Protein AF-A0A1Y1VQE7-F1 (afdb_monomer_lite)

Structure (mmCIF, N/CA/C/O backbone):
data_AF-A0A1Y1VQE7-F1
#
_entry.id   AF-A0A1Y1VQE7-F1
#
loop_
_atom_site.group_PDB
_atom_site.id
_atom_site.type_symbol
_atom_site.label_atom_id
_atom_site.label_alt_id
_atom_site.label_comp_id
_atom_site.label_asym_id
_atom_site.label_entity_id
_atom_site.label_seq_id
_atom_site.pdbx_PDB_ins_code
_atom_site.Cartn_x
_atom_site.Cartn_y
_atom_site.Cartn_z
_atom_site.occupancy
_atom_site.B_iso_or_equiv
_atom_site.auth_seq_id
_atom_site.auth_comp_id
_atom_site.auth_asym_id
_atom_site.auth_atom_id
_atom_site.pdbx_PDB_model_num
ATOM 1 N N . MET A 1 1 ? -15.790 21.340 -12.745 1.00 80.06 1 MET A N 1
ATOM 2 C CA . MET A 1 1 ? -16.231 20.170 -13.542 1.00 80.06 1 MET A CA 1
ATOM 3 C C . MET A 1 1 ? -16.447 18.934 -12.679 1.00 80.06 1 MET A C 1
ATOM 5 O O . MET A 1 1 ? -17.594 18.568 -12.519 1.00 80.06 1 MET A O 1
ATOM 9 N N . ALA A 1 2 ? -15.413 18.285 -12.120 1.00 86.50 2 ALA A N 1
ATOM 10 C CA . ALA A 1 2 ? -15.609 17.050 -11.338 1.00 86.50 2 ALA A CA 1
ATOM 11 C C . ALA A 1 2 ? -16.527 17.249 -10.117 1.00 86.50 2 ALA A C 1
ATOM 13 O O . ALA A 1 2 ? -17.432 16.452 -9.889 1.00 86.50 2 ALA A O 1
ATOM 14 N N . ILE A 1 3 ? -16.333 18.355 -9.392 1.00 86.12 3 ILE A N 1
ATOM 15 C CA . ILE A 1 3 ? -17.191 18.764 -8.275 1.00 86.12 3 ILE A CA 1
ATOM 16 C C . ILE A 1 3 ? -18.627 19.026 -8.759 1.00 86.12 3 ILE A C 1
ATOM 18 O O . ILE A 1 3 ? -19.562 18.460 -8.206 1.00 86.12 3 ILE A O 1
ATOM 22 N N . ASP A 1 4 ? -18.808 19.788 -9.844 1.00 85.06 4 ASP A N 1
ATOM 23 C CA . ASP A 1 4 ? -20.138 20.038 -10.422 1.00 85.06 4 ASP A CA 1
ATOM 24 C C . ASP A 1 4 ? -20.849 18.732 -10.800 1.00 85.06 4 ASP A C 1
ATOM 26 O O . ASP A 1 4 ? -22.022 18.553 -10.485 1.00 85.06 4 ASP A O 1
ATOM 30 N N . THR A 1 5 ? -20.132 17.793 -11.430 1.00 85.31 5 THR A N 1
ATOM 31 C CA . THR A 1 5 ? -20.650 16.461 -11.764 1.00 85.31 5 THR A CA 1
ATOM 32 C C . THR A 1 5 ? -21.036 15.694 -10.505 1.00 85.31 5 THR A C 1
ATOM 34 O O . THR A 1 5 ? -22.126 15.125 -10.469 1.00 85.31 5 THR A O 1
ATOM 37 N N . SER A 1 6 ? -20.201 15.709 -9.458 1.00 83.31 6 SER A N 1
ATOM 38 C CA . SER A 1 6 ? -20.550 15.110 -8.164 1.00 83.31 6 SER A CA 1
ATOM 39 C C . SER A 1 6 ? -21.868 15.679 -7.646 1.00 83.31 6 SER A C 1
ATOM 41 O O . SER A 1 6 ? -22.761 14.899 -7.321 1.00 83.31 6 SER A O 1
ATOM 43 N N . CYS A 1 7 ? -22.046 17.001 -7.660 1.00 80.88 7 CYS A N 1
ATOM 44 C CA . CYS A 1 7 ? -23.262 17.660 -7.179 1.00 80.88 7 CYS A CA 1
ATOM 45 C C . CYS A 1 7 ? -24.536 17.238 -7.933 1.00 80.88 7 CYS A C 1
ATOM 47 O O . CYS A 1 7 ? -25.634 17.366 -7.393 1.00 80.88 7 CYS A O 1
ATOM 49 N N . THR A 1 8 ? -24.422 16.722 -9.165 1.00 81.31 8 THR A N 1
ATOM 50 C CA . THR A 1 8 ? -25.580 16.205 -9.922 1.00 81.31 8 THR A CA 1
ATOM 51 C C . THR A 1 8 ? -26.051 14.814 -9.480 1.00 81.31 8 THR A C 1
ATOM 53 O O . THR A 1 8 ? -27.152 14.404 -9.846 1.00 81.31 8 THR A O 1
ATOM 56 N N . ILE A 1 9 ? -25.255 14.087 -8.691 1.00 77.81 9 ILE A N 1
ATOM 57 C CA . ILE A 1 9 ? -25.534 12.710 -8.260 1.00 77.81 9 ILE A CA 1
ATOM 58 C C . ILE A 1 9 ? -25.979 12.723 -6.791 1.00 77.81 9 ILE A C 1
ATOM 60 O O . ILE A 1 9 ? -25.250 13.204 -5.926 1.00 77.81 9 ILE A O 1
ATOM 64 N N . SER A 1 10 ? -27.159 12.176 -6.476 1.00 71.06 10 SER A N 1
ATOM 65 C CA . SER A 1 10 ? -27.659 12.125 -5.090 1.00 71.06 10 SER A CA 1
ATOM 66 C C . SER A 1 10 ? -26.832 11.185 -4.204 1.00 71.06 10 SER A C 1
ATOM 68 O O . SER A 1 10 ? -26.498 10.074 -4.613 1.00 71.06 10 SER A O 1
ATOM 70 N N . TYR A 1 11 ? -26.575 11.610 -2.964 1.00 65.00 11 TYR A N 1
ATOM 71 C CA . TYR A 1 11 ? -25.923 10.804 -1.925 1.00 65.00 11 TYR A CA 1
ATOM 72 C C . TYR A 1 11 ? -26.797 9.706 -1.326 1.00 65.00 11 TYR A C 1
ATOM 74 O O . TYR A 1 11 ? -26.261 8.801 -0.697 1.00 65.00 11 TYR A O 1
ATOM 82 N N . GLU A 1 12 ? -28.122 9.772 -1.492 1.00 64.56 12 GLU A N 1
ATOM 83 C CA . GLU A 1 12 ? -29.044 8.847 -0.811 1.00 64.56 12 GLU A CA 1
ATOM 84 C C . GLU A 1 12 ? -28.771 7.373 -1.145 1.00 64.56 12 GLU A C 1
ATOM 86 O O . GLU A 1 12 ? -29.104 6.509 -0.342 1.00 64.56 12 GLU A O 1
ATOM 91 N N . ASN A 1 13 ? -28.123 7.094 -2.284 1.00 65.50 13 ASN A N 1
ATOM 92 C CA . ASN A 1 13 ? -27.822 5.735 -2.742 1.00 65.50 13 ASN A CA 1
ATOM 93 C C . ASN A 1 13 ? -26.353 5.509 -3.146 1.00 65.50 13 ASN A C 1
ATOM 95 O O . ASN A 1 13 ? -26.027 4.417 -3.603 1.00 65.50 13 ASN A O 1
ATOM 99 N N . TYR A 1 14 ? -25.472 6.512 -3.034 1.00 76.56 14 TYR A N 1
ATOM 100 C CA . TYR A 1 14 ? -24.117 6.429 -3.593 1.00 76.56 14 TYR A CA 1
ATOM 101 C C . TYR A 1 14 ? -23.066 7.072 -2.692 1.00 76.56 14 TYR A C 1
ATOM 103 O O . TYR A 1 14 ? -23.197 8.223 -2.277 1.00 76.56 14 TYR A O 1
ATOM 111 N N . GLN A 1 15 ? -21.962 6.357 -2.485 1.00 78.38 15 GLN A N 1
ATOM 112 C CA . GLN A 1 15 ? -20.712 6.957 -2.037 1.00 78.38 15 GLN A CA 1
ATOM 113 C C . GLN A 1 15 ? -19.990 7.558 -3.246 1.00 78.38 15 GLN A C 1
ATOM 115 O O . GLN A 1 15 ? -19.832 6.893 -4.268 1.00 78.38 15 GLN A O 1
ATOM 120 N N . LYS A 1 16 ? -19.538 8.813 -3.139 1.00 85.19 16 LYS A N 1
ATOM 121 C CA . LYS A 1 16 ? -18.792 9.478 -4.218 1.00 85.19 16 LYS A CA 1
ATOM 122 C C . LYS A 1 16 ? -17.390 9.841 -3.758 1.00 85.19 16 LYS A C 1
ATOM 124 O O . LYS A 1 16 ? -17.207 10.429 -2.692 1.00 85.19 16 LYS A O 1
ATOM 129 N N . SER A 1 17 ? -16.427 9.508 -4.606 1.00 89.75 17 SER A N 1
ATOM 130 C CA . SER A 1 17 ? -15.024 9.868 -4.468 1.00 89.75 17 SER A CA 1
ATOM 131 C C . SER A 1 17 ? -14.530 10.433 -5.794 1.00 89.75 17 SER A C 1
ATOM 133 O O . SER A 1 17 ? -14.833 9.892 -6.857 1.00 89.75 17 SER A O 1
ATOM 135 N N . ILE A 1 18 ? -13.787 11.532 -5.732 1.00 93.56 18 ILE A N 1
ATOM 136 C CA . ILE A 1 18 ? -13.096 12.139 -6.864 1.00 93.56 18 ILE A CA 1
ATOM 137 C C . ILE A 1 18 ? -11.636 11.701 -6.787 1.00 93.56 18 ILE A C 1
ATOM 139 O O . ILE A 1 18 ? -10.985 11.871 -5.759 1.00 93.56 18 ILE A O 1
ATOM 143 N N . MET A 1 19 ? -11.112 11.164 -7.883 1.00 95.00 19 MET A N 1
ATOM 144 C CA . MET A 1 19 ? -9.707 10.779 -7.993 1.00 95.00 19 MET A CA 1
ATOM 145 C C . MET A 1 19 ? -8.982 11.777 -8.894 1.00 95.00 19 MET A C 1
ATOM 147 O O . MET A 1 19 ? -9.409 12.025 -10.022 1.00 95.00 19 MET A O 1
ATOM 151 N N . VAL A 1 20 ? -7.902 12.368 -8.387 1.00 95.06 20 VAL A N 1
ATOM 152 C CA . VAL A 1 20 ? -7.054 13.316 -9.117 1.00 95.06 20 VAL A CA 1
ATOM 153 C C . VAL A 1 20 ? -5.731 12.640 -9.440 1.00 95.06 20 VAL A C 1
ATOM 155 O O . VAL A 1 20 ? -5.055 12.154 -8.541 1.00 95.06 20 VAL A O 1
ATOM 158 N N . PHE A 1 21 ? -5.356 12.647 -10.714 1.00 93.50 21 PHE A N 1
ATOM 159 C CA . PHE A 1 21 ? -4.154 12.006 -11.243 1.00 93.50 21 PHE A CA 1
ATOM 160 C C . PHE A 1 21 ? -3.218 13.068 -11.811 1.00 93.50 21 PHE A C 1
ATOM 162 O O . PHE A 1 21 ? -3.672 13.911 -12.587 1.00 93.50 21 PHE A O 1
ATOM 169 N N . THR A 1 22 ? -1.933 13.037 -11.458 1.00 91.94 22 THR A N 1
ATOM 170 C CA . THR A 1 22 ? -0.935 13.933 -12.061 1.00 91.94 22 THR A CA 1
ATOM 171 C C . THR A 1 22 ? 0.476 13.349 -12.007 1.00 91.94 22 THR A C 1
ATOM 173 O O . THR A 1 22 ? 0.842 12.665 -11.057 1.00 91.94 22 THR A O 1
ATOM 176 N N . ASP A 1 23 ? 1.279 13.638 -13.022 1.00 88.31 23 ASP A N 1
ATOM 177 C CA . ASP A 1 23 ? 2.716 13.357 -13.110 1.00 88.31 23 ASP A CA 1
ATOM 178 C C . ASP A 1 23 ? 3.571 14.633 -12.959 1.00 88.31 23 ASP A C 1
ATOM 180 O O . ASP A 1 23 ? 4.791 14.606 -13.129 1.00 88.31 23 ASP A O 1
ATOM 184 N N . GLY A 1 24 ? 2.941 15.771 -12.640 1.00 83.06 24 GLY A N 1
ATOM 185 C CA . GLY A 1 24 ? 3.612 17.064 -12.553 1.00 83.06 24 GLY A CA 1
ATOM 186 C C . GLY A 1 24 ? 2.956 18.079 -11.616 1.00 83.06 24 GLY A C 1
ATOM 187 O O . GLY A 1 24 ? 1.938 17.823 -10.966 1.00 83.06 24 GLY A O 1
ATOM 188 N N . ASP A 1 25 ? 3.577 19.257 -11.559 1.00 82.31 25 ASP A N 1
ATOM 189 C CA . ASP A 1 25 ? 3.154 20.388 -10.732 1.00 82.31 25 ASP A CA 1
ATOM 190 C C . ASP A 1 25 ? 2.084 21.248 -11.431 1.00 82.31 25 ASP A C 1
ATOM 192 O O . ASP A 1 25 ? 2.051 21.377 -12.658 1.00 82.31 25 ASP A O 1
ATOM 196 N N . SER A 1 26 ? 1.240 21.914 -10.635 1.00 83.69 26 SER A N 1
ATOM 197 C CA . SER A 1 26 ? 0.255 22.871 -11.154 1.00 83.69 26 SER A CA 1
ATOM 198 C C . SER A 1 26 ? 0.934 24.051 -11.861 1.00 83.69 26 SER A C 1
ATOM 200 O O . SER A 1 26 ? 1.767 24.748 -11.276 1.00 83.69 26 SER A O 1
ATOM 202 N N . ASN A 1 27 ? 0.537 24.306 -13.107 1.00 83.19 27 ASN A N 1
ATOM 203 C CA . ASN A 1 27 ? 1.071 25.366 -13.964 1.00 83.19 27 ASN A CA 1
ATOM 204 C C . ASN A 1 27 ? 0.148 26.594 -14.075 1.00 83.19 27 ASN A C 1
ATOM 206 O O . ASN A 1 27 ? 0.629 27.700 -14.316 1.00 83.19 27 ASN A O 1
ATOM 210 N N . GLU A 1 28 ? -1.155 26.421 -13.860 1.00 86.75 28 GLU A N 1
ATOM 211 C CA . GLU A 1 28 ? -2.161 27.481 -13.868 1.00 86.75 28 GLU A CA 1
ATOM 212 C C . GLU A 1 28 ? -2.971 27.413 -12.574 1.00 86.75 28 GLU A C 1
ATOM 214 O O . GLU A 1 28 ? -3.682 26.447 -12.309 1.00 86.75 28 GLU A O 1
ATOM 219 N N . ASN A 1 29 ? -2.852 28.451 -11.745 1.00 89.81 29 ASN A N 1
ATOM 220 C CA . ASN A 1 29 ? -3.487 28.496 -10.433 1.00 89.81 29 ASN A CA 1
ATOM 221 C C . ASN A 1 29 ? -4.506 29.640 -10.358 1.00 89.81 29 ASN A C 1
ATOM 223 O O . ASN A 1 29 ? -4.257 30.720 -10.904 1.00 89.81 29 ASN A O 1
ATOM 227 N N . PRO A 1 30 ? -5.630 29.451 -9.644 1.00 91.75 30 PRO A N 1
ATOM 228 C CA . PRO A 1 30 ? -6.552 30.543 -9.363 1.00 91.75 30 PRO A CA 1
ATOM 229 C C . PRO A 1 30 ? -5.867 31.627 -8.505 1.00 91.75 30 PRO A C 1
ATOM 231 O O . PRO A 1 30 ? -4.885 31.333 -7.818 1.00 91.75 30 PRO A O 1
ATOM 234 N N . PRO A 1 31 ? -6.381 32.873 -8.477 1.00 91.56 31 PRO A N 1
ATOM 235 C CA . PRO A 1 31 ? -5.722 33.996 -7.799 1.00 91.56 31 PRO A CA 1
ATOM 236 C C . PRO A 1 31 ? -5.419 33.778 -6.309 1.00 91.56 31 PRO A C 1
ATOM 238 O O . PRO A 1 31 ? -4.444 34.325 -5.803 1.00 91.56 31 PRO A O 1
ATOM 241 N N . LYS A 1 32 ? -6.238 32.982 -5.606 1.00 90.44 32 LYS A N 1
ATOM 242 C CA . LYS A 1 32 ? -6.037 32.625 -4.190 1.00 90.44 32 LYS A CA 1
ATOM 243 C C . LYS A 1 32 ? -5.188 31.358 -3.985 1.00 90.44 32 LYS A C 1
ATOM 245 O O . LYS A 1 32 ? -4.951 30.958 -2.852 1.00 90.44 32 LYS A O 1
ATOM 250 N N . GLY A 1 33 ? -4.743 30.715 -5.062 1.00 92.56 33 GLY A N 1
ATOM 251 C CA . GLY A 1 33 ? -4.172 29.371 -5.028 1.00 92.56 33 GLY A CA 1
ATOM 252 C C . GLY A 1 33 ? -5.244 28.279 -4.973 1.00 92.56 33 GLY A C 1
ATOM 253 O O . GLY A 1 33 ? -6.396 28.520 -4.601 1.00 92.56 33 GLY A O 1
ATOM 254 N N . VAL A 1 34 ? -4.868 27.069 -5.397 1.00 92.25 34 VA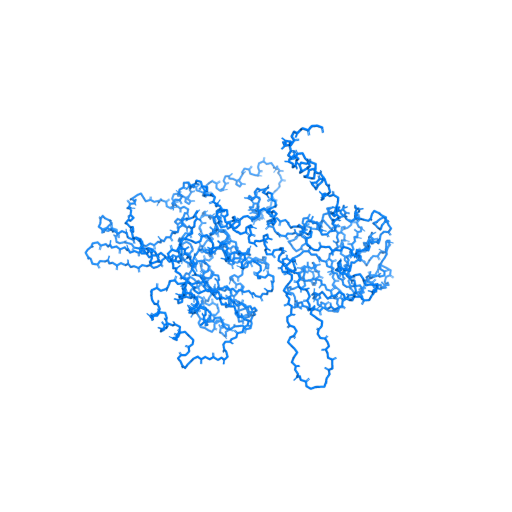L A N 1
ATOM 255 C CA . VAL A 1 34 ? -5.792 25.928 -5.540 1.00 92.25 34 VAL A CA 1
ATOM 256 C C . VAL A 1 34 ? -6.438 25.559 -4.206 1.00 92.25 34 VAL A C 1
ATOM 258 O O . VAL A 1 34 ? -7.652 25.400 -4.157 1.00 92.25 34 VAL A O 1
ATOM 261 N N . TYR A 1 35 ? -5.652 25.485 -3.130 1.00 93.12 35 TYR A N 1
ATOM 262 C CA . TYR A 1 35 ? -6.135 25.072 -1.812 1.00 93.12 35 TYR A CA 1
ATOM 263 C C . TYR A 1 35 ? -7.231 25.994 -1.255 1.00 93.12 35 TYR A C 1
ATOM 265 O O . TYR A 1 35 ? -8.325 25.527 -0.956 1.00 93.12 35 TYR A O 1
ATOM 273 N N . GLU A 1 36 ? -6.978 27.306 -1.173 1.00 94.44 36 GLU A N 1
ATOM 274 C CA . GLU A 1 36 ? -7.961 28.261 -0.634 1.00 94.44 36 GLU A CA 1
ATOM 275 C C . GLU A 1 36 ? -9.210 28.351 -1.515 1.00 94.44 36 GLU A C 1
ATOM 277 O O . GLU A 1 36 ? -10.322 28.444 -1.009 1.00 94.44 36 GLU A O 1
ATOM 282 N N . THR A 1 37 ? -9.047 28.258 -2.838 1.00 93.44 37 THR A N 1
ATOM 283 C CA . THR A 1 37 ? -10.192 28.251 -3.760 1.00 93.44 37 THR A CA 1
ATOM 284 C C . THR A 1 37 ? -11.052 27.000 -3.569 1.00 93.44 37 THR A C 1
ATOM 286 O O . THR A 1 37 ? -12.274 27.099 -3.534 1.00 93.44 37 THR A O 1
ATOM 289 N N . LEU A 1 38 ? -10.430 25.825 -3.414 1.00 92.31 38 LEU A N 1
ATOM 290 C CA . LEU A 1 38 ? -11.143 24.577 -3.139 1.00 92.31 38 LEU A CA 1
ATOM 291 C C . LEU A 1 38 ? -11.871 24.639 -1.794 1.00 92.31 38 LEU A C 1
ATOM 293 O O . LEU A 1 38 ? -13.013 24.205 -1.694 1.00 92.31 38 LEU A O 1
ATOM 297 N N . LYS A 1 39 ? -11.229 25.202 -0.771 1.00 92.38 39 LYS A N 1
ATOM 298 C CA . LYS A 1 39 ? -11.828 25.382 0.550 1.00 92.38 39 LYS A CA 1
ATOM 299 C C . LYS A 1 39 ? -13.072 26.275 0.502 1.00 92.38 39 LYS A C 1
ATOM 301 O O . LYS A 1 39 ? -14.106 25.864 1.020 1.00 92.38 39 LYS A O 1
ATOM 306 N N . ASP A 1 40 ? -12.989 27.433 -0.159 1.00 91.06 40 ASP A N 1
ATOM 307 C CA . ASP A 1 40 ? -14.134 28.335 -0.367 1.00 91.06 40 ASP A CA 1
ATOM 308 C C . ASP A 1 40 ? -15.294 27.600 -1.077 1.00 91.06 40 ASP A C 1
ATOM 310 O O . ASP A 1 40 ? -16.459 27.731 -0.700 1.00 91.06 40 ASP A O 1
ATOM 314 N N . GLU A 1 41 ? -14.980 26.782 -2.084 1.00 88.88 41 GLU A N 1
ATOM 315 C CA . GLU A 1 41 ? -15.976 26.036 -2.861 1.00 88.88 41 GLU A CA 1
ATOM 316 C C . GLU A 1 41 ? -16.662 24.932 -2.033 1.00 88.88 41 GLU A C 1
ATOM 318 O O . GLU A 1 41 ? -17.879 24.751 -2.109 1.00 88.88 41 GLU A O 1
ATOM 323 N N . LEU A 1 42 ? -15.914 24.229 -1.176 1.00 87.38 42 LEU A N 1
ATOM 324 C CA . LEU A 1 42 ? -16.467 23.221 -0.262 1.00 87.38 42 LEU A CA 1
ATOM 325 C C . LEU A 1 42 ? -17.444 23.831 0.758 1.00 87.38 42 LEU A C 1
ATOM 327 O O . LEU A 1 42 ? -18.435 23.189 1.113 1.00 87.38 42 LEU A O 1
ATOM 331 N N . GLU A 1 43 ? -17.215 25.070 1.206 1.00 86.19 43 GLU A N 1
ATOM 332 C CA . GLU A 1 43 ? -18.148 25.779 2.095 1.00 86.19 43 GLU A CA 1
ATOM 333 C 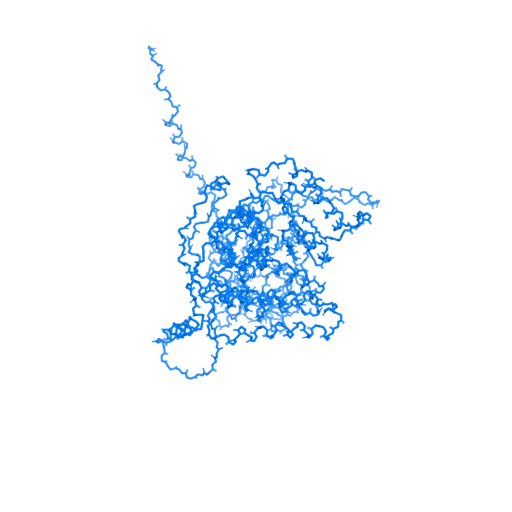C . GLU A 1 43 ? -19.484 26.080 1.394 1.00 86.19 43 GLU A C 1
ATOM 335 O O . GLU A 1 43 ? -20.557 25.907 1.984 1.00 86.19 43 GLU A O 1
ATOM 340 N N . ILE A 1 44 ? -19.433 26.461 0.114 1.00 84.06 44 ILE A N 1
ATOM 341 C CA . ILE A 1 44 ? -20.620 26.717 -0.715 1.00 84.06 44 ILE A CA 1
ATOM 342 C C . ILE A 1 44 ? -21.401 25.420 -0.954 1.00 84.06 44 ILE A C 1
ATOM 344 O O . ILE A 1 44 ? -22.630 25.393 -0.844 1.00 84.06 44 ILE A O 1
ATOM 348 N N . ILE A 1 45 ? -20.686 24.336 -1.253 1.00 77.69 45 ILE A N 1
ATOM 349 C CA . ILE A 1 45 ? -21.262 23.057 -1.675 1.00 77.69 45 ILE A CA 1
ATOM 350 C C . ILE A 1 45 ? -21.698 22.178 -0.499 1.00 77.69 45 ILE A C 1
ATOM 352 O O . ILE A 1 45 ? -22.403 21.210 -0.748 1.00 77.69 45 ILE A O 1
ATOM 356 N N . SER A 1 46 ? -21.375 22.549 0.750 1.00 64.75 46 SER A N 1
ATOM 357 C CA . SER A 1 46 ? -21.541 21.870 2.063 1.00 64.75 46 SER A CA 1
ATOM 358 C C . SER A 1 46 ? -22.641 20.807 2.288 1.00 64.75 46 SER A C 1
ATOM 360 O O . SER A 1 46 ? -22.560 20.038 3.247 1.00 64.75 46 SER A O 1
ATOM 362 N N . LYS A 1 47 ? -23.672 20.722 1.444 1.00 62.19 47 LYS A N 1
ATOM 363 C CA . LYS A 1 47 ? -24.626 19.606 1.373 1.00 62.19 47 LYS A CA 1
ATOM 364 C C . LYS A 1 47 ? -24.128 18.394 0.571 1.00 62.19 47 LYS A C 1
ATOM 366 O O . LYS A 1 47 ? -24.638 17.304 0.822 1.00 62.19 47 LYS A O 1
ATOM 371 N N . ASP A 1 48 ? -23.182 18.558 -0.357 1.00 64.56 48 ASP A N 1
ATOM 372 C CA . ASP A 1 48 ? -22.589 17.464 -1.132 1.00 64.56 48 ASP A CA 1
ATOM 373 C C . ASP A 1 48 ? -21.335 16.919 -0.437 1.00 64.56 48 ASP A C 1
ATOM 375 O O . ASP A 1 48 ? -20.443 17.666 -0.045 1.00 64.56 48 ASP A O 1
ATOM 379 N N . LYS A 1 49 ? -21.289 15.606 -0.233 1.00 75.69 49 LYS A N 1
ATOM 380 C CA . LYS A 1 49 ? -20.426 14.938 0.746 1.00 75.69 49 LYS A CA 1
ATOM 381 C C . LYS A 1 49 ? -19.378 13.988 0.148 1.00 75.69 49 LYS A C 1
ATOM 383 O O . LYS A 1 49 ? -19.388 12.797 0.452 1.00 75.69 49 LYS A O 1
ATOM 388 N N . PHE A 1 50 ? -18.506 14.468 -0.734 1.00 85.94 50 PHE A N 1
ATOM 389 C CA . PHE A 1 50 ? -17.524 13.622 -1.438 1.00 85.94 50 PHE A CA 1
ATOM 390 C C . PHE A 1 50 ? -16.149 13.614 -0.783 1.00 85.94 50 PHE A C 1
ATOM 392 O O . PHE A 1 50 ? -15.800 14.508 -0.015 1.00 85.94 50 PHE A O 1
ATOM 399 N N . THR A 1 51 ? -15.352 12.606 -1.135 1.00 90.50 51 THR A N 1
ATOM 400 C CA . THR A 1 51 ? -13.908 12.611 -0.889 1.00 90.50 51 THR A CA 1
ATOM 401 C C . THR A 1 51 ? -13.144 13.042 -2.131 1.00 90.50 51 THR A C 1
ATOM 403 O O . THR A 1 51 ? -13.602 12.805 -3.249 1.00 90.50 51 THR A O 1
ATOM 406 N N . ILE A 1 52 ? -11.963 13.639 -1.957 1.00 94.38 52 ILE A N 1
ATOM 407 C CA . ILE A 1 52 ? -10.989 13.789 -3.047 1.00 94.38 52 ILE A CA 1
ATOM 408 C C . ILE A 1 52 ? -9.719 13.044 -2.658 1.00 94.38 52 ILE A C 1
ATOM 410 O O . ILE A 1 52 ? -9.054 13.434 -1.703 1.00 94.38 52 ILE A O 1
ATOM 414 N N . SER A 1 53 ? -9.382 11.999 -3.407 1.00 96.19 53 SER A N 1
ATOM 415 C CA . SER A 1 53 ? -8.084 11.330 -3.328 1.00 96.19 53 SER A CA 1
ATOM 416 C C . SER A 1 53 ? -7.179 11.808 -4.455 1.00 96.19 53 SER A C 1
ATOM 418 O O . SER A 1 53 ? -7.627 12.016 -5.584 1.00 96.19 53 SER A O 1
ATOM 420 N N . THR A 1 54 ? -5.899 11.973 -4.161 1.00 97.25 54 THR A N 1
ATOM 421 C CA . THR A 1 54 ? -4.886 12.448 -5.100 1.00 97.25 54 THR A CA 1
ATOM 422 C C . THR A 1 54 ? -3.842 11.365 -5.329 1.00 97.25 54 THR A C 1
ATOM 424 O O . THR A 1 54 ? -3.484 10.634 -4.411 1.00 97.25 54 THR A O 1
ATOM 427 N N . PHE A 1 55 ? -3.364 11.243 -6.562 1.00 96.31 55 PHE A N 1
ATOM 428 C CA . PHE A 1 55 ? -2.389 10.242 -6.969 1.00 96.31 55 PHE A CA 1
ATOM 429 C C . PHE A 1 55 ? -1.310 10.897 -7.814 1.00 96.31 55 PHE A C 1
ATOM 431 O O . PHE A 1 55 ? -1.609 11.546 -8.823 1.00 96.31 55 PHE A O 1
ATOM 438 N N . SER A 1 56 ? -0.067 10.725 -7.387 1.00 94.75 56 SER A N 1
ATOM 439 C CA . SER A 1 56 ? 1.105 11.192 -8.114 1.00 94.75 56 SER A CA 1
ATOM 440 C C . SER A 1 56 ? 1.792 10.058 -8.864 1.00 94.75 56 SER A C 1
ATOM 442 O O . SER A 1 56 ? 1.834 8.925 -8.381 1.00 94.75 56 SER A O 1
ATOM 444 N N . PHE A 1 57 ? 2.354 10.381 -10.027 1.00 90.75 57 PHE A N 1
ATOM 445 C CA . PHE A 1 57 ? 3.179 9.474 -10.818 1.00 90.75 57 PHE A CA 1
ATOM 446 C C . PHE A 1 57 ? 4.596 10.025 -10.963 1.00 90.75 57 PHE A C 1
ATOM 448 O O . PHE A 1 57 ? 4.787 11.170 -11.372 1.00 90.75 57 PHE A O 1
ATOM 455 N N . GLY A 1 58 ? 5.585 9.185 -10.675 1.00 83.00 58 GLY A N 1
ATOM 456 C CA . GLY A 1 58 ? 6.995 9.526 -10.801 1.00 83.00 58 GLY A CA 1
ATOM 457 C C . GLY A 1 58 ? 7.540 10.403 -9.670 1.00 83.00 58 GLY A C 1
ATOM 458 O O . GLY A 1 58 ? 6.841 10.829 -8.752 1.00 83.00 58 GLY A O 1
ATOM 459 N N . ASN A 1 59 ? 8.839 10.675 -9.765 1.00 83.25 59 ASN A N 1
ATOM 460 C CA . ASN A 1 59 ? 9.655 11.226 -8.675 1.00 83.25 59 ASN A CA 1
ATOM 461 C C . ASN A 1 59 ? 9.863 12.746 -8.758 1.00 83.25 59 ASN A C 1
ATOM 463 O O . ASN A 1 59 ? 10.430 13.360 -7.863 1.00 83.25 59 ASN A O 1
ATOM 467 N N . ASN A 1 60 ? 9.401 13.379 -9.838 1.00 79.06 60 ASN A N 1
ATOM 468 C CA . ASN A 1 60 ? 9.659 14.796 -10.117 1.00 79.06 60 ASN A CA 1
ATOM 469 C C . ASN A 1 60 ? 8.540 15.733 -9.627 1.00 79.06 60 ASN A C 1
ATOM 471 O O . ASN A 1 60 ? 8.463 16.880 -10.069 1.00 79.06 60 ASN A O 1
ATOM 475 N N . ILE A 1 61 ? 7.665 15.255 -8.740 1.00 83.56 61 ILE A N 1
ATOM 476 C CA . ILE A 1 61 ? 6.484 15.986 -8.277 1.00 83.56 61 ILE A CA 1
ATOM 477 C C . ILE A 1 61 ? 6.702 16.639 -6.911 1.00 83.56 61 ILE A C 1
ATOM 479 O O . ILE A 1 61 ? 7.389 16.094 -6.049 1.00 83.56 61 ILE A O 1
ATOM 483 N N . LYS A 1 62 ? 6.064 17.790 -6.667 1.00 84.50 62 LYS A N 1
ATOM 484 C CA . LYS A 1 62 ? 5.981 18.380 -5.324 1.00 84.50 62 LYS A CA 1
ATOM 485 C C . LYS A 1 62 ? 4.670 17.962 -4.658 1.00 84.50 62 LYS A C 1
ATOM 487 O O . LYS A 1 62 ? 3.614 18.512 -4.982 1.00 84.50 62 LYS A O 1
ATOM 492 N N . PRO A 1 63 ? 4.698 17.041 -3.680 1.00 90.25 63 PRO A N 1
ATOM 493 C CA . PRO A 1 63 ? 3.484 16.372 -3.219 1.00 90.25 63 PRO A CA 1
ATOM 494 C C . PRO A 1 63 ? 2.588 17.256 -2.346 1.00 90.25 63 PRO A C 1
ATOM 496 O O . PRO A 1 63 ? 1.416 16.941 -2.160 1.00 90.25 63 PRO A O 1
ATOM 499 N N . LYS A 1 64 ? 3.103 18.384 -1.834 1.00 92.25 64 LYS A N 1
ATOM 500 C CA . LYS A 1 64 ? 2.413 19.240 -0.857 1.00 92.25 64 LYS A CA 1
ATOM 501 C C . LYS A 1 64 ? 0.986 19.607 -1.265 1.00 92.25 64 LYS A C 1
ATOM 503 O O . LYS A 1 64 ? 0.066 19.390 -0.489 1.00 92.25 64 LYS A O 1
ATOM 508 N N . LEU A 1 65 ? 0.787 20.105 -2.487 1.00 93.56 65 LEU A N 1
ATOM 509 C CA . LEU A 1 65 ? -0.550 20.503 -2.937 1.00 93.56 65 LEU A CA 1
ATOM 510 C C . LEU A 1 65 ? -1.516 19.307 -3.000 1.00 93.56 65 LEU A C 1
ATOM 512 O O . LEU A 1 65 ? -2.682 19.438 -2.638 1.00 93.56 65 LEU A O 1
ATOM 516 N N . LEU A 1 66 ? -1.037 18.140 -3.437 1.00 95.62 66 LEU A N 1
ATOM 517 C CA . LEU A 1 66 ? -1.842 16.920 -3.519 1.00 95.62 66 LEU A CA 1
ATOM 518 C C . LEU A 1 66 ? -2.222 16.396 -2.133 1.00 95.62 66 LEU A C 1
ATOM 520 O O . LEU A 1 66 ? -3.369 15.994 -1.928 1.00 95.62 66 LEU A O 1
ATOM 524 N N . ILE A 1 67 ? -1.281 16.441 -1.190 1.00 95.62 67 ILE A N 1
ATOM 525 C CA . ILE A 1 67 ? -1.499 16.087 0.214 1.00 95.62 67 ILE A CA 1
ATOM 526 C C . ILE A 1 67 ? -2.528 17.034 0.839 1.00 95.62 67 ILE A C 1
ATOM 528 O O . ILE A 1 67 ? -3.474 16.575 1.476 1.00 95.62 67 ILE A O 1
ATOM 532 N N . ASP A 1 68 ? -2.385 18.342 0.620 1.00 95.44 68 ASP A N 1
ATOM 533 C CA . ASP A 1 68 ? -3.290 19.356 1.164 1.00 95.44 68 ASP A CA 1
ATOM 534 C C . ASP A 1 68 ? -4.727 19.163 0.642 1.00 95.44 68 ASP A C 1
ATOM 536 O O . ASP A 1 68 ? -5.677 19.200 1.426 1.00 95.44 68 ASP A O 1
ATOM 540 N N . ILE A 1 69 ? -4.896 18.875 -0.656 1.00 95.56 69 ILE A N 1
ATOM 541 C CA . ILE A 1 69 ? -6.204 18.558 -1.258 1.00 95.56 69 ILE A CA 1
ATOM 542 C C . ILE A 1 69 ? -6.804 17.289 -0.636 1.00 95.56 69 ILE A C 1
ATOM 544 O O . ILE A 1 69 ? -7.970 17.301 -0.231 1.00 95.56 69 ILE A O 1
ATOM 548 N N . ALA A 1 70 ? -6.021 16.209 -0.538 1.00 95.50 70 ALA A N 1
ATOM 549 C CA . ALA A 1 70 ? -6.491 14.939 0.013 1.00 95.50 70 ALA A CA 1
ATOM 550 C C . ALA A 1 70 ? -6.892 15.063 1.488 1.00 95.50 70 ALA A C 1
ATOM 552 O O . ALA A 1 70 ? -7.933 14.550 1.902 1.00 95.50 70 ALA A O 1
ATOM 553 N N . ASN A 1 71 ? -6.105 15.793 2.279 1.00 93.56 71 ASN A N 1
ATOM 554 C CA . ASN A 1 71 ? -6.396 16.047 3.684 1.00 93.56 71 ASN A CA 1
ATOM 555 C C . ASN A 1 71 ? -7.658 16.895 3.858 1.00 93.56 71 ASN A C 1
ATOM 557 O O . ASN A 1 71 ? -8.521 16.525 4.655 1.00 93.56 71 ASN A O 1
ATOM 561 N N . LEU A 1 72 ? -7.795 17.983 3.089 1.00 93.12 72 LEU A N 1
ATOM 562 C CA . LEU A 1 72 ? -8.966 18.863 3.131 1.00 93.12 72 LEU A CA 1
ATOM 563 C C . LEU A 1 72 ? -10.262 18.109 2.802 1.00 93.12 72 LEU A C 1
ATOM 565 O O . LEU A 1 72 ? -11.301 18.372 3.401 1.00 93.12 72 LEU A O 1
ATOM 569 N N . CYS A 1 73 ? -10.187 17.149 1.879 1.00 91.62 73 CYS A N 1
ATOM 570 C CA . CYS A 1 73 ? -11.345 16.413 1.379 1.00 91.62 73 CYS A CA 1
ATOM 571 C C . CYS A 1 73 ? -11.444 14.980 1.918 1.00 91.62 73 CYS A C 1
ATOM 573 O O . CYS A 1 73 ? -12.129 14.159 1.316 1.00 91.62 73 CYS A O 1
ATOM 575 N N . ASN A 1 74 ? -10.764 14.649 3.020 1.00 90.50 74 ASN A N 1
ATOM 576 C CA . ASN A 1 74 ? -10.818 13.325 3.661 1.00 90.50 74 ASN A CA 1
ATOM 577 C C . ASN A 1 74 ? -10.513 12.132 2.726 1.00 90.50 74 ASN A C 1
ATOM 579 O O . ASN A 1 74 ? -10.989 11.026 2.963 1.00 90.50 74 ASN A O 1
ATOM 583 N N . GLY A 1 75 ? -9.726 12.342 1.669 1.00 93.31 75 GLY A N 1
ATOM 584 C CA . GLY A 1 75 ? -9.222 11.274 0.807 1.00 93.31 75 GLY A CA 1
ATOM 585 C C . GLY A 1 75 ? -7.800 10.860 1.173 1.00 93.31 75 GLY A C 1
ATOM 586 O O . GLY A 1 75 ? -7.266 11.247 2.219 1.00 93.31 75 GLY A O 1
ATOM 587 N N . ILE A 1 76 ? -7.180 10.076 0.292 1.00 95.25 76 ILE A N 1
ATOM 588 C CA . ILE A 1 76 ? -5.778 9.654 0.415 1.00 95.25 76 ILE A CA 1
ATOM 589 C C . ILE A 1 76 ? -4.886 10.360 -0.589 1.00 95.25 76 ILE A C 1
ATOM 591 O O . ILE A 1 76 ? -5.353 10.796 -1.639 1.00 95.25 76 ILE A O 1
ATOM 595 N N . TYR A 1 77 ? -3.604 10.439 -0.250 1.00 96.88 77 TYR A N 1
ATOM 596 C CA . TYR A 1 77 ? -2.539 10.721 -1.197 1.00 96.88 77 TYR A CA 1
ATOM 597 C C . TYR A 1 77 ? -1.847 9.395 -1.529 1.00 96.88 77 TYR A C 1
ATOM 599 O O . TYR A 1 77 ? -1.224 8.794 -0.656 1.00 96.88 77 TYR A O 1
ATOM 607 N N . GLY A 1 78 ? -2.004 8.914 -2.760 1.00 95.62 78 GLY A N 1
ATOM 608 C CA . GLY A 1 78 ? -1.337 7.723 -3.279 1.00 95.62 78 GLY A CA 1
ATOM 609 C C . GLY A 1 78 ? -0.10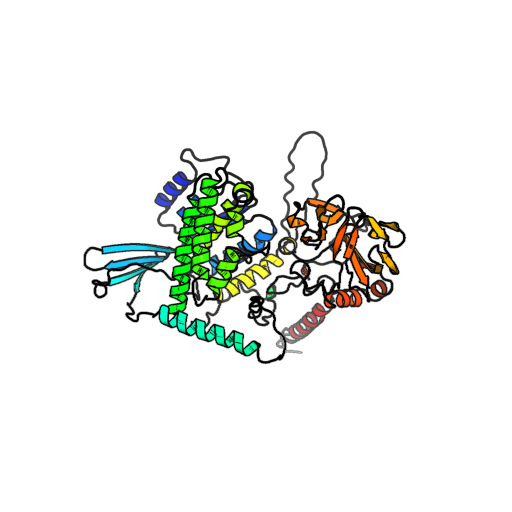8 8.108 -4.097 1.00 95.62 78 GLY A C 1
ATOM 610 O O . GLY A 1 78 ? -0.174 9.012 -4.928 1.00 95.62 78 GLY A O 1
ATOM 611 N N . TYR A 1 79 ? 1.007 7.421 -3.886 1.00 94.75 79 TYR A N 1
ATOM 612 C CA . TYR A 1 79 ? 2.254 7.702 -4.590 1.00 94.75 79 TYR A CA 1
ATOM 613 C C . TYR A 1 79 ? 2.681 6.522 -5.462 1.00 94.75 79 TYR A C 1
ATOM 615 O O . TYR A 1 79 ? 3.036 5.473 -4.938 1.00 94.75 79 TYR A O 1
ATOM 623 N N . CYS A 1 80 ? 2.669 6.704 -6.784 1.00 89.31 80 CYS A N 1
ATOM 624 C CA . CYS A 1 80 ? 3.137 5.717 -7.756 1.00 89.31 80 CYS A CA 1
ATOM 625 C C . CYS A 1 80 ? 4.552 6.101 -8.234 1.00 89.31 80 CYS A C 1
ATOM 627 O O . CYS A 1 80 ? 4.662 6.928 -9.145 1.00 89.31 80 CYS A O 1
ATOM 629 N N . PRO A 1 81 ? 5.638 5.542 -7.663 1.00 80.44 81 PRO A N 1
ATOM 630 C CA . PRO A 1 81 ? 7.005 5.876 -8.084 1.00 80.44 81 PRO A CA 1
ATOM 631 C C . PRO A 1 81 ? 7.275 5.507 -9.548 1.00 80.44 81 PRO A C 1
ATOM 633 O O . PRO A 1 81 ? 7.968 6.234 -10.256 1.00 80.44 81 PRO A O 1
ATOM 636 N N . ASP A 1 82 ? 6.686 4.408 -10.018 1.00 74.25 82 ASP A N 1
ATOM 637 C CA . ASP A 1 82 ? 6.852 3.895 -11.372 1.00 74.25 82 ASP A CA 1
ATOM 638 C C . ASP A 1 82 ? 5.610 3.106 -11.834 1.00 74.25 82 ASP A C 1
ATOM 640 O O . ASP A 1 82 ? 4.630 2.942 -11.100 1.00 74.25 82 ASP A O 1
ATOM 644 N N . GLY A 1 83 ? 5.642 2.635 -13.085 1.00 68.31 83 GLY A N 1
ATOM 645 C CA . GLY A 1 83 ? 4.530 1.919 -13.708 1.00 68.31 83 GLY A CA 1
ATOM 646 C C . GLY A 1 83 ? 4.128 0.628 -12.985 1.00 68.31 83 GLY A C 1
ATOM 647 O O . GLY A 1 83 ? 2.943 0.297 -12.962 1.00 68.31 83 GLY A O 1
ATOM 648 N N . THR A 1 84 ? 5.074 -0.084 -12.370 1.00 64.56 84 THR A N 1
ATOM 649 C CA . THR A 1 84 ? 4.796 -1.342 -11.655 1.00 64.56 84 THR A CA 1
ATOM 650 C C . THR A 1 84 ? 3.929 -1.104 -10.421 1.00 64.56 84 THR A C 1
ATOM 652 O O . THR A 1 84 ? 3.096 -1.934 -10.053 1.00 64.56 84 THR A O 1
ATOM 655 N N . MET A 1 85 ? 4.026 0.096 -9.842 1.00 74.06 85 MET A N 1
ATOM 656 C CA . MET A 1 85 ? 3.257 0.471 -8.663 1.00 74.06 85 MET A CA 1
ATOM 657 C C . MET A 1 85 ? 1.805 0.883 -8.969 1.00 74.06 85 MET A C 1
ATOM 659 O O . MET A 1 85 ? 0.972 0.977 -8.068 1.00 74.06 85 MET A O 1
ATOM 663 N N . VAL A 1 86 ? 1.452 1.078 -10.243 1.00 79.31 86 VAL A N 1
ATOM 664 C CA . VAL A 1 86 ? 0.103 1.510 -10.648 1.00 79.31 86 VAL A CA 1
ATOM 665 C C . VAL A 1 86 ? -0.940 0.449 -10.297 1.00 79.31 86 VAL A C 1
ATOM 667 O O . VAL A 1 86 ? -1.943 0.759 -9.655 1.00 79.31 86 VAL A O 1
ATOM 670 N N . GLY A 1 87 ? -0.699 -0.809 -10.678 1.00 75.94 87 GLY A N 1
ATOM 671 C CA . GLY A 1 87 ? -1.635 -1.902 -10.403 1.00 75.94 87 GLY A CA 1
ATOM 672 C C . GLY A 1 87 ? -1.849 -2.087 -8.904 1.00 75.94 87 GLY A C 1
ATOM 673 O O . GLY A 1 87 ? -2.979 -2.045 -8.424 1.00 75.94 87 GLY A O 1
ATOM 674 N N . THR A 1 88 ? -0.755 -2.195 -8.150 1.00 77.62 88 THR A N 1
ATOM 675 C CA . THR A 1 88 ? -0.788 -2.373 -6.691 1.00 77.62 88 THR A CA 1
ATOM 676 C C . THR A 1 88 ? -1.575 -1.274 -5.981 1.00 77.62 88 THR A C 1
ATOM 678 O O . THR A 1 88 ? -2.473 -1.585 -5.200 1.00 77.62 88 THR A O 1
ATOM 681 N N . ILE A 1 89 ? -1.336 -0.001 -6.296 1.00 85.56 89 ILE A N 1
ATOM 682 C CA . ILE A 1 89 ? -2.002 1.107 -5.602 1.00 85.56 89 ILE A CA 1
ATOM 683 C C . ILE A 1 89 ? -3.481 1.198 -5.980 1.00 85.56 89 ILE A C 1
ATOM 685 O O . ILE A 1 89 ? -4.332 1.354 -5.103 1.00 85.56 89 ILE A O 1
ATOM 689 N N . PHE A 1 90 ? -3.828 1.067 -7.265 1.00 91.19 90 PHE A N 1
ATOM 690 C CA . PHE A 1 90 ? -5.222 1.219 -7.691 1.00 91.19 90 PHE A CA 1
ATOM 691 C C . PHE A 1 90 ? -6.101 0.028 -7.340 1.00 91.19 90 PHE A C 1
ATOM 693 O O . PHE A 1 90 ? -7.249 0.238 -6.951 1.00 91.19 90 PHE A O 1
ATOM 700 N N . ILE A 1 91 ? -5.582 -1.200 -7.414 1.00 86.38 91 ILE A N 1
ATOM 701 C CA . ILE A 1 91 ? -6.314 -2.392 -6.972 1.00 86.38 91 ILE A CA 1
ATOM 702 C C . ILE A 1 91 ? -6.684 -2.243 -5.494 1.00 86.38 91 ILE A C 1
ATOM 704 O O . ILE A 1 91 ? -7.852 -2.392 -5.130 1.00 86.38 91 ILE A O 1
ATOM 708 N N . ASN A 1 92 ? -5.717 -1.879 -4.649 1.00 90.00 92 ASN A N 1
ATOM 709 C CA . ASN A 1 92 ? -5.956 -1.710 -3.221 1.00 90.00 92 ASN A CA 1
ATOM 710 C C . ASN A 1 92 ? -6.860 -0.503 -2.925 1.00 90.00 92 ASN A C 1
ATOM 712 O O . ASN A 1 92 ? -7.833 -0.633 -2.185 1.00 90.00 92 ASN A O 1
ATOM 716 N N . TYR A 1 93 ? -6.631 0.653 -3.556 1.00 94.62 93 TYR A N 1
ATOM 717 C CA . TYR A 1 93 ? -7.489 1.826 -3.364 1.00 94.62 93 TYR A CA 1
ATOM 718 C C . TYR A 1 93 ? -8.950 1.561 -3.749 1.00 94.62 93 TYR A C 1
ATOM 720 O O . TYR A 1 93 ? -9.852 1.895 -2.980 1.00 94.62 93 TYR A O 1
ATOM 728 N N . MET A 1 94 ? -9.197 0.939 -4.907 1.00 92.62 94 MET A N 1
ATOM 729 C CA . MET A 1 94 ? -10.557 0.595 -5.333 1.00 92.62 94 MET A CA 1
ATOM 730 C C . MET A 1 94 ? -11.217 -0.373 -4.353 1.00 92.62 94 MET A C 1
ATOM 732 O O . MET A 1 94 ? -12.391 -0.212 -4.032 1.00 92.62 94 MET A O 1
ATOM 736 N N . SER A 1 95 ? -10.451 -1.324 -3.824 1.00 92.94 95 SER A N 1
ATOM 737 C CA . SER A 1 95 ? -10.941 -2.288 -2.837 1.00 92.94 95 SER A CA 1
ATOM 738 C C . SER A 1 95 ? -11.313 -1.618 -1.513 1.00 92.94 95 SER A C 1
ATOM 740 O O . SER A 1 95 ? -12.377 -1.911 -0.972 1.00 92.94 95 SER A O 1
ATOM 742 N N . ASN A 1 96 ? -10.508 -0.661 -1.032 1.00 94.19 96 ASN A N 1
ATOM 743 C CA . ASN A 1 96 ? -10.847 0.160 0.138 1.00 94.19 96 ASN A CA 1
ATOM 744 C C . ASN A 1 96 ? -12.096 1.011 -0.114 1.00 94.19 96 ASN A C 1
ATOM 746 O O . ASN A 1 96 ? -12.974 1.116 0.739 1.00 94.19 96 ASN A O 1
ATOM 750 N N . LEU A 1 97 ? -12.189 1.642 -1.288 1.00 92.69 97 LEU A N 1
ATOM 751 C CA . LEU A 1 97 ? -13.316 2.505 -1.628 1.00 92.69 97 LEU A CA 1
ATOM 752 C C . LEU A 1 97 ? -14.629 1.713 -1.665 1.00 92.69 97 LEU A C 1
ATOM 754 O O . LEU A 1 97 ? -15.621 2.159 -1.097 1.00 92.69 97 LEU A O 1
ATOM 758 N N . LEU A 1 98 ? -14.622 0.532 -2.286 1.00 91.12 98 LEU A N 1
ATOM 759 C CA . LEU A 1 98 ? -15.795 -0.338 -2.403 1.00 91.12 98 LEU A CA 1
ATOM 760 C C . LEU A 1 98 ? -16.167 -1.034 -1.084 1.00 91.12 98 LEU A C 1
ATOM 762 O O . LEU A 1 98 ? -17.328 -1.400 -0.890 1.00 91.12 98 LEU A O 1
ATOM 766 N N . SER A 1 99 ? -15.213 -1.208 -0.165 1.00 91.94 99 SER A N 1
ATOM 767 C CA . SER A 1 99 ? -15.476 -1.728 1.180 1.00 91.94 99 SER A CA 1
ATOM 768 C C . SER A 1 99 ? -15.908 -0.645 2.176 1.00 91.94 99 SER A C 1
ATOM 770 O O . SER A 1 99 ? -16.303 -0.979 3.293 1.00 91.94 99 SER A O 1
ATOM 772 N N . THR A 1 100 ? -15.858 0.639 1.812 1.00 91.62 100 THR A N 1
ATOM 773 C CA . THR A 1 100 ? -16.186 1.745 2.722 1.00 91.62 100 THR A CA 1
ATOM 774 C C . THR A 1 100 ? -17.696 1.835 2.984 1.00 91.62 100 THR A C 1
ATOM 776 O O . THR A 1 100 ? -18.512 1.775 2.072 1.00 91.62 100 THR A O 1
ATOM 779 N N . ILE A 1 101 ? -18.072 2.021 4.251 1.00 89.38 101 ILE A N 1
ATOM 780 C CA . ILE A 1 101 ? -19.432 2.368 4.696 1.00 89.38 101 ILE A CA 1
ATOM 781 C C . ILE A 1 101 ? -19.591 3.890 4.737 1.00 89.38 101 ILE A C 1
ATOM 783 O O . ILE A 1 101 ? -20.573 4.453 4.260 1.00 89.38 101 ILE A O 1
ATOM 787 N N . THR A 1 102 ? -18.621 4.572 5.346 1.00 89.56 102 THR A N 1
ATOM 788 C CA . THR A 1 102 ? -18.547 6.035 5.366 1.00 89.56 102 THR A CA 1
ATOM 789 C C . THR A 1 102 ? -17.088 6.476 5.435 1.00 89.56 102 THR A C 1
ATOM 791 O O . THR A 1 102 ? -16.323 5.898 6.207 1.00 89.56 102 THR A O 1
ATOM 794 N N . PRO A 1 103 ? -16.680 7.510 4.680 1.00 88.25 103 PRO A N 1
ATOM 795 C CA . PRO A 1 103 ? -15.313 8.031 4.713 1.00 88.25 103 PRO A CA 1
ATOM 796 C C . PRO A 1 103 ? -14.942 8.704 6.041 1.00 88.25 103 PRO A C 1
ATOM 798 O O . PRO A 1 103 ? -13.766 8.913 6.327 1.00 88.25 103 PRO A O 1
ATOM 801 N N . ILE A 1 104 ? -15.942 9.093 6.839 1.00 89.25 104 ILE A N 1
ATOM 802 C CA . ILE A 1 104 ? -15.748 9.866 8.064 1.00 89.25 104 ILE A CA 1
ATOM 803 C C . ILE A 1 104 ? -16.654 9.319 9.161 1.00 89.25 104 ILE A C 1
ATOM 805 O O . ILE A 1 104 ? -17.874 9.220 8.988 1.00 89.25 104 ILE A O 1
ATOM 809 N N . VAL A 1 105 ? -16.044 9.057 10.310 1.00 93.19 105 VAL A N 1
ATOM 810 C CA . VAL A 1 105 ? -16.690 8.806 11.595 1.00 93.19 105 VAL A CA 1
ATOM 811 C C . VAL A 1 105 ? -16.246 9.889 12.574 1.00 93.19 105 VAL A C 1
ATOM 813 O O . VAL A 1 105 ? -15.052 10.166 12.719 1.00 93.19 105 VAL A O 1
ATOM 816 N N . GLN A 1 106 ? -17.207 10.515 13.245 1.00 94.44 106 GLN A N 1
ATOM 817 C CA . GLN A 1 106 ? -16.964 11.471 14.320 1.00 94.44 106 GLN A CA 1
ATOM 818 C C . GLN A 1 106 ? -17.309 10.837 15.660 1.00 94.44 106 GLN A C 1
ATOM 820 O O . GLN A 1 106 ? -18.399 10.305 15.841 1.00 94.44 106 GLN A O 1
ATOM 825 N N . VAL A 1 107 ? -16.387 10.926 16.612 1.00 95.88 107 VAL A N 1
ATOM 826 C CA . VAL A 1 107 ? -16.597 10.472 17.985 1.00 95.88 107 VAL A CA 1
ATOM 827 C C . VAL A 1 107 ? -16.610 11.685 18.894 1.00 95.88 107 VAL A C 1
ATOM 829 O O . VAL A 1 107 ? -15.650 12.452 18.943 1.00 95.88 107 VAL A O 1
ATOM 832 N N . THR A 1 108 ? -17.702 11.857 19.625 1.00 95.56 108 THR A N 1
ATOM 833 C CA . THR A 1 108 ? -17.851 12.866 20.664 1.00 95.56 108 THR A CA 1
ATOM 834 C C . THR A 1 108 ? -17.841 12.189 22.026 1.00 95.56 108 THR A C 1
ATOM 836 O O . THR A 1 108 ? -18.727 11.394 22.336 1.00 95.56 108 THR A O 1
ATOM 839 N N . ILE A 1 109 ? -16.885 12.568 22.868 1.00 94.81 109 ILE A N 1
ATOM 840 C CA . ILE A 1 109 ? -16.806 12.149 24.267 1.00 94.81 109 ILE A CA 1
ATOM 841 C C . ILE A 1 109 ? -17.203 13.330 25.139 1.00 94.81 109 ILE A C 1
ATOM 843 O O . ILE A 1 109 ? -16.655 14.423 25.000 1.00 94.81 109 ILE A O 1
ATOM 847 N N . THR A 1 110 ? -18.170 13.110 26.023 1.00 94.25 110 THR A N 1
ATOM 848 C CA . THR A 1 110 ? -18.594 14.083 27.035 1.00 94.25 110 THR A CA 1
ATOM 849 C C . THR A 1 110 ? -18.312 13.514 28.419 1.00 94.25 110 THR A C 1
ATOM 851 O O . THR A 1 110 ? -18.699 12.379 28.675 1.00 94.25 110 THR A O 1
ATOM 854 N N . GLN A 1 111 ? -17.652 14.272 29.294 1.00 92.44 111 GLN A N 1
ATOM 855 C CA . GLN A 1 111 ? -17.432 13.916 30.697 1.00 92.44 111 GLN A CA 1
ATOM 856 C C . GLN A 1 111 ? -18.000 15.006 31.612 1.00 92.44 111 GLN A C 1
ATOM 858 O O . GLN A 1 111 ? -17.558 16.157 31.567 1.00 92.44 111 GLN A O 1
ATOM 863 N N . GLY A 1 112 ? -18.975 14.651 32.450 1.00 87.44 112 GLY A N 1
ATOM 864 C CA . GLY A 1 112 ? -19.660 15.617 33.313 1.00 87.44 112 GLY A CA 1
ATOM 865 C C . GLY A 1 112 ? -20.369 16.723 32.516 1.00 87.44 112 GLY A C 1
ATOM 866 O O . GLY A 1 112 ? -20.846 16.492 31.405 1.00 87.44 112 GLY A O 1
ATOM 867 N N . ASN A 1 113 ? -20.448 17.935 33.079 1.00 78.50 113 ASN A N 1
ATOM 868 C CA . ASN A 1 113 ? -21.245 19.026 32.498 1.00 78.50 113 ASN A CA 1
ATOM 869 C C . ASN A 1 113 ? -20.545 19.831 31.386 1.00 78.50 113 ASN A C 1
ATOM 871 O O . ASN A 1 113 ? -21.246 20.382 30.542 1.00 78.50 113 ASN A O 1
ATOM 875 N N . ASP A 1 114 ? -19.207 19.890 31.355 1.00 71.31 114 ASP A N 1
ATOM 876 C CA . ASP A 1 114 ? -18.486 20.874 30.521 1.00 71.31 114 ASP A CA 1
ATOM 877 C C . ASP A 1 114 ? -17.366 20.294 29.633 1.00 71.31 114 ASP A C 1
ATOM 879 O O . ASP A 1 114 ? -16.905 20.970 28.712 1.00 71.31 114 ASP A O 1
ATOM 883 N N . ASN A 1 115 ? -16.933 19.042 29.833 1.00 83.50 115 ASN A N 1
ATOM 884 C CA . ASN A 1 115 ? -15.835 18.475 29.042 1.00 83.50 115 ASN A CA 1
ATOM 885 C C . ASN A 1 115 ? -16.374 17.720 27.830 1.00 83.50 115 ASN A C 1
ATOM 887 O O . ASN A 1 115 ? -16.666 16.531 27.920 1.00 83.50 115 ASN A O 1
ATOM 891 N N . LYS A 1 116 ? -16.478 18.399 26.684 1.00 90.94 116 LYS A N 1
ATOM 892 C CA . LYS A 1 116 ? -16.849 17.792 25.400 1.00 90.94 116 LYS A CA 1
ATOM 893 C C . LYS A 1 116 ? -15.674 17.840 24.426 1.00 90.94 116 LYS A C 1
ATOM 895 O O . LYS A 1 116 ? -15.262 18.920 24.014 1.00 90.94 116 LYS A O 1
ATOM 900 N N . ASN A 1 117 ? -15.190 16.678 23.999 1.00 92.38 117 ASN A N 1
ATOM 901 C CA . ASN A 1 117 ? -14.201 16.546 22.931 1.00 92.38 117 ASN A CA 1
ATOM 902 C C . ASN A 1 117 ? -14.838 15.847 21.725 1.00 92.38 117 ASN A C 1
ATOM 904 O O . ASN A 1 117 ? -15.607 14.906 21.895 1.00 92.38 117 ASN A O 1
ATOM 908 N N . THR A 1 118 ? -14.573 16.322 20.509 1.00 93.62 118 THR A N 1
ATOM 909 C CA . THR A 1 118 ? -15.032 15.683 19.267 1.00 93.62 118 THR A CA 1
ATOM 910 C C . THR A 1 118 ? -13.844 15.461 18.352 1.00 93.62 118 THR A C 1
ATOM 912 O O . THR A 1 118 ? -13.083 16.385 18.082 1.00 93.62 118 THR A O 1
ATOM 915 N N . THR A 1 119 ? -13.689 14.235 17.872 1.00 92.50 119 THR A N 1
ATOM 916 C CA . THR A 1 119 ? -12.556 13.820 17.048 1.00 92.50 119 THR A CA 1
ATOM 917 C C . THR A 1 119 ? -13.063 13.072 15.828 1.00 92.50 119 THR A C 1
ATOM 919 O O . THR A 1 119 ? -13.942 12.219 15.929 1.00 92.50 119 THR A O 1
ATOM 922 N N . VAL A 1 120 ? -12.507 13.398 14.663 1.00 91.81 120 VAL A N 1
ATOM 923 C CA . VAL A 1 120 ? -12.700 12.608 13.448 1.00 91.81 120 VAL A CA 1
ATOM 924 C C . VAL A 1 120 ? -11.719 11.452 13.496 1.00 91.81 120 VAL A C 1
ATOM 926 O O . VAL A 1 120 ? -10.512 11.676 13.539 1.00 91.81 120 VAL A O 1
ATOM 929 N N . ILE A 1 121 ? -12.241 10.231 13.475 1.00 91.06 121 ILE A N 1
ATOM 930 C CA . ILE A 1 121 ? -11.420 9.027 13.529 1.00 91.06 121 ILE A CA 1
ATOM 931 C C . ILE A 1 121 ? -11.262 8.389 12.157 1.00 91.06 121 ILE A C 1
ATOM 933 O O . ILE A 1 121 ? -10.784 7.280 12.116 1.00 91.06 121 ILE A O 1
ATOM 937 N N . GLY A 1 122 ? -11.629 9.028 11.044 1.00 89.94 122 GLY A N 1
ATOM 938 C CA . GLY A 1 122 ? -11.457 8.460 9.699 1.00 89.94 122 GLY A CA 1
ATOM 939 C C . GLY A 1 122 ? -12.587 7.511 9.260 1.00 89.94 122 GLY A C 1
ATOM 940 O O . GLY A 1 122 ? -13.686 7.590 9.814 1.00 89.94 122 GLY A O 1
ATOM 941 N N . PRO A 1 123 ? -12.350 6.687 8.228 1.00 92.56 123 PRO A N 1
ATOM 942 C CA . PRO A 1 123 ? -13.369 5.868 7.573 1.00 92.56 123 PRO A CA 1
ATOM 943 C C . PRO A 1 123 ? -13.769 4.621 8.365 1.00 92.56 123 PRO A C 1
ATOM 945 O O . PRO A 1 123 ? -13.025 4.118 9.204 1.00 92.56 123 PRO A O 1
ATOM 948 N N . LEU A 1 124 ? -14.962 4.118 8.055 1.00 92.31 124 LEU A N 1
ATOM 949 C CA . LEU A 1 124 ? -15.477 2.830 8.512 1.00 92.31 124 LEU A CA 1
ATOM 950 C C . LEU A 1 124 ? -15.622 1.902 7.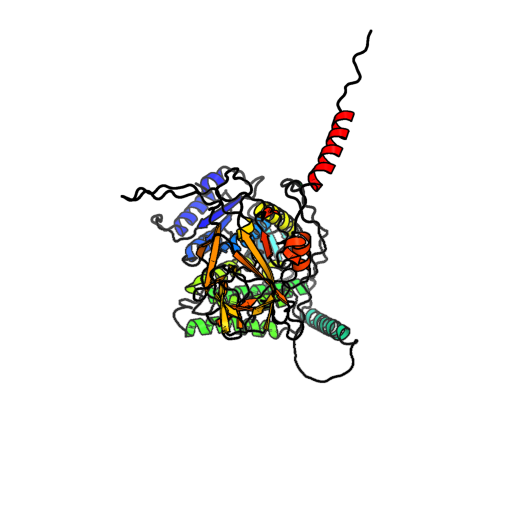307 1.00 92.31 124 LEU A C 1
ATOM 952 O O . LEU A 1 124 ? -16.268 2.287 6.330 1.00 92.31 124 LEU A O 1
ATOM 956 N N . TYR A 1 125 ? -15.080 0.689 7.395 1.00 92.25 125 TYR A N 1
ATOM 957 C CA . TYR A 1 125 ? -15.163 -0.327 6.343 1.00 92.25 125 TYR A CA 1
ATOM 958 C C . TYR A 1 125 ? -16.042 -1.503 6.765 1.00 92.25 125 TYR A C 1
ATOM 960 O O . TYR A 1 125 ? -16.253 -1.757 7.950 1.00 92.25 125 TYR A O 1
ATOM 968 N N . ARG A 1 126 ? -16.550 -2.241 5.779 1.00 90.38 126 ARG A N 1
ATOM 969 C CA . ARG A 1 126 ? -17.307 -3.478 5.982 1.00 90.38 126 ARG A CA 1
ATOM 970 C C . ARG A 1 126 ? -16.399 -4.608 6.466 1.00 90.38 126 ARG A C 1
ATOM 972 O O . ARG A 1 126 ? -15.298 -4.798 5.941 1.00 90.38 126 ARG A O 1
ATOM 979 N N . GLY A 1 127 ? -16.893 -5.387 7.426 1.00 87.19 127 GLY A N 1
ATOM 980 C CA . GLY A 1 127 ? -16.221 -6.588 7.928 1.00 87.19 127 GLY A CA 1
ATOM 981 C C . GLY A 1 127 ? -14.967 -6.349 8.779 1.00 87.19 127 GLY A C 1
ATOM 982 O O . GLY A 1 127 ? -14.218 -7.295 8.998 1.00 87.19 127 GLY A O 1
ATOM 983 N N . ILE A 1 128 ? -14.701 -5.123 9.245 1.00 87.38 128 ILE A N 1
ATOM 984 C CA . ILE A 1 128 ? -13.558 -4.820 10.124 1.00 87.38 128 ILE A CA 1
ATOM 985 C C . ILE A 1 128 ? -13.894 -3.709 11.123 1.00 87.38 128 ILE A C 1
ATOM 987 O O . ILE A 1 128 ? -14.742 -2.851 10.873 1.00 87.38 128 ILE A O 1
ATOM 991 N N . TYR A 1 129 ? -13.232 -3.734 12.279 1.00 88.44 129 TYR A N 1
ATOM 992 C CA . TYR A 1 129 ? -13.394 -2.725 13.322 1.00 88.44 129 TYR A CA 1
ATOM 993 C C . TYR A 1 129 ? -12.574 -1.471 13.027 1.00 88.44 129 TYR A C 1
ATOM 995 O O . TYR A 1 129 ? -11.408 -1.560 12.653 1.00 88.44 129 TYR A O 1
ATOM 1003 N N . ARG A 1 130 ? -13.164 -0.301 13.297 1.00 90.44 130 ARG A N 1
ATOM 1004 C CA . ARG A 1 130 ? -12.441 0.970 13.380 1.00 90.44 130 ARG A CA 1
ATOM 1005 C C . ARG A 1 130 ? -12.197 1.310 14.845 1.00 90.44 130 ARG A C 1
ATOM 1007 O O . ARG A 1 130 ? -13.153 1.473 15.604 1.00 90.44 130 ARG A O 1
ATOM 1014 N N . ASN A 1 131 ? -10.932 1.439 15.226 1.00 90.06 131 ASN A N 1
ATOM 1015 C CA . ASN A 1 131 ? -10.533 1.648 16.616 1.00 90.06 131 ASN A CA 1
ATOM 1016 C C . ASN A 1 131 ? -10.023 3.077 16.835 1.00 90.06 131 ASN A C 1
ATOM 1018 O O . ASN A 1 131 ? -9.480 3.704 15.929 1.00 90.06 131 ASN A O 1
ATOM 1022 N N . ALA A 1 132 ? -10.212 3.603 18.044 1.00 90.56 132 ALA A N 1
ATOM 1023 C CA . ALA A 1 132 ? -9.690 4.907 18.437 1.00 90.56 132 ALA A CA 1
ATOM 1024 C C . ALA A 1 132 ? -9.453 4.961 19.948 1.00 90.56 132 ALA A C 1
ATOM 1026 O O . ALA A 1 132 ? -10.275 4.477 20.730 1.00 90.56 132 ALA A O 1
ATOM 1027 N N . ILE A 1 133 ? -8.339 5.575 20.349 1.00 91.00 133 ILE A N 1
ATOM 1028 C CA . ILE A 1 133 ? -7.934 5.707 21.749 1.00 91.00 133 ILE A CA 1
ATOM 1029 C C . ILE A 1 133 ? -8.173 7.142 22.212 1.00 91.00 133 ILE A C 1
ATOM 1031 O O . ILE A 1 133 ? -7.808 8.108 21.542 1.00 91.00 133 ILE A O 1
ATOM 1035 N N . PHE A 1 134 ? -8.774 7.283 23.392 1.00 90.50 134 PHE A N 1
ATOM 1036 C CA . PHE A 1 134 ? -9.065 8.579 23.987 1.00 90.50 134 PHE A CA 1
ATOM 1037 C C . PHE A 1 134 ? -8.615 8.627 25.438 1.00 90.50 134 PHE A C 1
ATOM 1039 O O . PHE A 1 134 ? -8.928 7.744 26.235 1.00 90.50 134 PHE A O 1
ATOM 1046 N N . ASN A 1 135 ? -7.942 9.717 25.797 1.00 89.88 135 ASN A N 1
ATOM 1047 C CA . ASN A 1 135 ? -7.659 10.024 27.190 1.00 89.88 135 ASN A CA 1
ATOM 1048 C C . ASN A 1 135 ? -8.924 10.565 27.863 1.00 89.88 135 ASN A C 1
ATOM 1050 O O . ASN A 1 135 ? -9.535 11.517 27.373 1.00 89.88 135 ASN A O 1
ATOM 1054 N N . ILE A 1 136 ? -9.286 9.976 29.001 1.00 89.38 136 ILE A N 1
ATOM 1055 C CA . ILE A 1 136 ? -10.462 10.345 29.794 1.00 89.38 136 ILE A CA 1
ATOM 1056 C C . ILE A 1 136 ? -10.075 10.565 31.260 1.00 89.38 136 ILE A C 1
ATOM 1058 O O . ILE A 1 136 ? -9.158 9.923 31.775 1.00 89.38 136 ILE A O 1
ATOM 1062 N N . ASP A 1 137 ? -10.790 11.443 31.966 1.00 90.38 137 ASP A N 1
ATOM 1063 C CA . ASP A 1 137 ? -10.655 11.554 33.420 1.00 90.38 137 ASP A CA 1
ATOM 1064 C C . ASP A 1 137 ? -11.331 10.353 34.091 1.00 90.38 137 ASP A C 1
ATOM 1066 O O . ASP A 1 137 ? -12.556 10.208 34.062 1.00 90.38 137 ASP A O 1
ATOM 1070 N N . LYS A 1 138 ? -10.523 9.511 34.741 1.00 88.38 138 LYS A N 1
ATOM 1071 C CA . LYS A 1 138 ? -10.978 8.328 35.482 1.00 88.38 138 LYS A CA 1
ATOM 1072 C C . LYS A 1 138 ? -12.028 8.658 36.550 1.00 88.38 138 LYS A C 1
ATOM 1074 O O . LYS A 1 138 ? -12.878 7.819 36.836 1.00 88.38 138 LYS A O 1
ATOM 1079 N N . LYS A 1 139 ? -11.996 9.854 37.150 1.00 90.94 139 LYS A N 1
ATOM 1080 C CA . LYS A 1 139 ? -12.973 10.266 38.177 1.00 90.94 139 LYS A CA 1
ATOM 1081 C C . LYS A 1 139 ? -14.367 10.496 37.598 1.00 90.94 139 LYS A C 1
ATOM 1083 O O . LYS A 1 139 ? -15.346 10.340 38.319 1.00 90.94 139 LYS A O 1
ATOM 1088 N N . LEU A 1 140 ? -14.443 10.836 36.314 1.00 91.19 140 LEU A N 1
ATOM 1089 C CA . LEU A 1 140 ? -15.681 11.124 35.592 1.00 91.19 140 LEU A CA 1
ATOM 1090 C C . LEU A 1 140 ? -16.137 9.941 34.727 1.00 91.19 140 LEU A C 1
ATOM 1092 O O . LEU A 1 140 ? -16.987 10.106 33.857 1.00 91.19 140 LEU A O 1
ATOM 1096 N N . LEU A 1 141 ? -15.594 8.738 34.946 1.00 87.81 141 LEU A N 1
ATOM 1097 C CA . LEU A 1 141 ? -15.901 7.558 34.132 1.00 87.81 141 LEU A CA 1
ATOM 1098 C C . LEU A 1 141 ? -17.405 7.228 34.125 1.00 87.81 141 LEU A C 1
ATOM 1100 O O . LEU A 1 141 ? -17.978 7.001 33.066 1.00 87.81 141 LEU A O 1
ATOM 1104 N N . ASN A 1 142 ? -18.069 7.319 35.281 1.00 88.75 142 ASN A N 1
ATOM 1105 C CA . ASN A 1 142 ? -19.520 7.098 35.400 1.00 88.75 142 ASN A CA 1
ATOM 1106 C C . ASN A 1 142 ? -20.366 8.211 34.751 1.00 88.75 142 ASN A C 1
ATOM 1108 O O . ASN A 1 142 ? -21.552 8.021 34.506 1.00 88.75 142 ASN A O 1
ATOM 1112 N N . GLU A 1 143 ? -19.763 9.372 34.500 1.00 90.81 143 GLU A N 1
ATOM 1113 C CA . GLU A 1 143 ? -20.375 10.528 33.835 1.00 90.81 143 GLU A CA 1
ATOM 1114 C C . GLU A 1 143 ? -19.877 10.665 32.387 1.00 90.81 143 GLU A C 1
ATOM 1116 O O . GLU A 1 143 ? -20.026 11.722 31.770 1.00 90.81 143 GLU A O 1
ATOM 1121 N N . THR A 1 144 ? -19.241 9.618 31.852 1.00 92.00 144 THR A N 1
ATOM 1122 C CA . THR A 1 144 ? -18.720 9.609 30.488 1.00 92.00 144 THR A CA 1
ATOM 1123 C C . THR A 1 144 ? -19.802 9.133 29.529 1.00 92.00 144 THR A C 1
ATOM 1125 O O . THR A 1 144 ? -20.420 8.091 29.721 1.00 92.00 144 THR A O 1
ATOM 1128 N N . LYS A 1 145 ? -20.024 9.903 28.467 1.00 93.56 145 LYS A N 1
ATOM 1129 C CA . LYS A 1 145 ? -20.945 9.576 27.383 1.00 93.56 145 LYS A CA 1
ATOM 1130 C C . LYS A 1 145 ? -20.202 9.624 26.060 1.00 93.56 145 LYS A C 1
ATOM 1132 O O . LYS A 1 145 ? -19.572 10.635 25.743 1.00 93.56 145 LYS A O 1
ATOM 1137 N N . ILE A 1 146 ? -20.313 8.549 25.286 1.00 94.81 146 ILE A N 1
ATOM 1138 C CA . ILE A 1 146 ? -19.699 8.431 23.965 1.00 94.81 146 ILE A CA 1
ATOM 1139 C C . ILE A 1 146 ? -20.801 8.439 22.915 1.00 94.81 146 ILE A C 1
ATOM 1141 O O . ILE A 1 146 ? -21.754 7.664 22.965 1.00 94.81 146 ILE A O 1
ATOM 1145 N N . ILE A 1 147 ? -20.661 9.342 21.957 1.00 95.44 147 ILE A N 1
ATOM 1146 C CA . ILE A 1 147 ? -21.557 9.488 20.823 1.00 95.44 147 ILE A CA 1
ATOM 1147 C C . ILE A 1 147 ? -20.731 9.292 19.560 1.00 95.44 147 ILE A C 1
ATOM 1149 O O . ILE A 1 147 ? -19.744 9.992 19.357 1.00 95.44 147 ILE A O 1
ATOM 1153 N N . VAL A 1 148 ? -21.169 8.385 18.699 1.00 95.62 148 VAL A N 1
ATOM 1154 C CA . VAL A 1 148 ? -20.631 8.207 17.352 1.00 95.62 148 VAL A CA 1
ATOM 1155 C C . VAL A 1 148 ? -21.610 8.816 16.361 1.00 95.62 148 VAL A C 1
ATOM 1157 O O . VAL A 1 148 ? -22.799 8.507 16.374 1.00 95.62 148 VAL A O 1
ATOM 1160 N N . GLU A 1 149 ? -21.113 9.694 15.504 1.00 94.06 149 GLU A N 1
ATOM 1161 C CA . GLU A 1 149 ? -21.856 10.310 14.416 1.00 94.06 149 GLU A CA 1
ATOM 1162 C C . GLU A 1 149 ? -21.216 9.912 13.088 1.00 94.06 149 GLU A C 1
ATOM 1164 O O . GLU A 1 149 ? -19.993 9.918 12.945 1.00 94.06 149 GLU A O 1
ATOM 1169 N N . LEU A 1 150 ? -22.053 9.555 12.117 1.00 90.81 150 LEU A N 1
ATOM 1170 C CA . LEU A 1 150 ? -21.658 9.312 10.736 1.00 90.81 150 LEU A CA 1
ATOM 1171 C C . LEU A 1 150 ? -22.095 10.545 9.941 1.00 90.81 150 LEU A C 1
ATOM 1173 O O . LEU A 1 150 ? -23.242 10.603 9.488 1.00 90.81 150 LEU A O 1
ATOM 1177 N N . PRO A 1 151 ? -21.232 11.568 9.772 1.00 83.69 151 PRO A N 1
ATOM 1178 C CA . PRO A 1 151 ? -21.666 12.865 9.257 1.00 83.69 151 PRO A CA 1
ATOM 1179 C C . PRO A 1 151 ? -22.223 12.761 7.842 1.00 83.69 151 PRO A C 1
ATOM 1181 O O . PRO A 1 151 ? -23.040 13.579 7.430 1.00 83.69 151 PRO A O 1
ATOM 1184 N N . MET A 1 152 ? -21.799 11.739 7.095 1.00 78.00 152 MET A N 1
ATOM 1185 C CA . MET A 1 152 ? -22.220 11.487 5.722 1.00 78.00 152 MET A CA 1
ATOM 1186 C C . MET A 1 152 ? -23.689 11.060 5.639 1.00 78.00 152 MET A C 1
ATOM 1188 O O . MET A 1 152 ? -24.435 11.616 4.834 1.00 78.00 152 MET A O 1
ATOM 1192 N N . THR A 1 153 ? -24.145 10.194 6.544 1.00 77.88 153 THR A N 1
ATOM 1193 C CA . THR A 1 153 ? -25.540 9.725 6.605 1.00 77.88 153 THR A CA 1
ATOM 1194 C C . THR A 1 153 ? -26.397 10.505 7.607 1.00 77.88 153 THR A C 1
ATOM 1196 O O . THR A 1 153 ? -27.619 10.393 7.590 1.00 77.88 153 THR A O 1
ATOM 1199 N N . GLY A 1 154 ? -25.782 11.310 8.483 1.00 82.06 154 GLY A N 1
ATOM 1200 C CA . GLY A 1 154 ? -26.462 12.006 9.582 1.00 82.06 154 GLY A CA 1
ATOM 1201 C C . GLY A 1 154 ? -26.906 11.071 10.712 1.00 82.06 154 GLY A C 1
ATOM 1202 O O . GLY A 1 154 ? -27.655 11.484 11.597 1.00 82.06 154 GLY A O 1
ATOM 1203 N N . GLN A 1 155 ? -26.475 9.808 10.682 1.00 89.25 155 GLN A N 1
ATOM 1204 C CA . GLN A 1 155 ? -26.784 8.844 11.728 1.00 89.25 155 GLN A CA 1
ATOM 1205 C C . GLN A 1 155 ? -25.962 9.129 12.980 1.00 89.25 155 GLN A C 1
ATOM 1207 O O . GLN A 1 155 ? -24.795 9.513 12.907 1.00 89.25 155 GLN A O 1
ATOM 1212 N N . LYS A 1 156 ? -26.582 8.905 14.136 1.00 94.88 156 LYS A N 1
ATOM 1213 C CA . LYS A 1 156 ? -25.990 9.180 15.437 1.00 94.88 156 LYS A CA 1
ATOM 1214 C C . LYS A 1 156 ? -26.353 8.080 16.418 1.00 94.88 156 LYS A C 1
ATOM 1216 O O . LYS A 1 156 ? -27.527 7.746 16.567 1.00 94.88 156 LYS A O 1
ATOM 1221 N N . PHE A 1 157 ? -25.346 7.561 17.102 1.00 94.00 157 PHE A N 1
ATOM 1222 C CA . PHE A 1 157 ? -25.452 6.422 18.000 1.00 94.00 157 PHE A CA 1
ATOM 1223 C C . PHE A 1 157 ? -24.777 6.754 19.326 1.00 94.00 157 PHE A C 1
ATOM 1225 O O . PHE A 1 157 ? -23.718 7.377 19.358 1.00 94.00 157 PHE A O 1
ATOM 1232 N N . GLU A 1 158 ? -25.389 6.345 20.429 1.00 94.44 158 GLU A N 1
ATOM 1233 C CA . GLU A 1 158 ? -24.738 6.346 21.736 1.00 94.44 158 GLU A CA 1
ATOM 1234 C C . GLU A 1 158 ? -24.082 4.984 21.943 1.00 94.44 158 GLU A C 1
ATOM 1236 O O . GLU A 1 158 ? -24.737 3.953 21.784 1.00 94.44 158 GLU A O 1
ATOM 1241 N N . VAL A 1 159 ? -22.786 4.984 22.247 1.00 91.44 159 VAL A N 1
ATOM 1242 C CA . VAL A 1 159 ? -22.019 3.750 22.424 1.00 91.44 159 VAL A CA 1
ATOM 1243 C C . VAL A 1 159 ? -22.079 3.348 23.897 1.00 91.44 159 VAL A C 1
ATOM 1245 O O . VAL A 1 159 ? -21.698 4.156 24.750 1.00 91.44 159 VAL A O 1
ATOM 1248 N N . PRO A 1 160 ? -22.554 2.131 24.223 1.00 88.38 160 PRO A N 1
ATOM 1249 C CA . PRO A 1 160 ? -22.554 1.654 25.597 1.00 88.38 160 PRO A CA 1
ATOM 1250 C C . PRO A 1 160 ? -21.116 1.485 26.094 1.00 88.38 160 PRO A C 1
ATOM 1252 O O . PRO A 1 160 ? -20.252 0.977 25.380 1.00 88.38 160 PRO A O 1
ATOM 1255 N N . LEU A 1 161 ? -20.866 1.898 27.335 1.00 86.75 161 LEU A N 1
ATOM 1256 C CA . LEU A 1 161 ? -19.568 1.711 27.969 1.00 86.75 161 LEU A CA 1
ATOM 1257 C C . LEU A 1 161 ? -19.441 0.280 28.490 1.00 86.75 161 LEU A C 1
ATOM 1259 O O . LEU A 1 161 ? -20.240 -0.145 29.326 1.00 86.75 161 LEU A O 1
ATOM 1263 N N . ASN A 1 162 ? -18.410 -0.431 28.032 1.00 83.94 162 ASN A N 1
ATOM 1264 C CA . ASN A 1 162 ? -17.899 -1.591 28.748 1.00 83.94 162 ASN A CA 1
ATOM 1265 C C . ASN A 1 162 ? -16.835 -1.120 29.754 1.00 83.94 162 ASN A C 1
ATOM 1267 O O . ASN A 1 162 ? -15.944 -0.350 29.404 1.00 83.94 162 ASN A O 1
ATOM 1271 N N . MET A 1 163 ? -16.967 -1.559 31.004 1.00 82.12 163 MET A N 1
ATOM 1272 C CA . MET A 1 163 ? -16.078 -1.202 32.113 1.00 82.12 163 MET A CA 1
ATOM 1273 C C . MET A 1 163 ? -14.986 -2.251 32.352 1.00 82.12 163 MET A C 1
ATOM 1275 O O . MET A 1 163 ? -14.125 -2.043 33.210 1.00 82.12 163 MET A O 1
ATOM 1279 N N . ASP A 1 164 ? -15.020 -3.359 31.612 1.00 81.88 164 ASP A N 1
ATOM 1280 C CA . ASP A 1 164 ? -13.958 -4.355 31.614 1.00 81.88 164 ASP A CA 1
ATOM 1281 C C . ASP A 1 164 ? -12.659 -3.708 31.121 1.00 81.88 164 ASP A C 1
ATOM 1283 O O . ASP A 1 164 ? -12.601 -3.113 30.044 1.00 81.88 164 ASP A O 1
ATOM 1287 N N . SER A 1 165 ? -11.612 -3.793 31.941 1.00 78.94 165 SER A N 1
ATOM 1288 C CA . SER A 1 165 ? -10.305 -3.232 31.612 1.00 78.94 165 SER A CA 1
ATOM 1289 C C . SER A 1 165 ? -9.403 -4.348 31.093 1.00 78.94 165 SER A C 1
ATOM 1291 O O . SER A 1 165 ? -9.028 -5.204 31.901 1.00 78.94 165 SER A O 1
ATOM 1293 N N . PRO A 1 166 ? -8.996 -4.328 29.811 1.00 81.31 166 PRO A N 1
ATOM 1294 C CA . PRO A 1 166 ? -7.997 -5.266 29.316 1.00 81.31 166 PRO A CA 1
ATOM 1295 C C . PRO A 1 166 ? -6.691 -5.092 30.100 1.00 81.31 166 PRO A C 1
ATOM 1297 O O . PRO A 1 166 ? -6.264 -3.962 30.372 1.00 81.31 166 PRO A O 1
ATOM 1300 N N . ASN A 1 167 ? -6.059 -6.198 30.498 1.00 88.38 167 ASN A N 1
ATOM 1301 C CA . ASN A 1 167 ? -4.770 -6.160 31.191 1.00 88.38 167 ASN A CA 1
ATOM 1302 C C . ASN A 1 167 ? -3.644 -6.436 30.198 1.00 88.38 167 ASN A C 1
ATOM 1304 O O . ASN A 1 167 ? -3.207 -7.572 30.018 1.00 88.38 167 ASN A O 1
ATOM 1308 N N . LEU A 1 168 ? -3.159 -5.359 29.583 1.00 90.56 168 LEU A N 1
ATOM 1309 C CA . LEU A 1 168 ? -2.147 -5.439 28.537 1.00 90.56 168 LEU A CA 1
ATOM 1310 C C . LEU A 1 168 ? -0.836 -6.084 29.018 1.00 90.56 168 LEU A C 1
ATOM 1312 O O . LEU A 1 168 ? -0.226 -6.840 28.272 1.00 90.56 168 LEU A O 1
ATOM 1316 N N . GLN A 1 169 ? -0.421 -5.834 30.264 1.00 89.81 169 GLN A N 1
ATOM 1317 C CA . GLN A 1 169 ? 0.808 -6.421 30.807 1.00 89.81 169 GLN A CA 1
ATOM 1318 C C . GLN A 1 169 ? 0.688 -7.942 30.924 1.00 89.81 169 GLN A C 1
ATOM 1320 O O . GLN A 1 169 ? 1.579 -8.664 30.494 1.00 89.81 169 GLN A O 1
ATOM 1325 N N . THR A 1 170 ? -0.432 -8.423 31.472 1.00 92.19 170 THR A N 1
ATOM 1326 C CA . THR A 1 170 ? -0.689 -9.865 31.599 1.00 92.19 170 THR A CA 1
ATOM 1327 C C . THR A 1 170 ? -0.751 -10.535 30.232 1.00 92.19 170 THR A C 1
ATOM 1329 O O . THR A 1 170 ? -0.094 -11.549 30.043 1.00 92.19 170 THR A O 1
ATOM 1332 N N . TYR A 1 171 ? -1.435 -9.925 29.260 1.00 93.31 171 TYR A N 1
ATOM 1333 C CA . TYR A 1 171 ? -1.469 -10.430 27.885 1.00 93.31 171 TYR A CA 1
ATOM 1334 C C . TYR A 1 171 ? -0.075 -10.523 27.254 1.00 93.31 171 TYR A C 1
ATOM 1336 O O . TYR A 1 171 ? 0.280 -11.566 26.718 1.00 93.31 171 TYR A O 1
ATOM 1344 N N . ILE A 1 172 ? 0.744 -9.470 27.355 1.00 92.69 172 ILE A N 1
ATOM 1345 C CA . ILE A 1 172 ? 2.118 -9.475 26.824 1.00 92.69 172 ILE A CA 1
ATOM 1346 C C . ILE A 1 172 ? 2.952 -10.580 27.482 1.00 92.69 172 ILE A C 1
ATOM 1348 O O . ILE A 1 172 ? 3.716 -11.270 26.806 1.00 92.69 172 ILE A O 1
ATOM 1352 N N . ASP A 1 173 ? 2.818 -10.752 28.798 1.00 92.12 173 ASP A N 1
ATOM 1353 C CA . ASP A 1 173 ? 3.556 -11.774 29.530 1.00 92.12 173 ASP A CA 1
ATOM 1354 C C . ASP A 1 173 ? 3.129 -13.190 29.142 1.00 92.12 173 ASP A C 1
ATOM 1356 O O . ASP A 1 173 ? 4.003 -14.015 28.881 1.00 92.12 173 ASP A O 1
ATOM 1360 N N . GLU A 1 174 ? 1.824 -13.454 29.062 1.00 93.31 174 GLU A N 1
ATOM 1361 C CA . GLU A 1 174 ? 1.257 -14.748 28.668 1.00 93.31 174 GLU A CA 1
ATOM 1362 C C . GLU A 1 174 ? 1.606 -15.109 27.222 1.00 93.31 174 GLU A C 1
ATOM 1364 O O . GLU A 1 174 ? 2.065 -16.222 26.963 1.00 93.31 174 GLU A O 1
ATOM 1369 N N . MET A 1 175 ? 1.449 -14.167 26.289 1.00 93.31 175 MET A N 1
ATOM 1370 C CA . MET A 1 175 ? 1.748 -14.397 24.876 1.00 93.31 175 MET A CA 1
ATOM 1371 C C . MET A 1 175 ? 3.241 -14.598 24.633 1.00 93.31 175 MET A C 1
ATOM 1373 O O . MET A 1 175 ? 3.606 -15.475 23.862 1.00 93.31 175 MET A O 1
ATOM 1377 N N . SER A 1 176 ? 4.116 -13.877 25.341 1.00 91.38 176 SER A N 1
ATOM 1378 C CA . SER A 1 176 ? 5.564 -14.110 25.257 1.00 91.38 176 SER A CA 1
ATOM 1379 C C . SER A 1 176 ? 5.961 -15.517 25.720 1.00 91.38 176 SER A C 1
ATOM 1381 O O . SER A 1 176 ? 6.846 -16.134 25.135 1.00 91.38 176 SER A O 1
ATOM 1383 N N . GLU A 1 177 ? 5.316 -16.050 26.762 1.00 90.81 177 GLU A N 1
ATOM 1384 C CA . GLU A 1 177 ? 5.562 -17.428 27.208 1.00 90.81 177 GLU A CA 1
ATOM 1385 C C . GLU A 1 177 ? 5.023 -18.469 26.217 1.00 90.81 177 GLU A C 1
ATOM 1387 O O . GLU A 1 177 ? 5.555 -19.576 26.148 1.00 90.81 177 GLU A O 1
ATOM 1392 N N . LEU A 1 178 ? 3.964 -18.143 25.468 1.00 89.31 178 LEU A N 1
ATOM 1393 C CA . LEU A 1 178 ? 3.444 -18.998 24.400 1.00 89.31 178 LEU A CA 1
ATOM 1394 C C . LEU A 1 178 ? 4.368 -18.997 23.177 1.00 89.31 178 LEU A C 1
ATOM 1396 O O . LEU A 1 178 ? 4.691 -20.078 22.698 1.00 89.31 178 LEU A O 1
ATOM 1400 N N . ASP A 1 179 ? 4.842 -17.826 22.751 1.00 84.38 179 ASP A N 1
ATOM 1401 C CA . ASP A 1 179 ? 5.761 -17.643 21.612 1.00 84.38 179 ASP A CA 1
ATOM 1402 C C . ASP A 1 179 ? 7.081 -18.405 21.841 1.00 84.38 179 ASP A C 1
ATOM 1404 O O . ASP A 1 179 ? 7.566 -19.150 20.998 1.00 84.38 179 ASP A O 1
ATOM 1408 N N . LYS A 1 180 ? 7.620 -18.350 23.066 1.00 84.25 180 LYS A N 1
ATOM 1409 C CA . LYS A 1 180 ? 8.804 -19.146 23.437 1.00 84.25 180 LYS A CA 1
ATOM 1410 C C . LYS A 1 180 ? 8.557 -20.650 23.415 1.00 84.25 180 LYS A C 1
ATOM 1412 O O . LYS A 1 180 ? 9.500 -21.421 23.264 1.00 84.25 180 LYS A O 1
ATOM 1417 N N . LYS A 1 181 ? 7.326 -21.096 23.672 1.00 78.44 181 LYS A N 1
ATOM 1418 C CA . LYS A 1 181 ? 6.994 -22.525 23.676 1.00 78.44 181 LYS A CA 1
ATOM 1419 C C . LYS A 1 181 ? 6.812 -23.062 22.269 1.00 78.44 181 LYS A C 1
ATOM 1421 O O . LYS A 1 181 ? 7.239 -24.188 22.058 1.00 78.44 181 LYS A O 1
ATOM 1426 N N . SER A 1 182 ? 6.222 -22.288 21.353 1.00 71.25 182 SER A N 1
ATOM 1427 C CA . SER A 1 182 ? 6.164 -22.663 19.936 1.00 71.25 182 SER A CA 1
ATOM 1428 C C . SER A 1 182 ? 7.569 -22.832 19.368 1.00 71.25 182 SER A C 1
ATOM 1430 O O . SER A 1 182 ? 7.873 -23.907 18.866 1.00 71.25 182 SER A O 1
ATOM 1432 N N . ASN A 1 183 ? 8.463 -21.871 19.612 1.00 59.44 183 ASN A N 1
ATOM 1433 C CA . ASN A 1 183 ? 9.815 -21.911 19.046 1.00 59.44 183 ASN A CA 1
ATOM 1434 C C . ASN A 1 183 ? 10.682 -23.033 19.660 1.00 59.44 183 ASN A C 1
ATOM 1436 O O . ASN A 1 183 ? 11.592 -23.535 19.018 1.00 59.44 183 ASN A O 1
ATOM 1440 N N . ASN A 1 184 ? 10.384 -23.490 20.886 1.00 51.41 184 ASN A N 1
ATOM 1441 C CA . ASN A 1 184 ? 11.068 -24.644 21.491 1.00 51.41 184 ASN A CA 1
ATOM 1442 C C . ASN A 1 184 ? 10.520 -26.005 21.026 1.00 51.41 184 ASN A C 1
ATOM 1444 O O . ASN A 1 184 ? 11.228 -27.003 21.130 1.00 51.41 184 ASN A O 1
ATOM 1448 N N . THR A 1 185 ? 9.270 -26.093 20.555 1.00 45.53 185 THR A N 1
ATOM 1449 C CA . THR A 1 185 ? 8.710 -27.367 20.065 1.00 45.53 185 THR A CA 1
ATOM 1450 C C . THR A 1 185 ? 9.214 -27.771 18.683 1.00 45.53 185 THR A C 1
ATOM 1452 O O . THR A 1 185 ? 9.147 -28.956 18.363 1.00 45.53 185 THR A O 1
ATOM 1455 N N . ASP A 1 186 ? 9.775 -26.836 17.917 1.00 41.62 186 ASP A N 1
ATOM 1456 C CA . ASP A 1 186 ? 10.367 -27.109 16.602 1.00 41.62 186 ASP A CA 1
ATOM 1457 C C . ASP A 1 186 ? 11.842 -27.564 16.685 1.00 41.62 186 ASP A C 1
ATOM 1459 O O . ASP A 1 186 ? 12.403 -28.040 15.702 1.00 41.62 186 ASP A O 1
ATOM 1463 N N . ILE A 1 187 ? 12.449 -27.528 17.882 1.00 42.06 187 ILE A N 1
ATOM 1464 C CA . ILE A 1 187 ? 13.861 -27.890 18.126 1.00 42.06 187 ILE A CA 1
ATOM 1465 C C . ILE A 1 187 ? 14.033 -29.360 18.579 1.00 42.06 187 ILE A C 1
ATOM 1467 O O . ILE A 1 187 ? 15.126 -29.914 18.513 1.00 42.06 187 ILE A O 1
ATOM 1471 N N . ASP A 1 188 ? 12.964 -30.072 18.957 1.00 35.84 188 ASP A N 1
ATOM 1472 C CA . ASP A 1 188 ? 13.070 -31.427 19.544 1.00 35.84 188 ASP A CA 1
ATOM 1473 C C . ASP A 1 188 ? 13.277 -32.574 18.516 1.00 35.84 188 ASP A C 1
ATOM 1475 O O . ASP A 1 188 ? 13.111 -33.756 18.840 1.00 35.84 188 ASP A O 1
ATOM 1479 N N . HIS A 1 189 ? 13.666 -32.262 17.273 1.00 40.75 189 HIS A N 1
ATOM 1480 C CA . HIS A 1 189 ? 14.173 -33.218 16.275 1.00 40.75 189 HIS A CA 1
ATOM 1481 C C . HIS A 1 189 ? 15.443 -32.681 15.597 1.00 40.75 189 HIS A C 1
ATOM 1483 O O . HIS A 1 189 ? 15.412 -32.351 14.418 1.00 40.75 189 HIS A O 1
ATOM 1489 N N . ASN A 1 190 ? 16.555 -32.614 16.334 1.00 32.25 190 ASN A N 1
ATOM 1490 C CA . ASN A 1 190 ? 17.885 -33.088 15.917 1.00 32.25 190 ASN A CA 1
ATOM 1491 C C . ASN A 1 190 ? 18.893 -32.826 17.050 1.00 32.25 190 ASN A C 1
ATOM 1493 O O . ASN A 1 190 ? 19.152 -31.683 17.407 1.00 32.25 190 ASN A O 1
ATOM 1497 N N . ASP A 1 191 ? 19.443 -33.905 17.609 1.00 36.47 191 ASP A N 1
ATOM 1498 C CA . ASP A 1 191 ? 20.588 -33.862 18.520 1.00 36.47 191 ASP A CA 1
ATOM 1499 C C . ASP A 1 191 ? 21.865 -33.392 17.783 1.00 36.47 191 ASP A C 1
ATOM 1501 O O . ASP A 1 191 ? 22.081 -33.760 16.625 1.00 36.47 191 ASP A O 1
ATOM 1505 N N . ASP A 1 192 ? 22.719 -32.695 18.543 1.00 37.06 192 ASP A N 1
ATOM 1506 C CA . ASP A 1 192 ? 24.157 -32.422 18.356 1.00 37.06 192 ASP A CA 1
ATOM 1507 C C . ASP A 1 192 ? 24.583 -31.390 17.283 1.00 37.06 192 ASP A C 1
ATOM 1509 O O . ASP A 1 192 ? 24.824 -31.732 16.128 1.00 37.06 192 ASP A O 1
ATOM 1513 N N . ASP A 1 193 ? 24.771 -30.124 17.680 1.00 36.47 193 ASP A N 1
ATOM 1514 C CA . ASP A 1 193 ? 26.101 -29.512 17.903 1.00 36.47 193 ASP A CA 1
ATOM 1515 C C . ASP A 1 193 ? 25.976 -27.996 18.193 1.00 36.47 193 ASP A C 1
ATOM 1517 O O . ASP A 1 193 ? 25.168 -27.289 17.595 1.00 36.47 193 ASP A O 1
ATOM 1521 N N . ASP A 1 194 ? 26.782 -27.527 19.151 1.00 41.22 194 ASP A N 1
ATOM 1522 C CA . ASP A 1 194 ? 26.945 -26.129 19.569 1.00 41.22 194 ASP A CA 1
ATOM 1523 C C . ASP A 1 194 ? 27.346 -25.210 18.394 1.00 41.22 194 ASP A C 1
ATOM 1525 O O . ASP A 1 194 ? 28.366 -25.466 17.756 1.00 41.22 194 ASP A O 1
ATOM 1529 N N . ASP A 1 195 ? 26.621 -24.108 18.181 1.00 35.00 195 ASP A N 1
ATOM 1530 C CA . ASP A 1 195 ? 27.190 -22.766 17.978 1.00 35.00 195 ASP A CA 1
ATOM 1531 C C . ASP A 1 195 ? 26.073 -21.701 18.051 1.00 35.00 195 ASP A C 1
ATOM 1533 O O . ASP A 1 195 ? 24.992 -21.855 17.484 1.00 35.00 195 ASP A O 1
ATOM 1537 N N . ASP A 1 196 ? 26.340 -20.643 18.823 1.00 42.31 196 ASP A N 1
ATOM 1538 C CA . ASP A 1 196 ? 25.512 -19.443 18.963 1.00 42.31 196 ASP A CA 1
ATOM 1539 C C . ASP A 1 196 ? 25.408 -18.713 17.611 1.00 42.31 196 ASP A C 1
ATOM 1541 O O . ASP A 1 196 ? 26.392 -18.109 17.189 1.00 42.31 196 ASP A O 1
ATOM 1545 N N . ASP A 1 197 ? 24.229 -18.691 16.990 1.00 34.22 197 ASP A N 1
ATOM 1546 C CA . ASP A 1 197 ? 23.809 -17.629 16.067 1.00 34.22 197 ASP A CA 1
ATOM 1547 C C . ASP A 1 197 ? 22.278 -17.459 16.171 1.00 34.22 197 ASP A C 1
ATOM 1549 O O . ASP A 1 197 ? 21.501 -18.371 15.888 1.00 34.22 197 ASP A O 1
ATOM 1553 N N . ASP A 1 198 ? 21.859 -16.284 16.659 1.00 36.97 198 ASP A N 1
ATOM 1554 C CA . ASP A 1 198 ? 20.470 -15.801 16.694 1.00 36.97 198 ASP A CA 1
ATOM 1555 C C . ASP A 1 198 ? 20.006 -15.472 15.257 1.00 36.97 198 ASP A C 1
ATOM 1557 O O . ASP A 1 198 ? 19.849 -14.301 14.896 1.00 36.97 198 ASP A O 1
ATOM 1561 N N . ASP A 1 199 ? 19.804 -16.496 14.428 1.00 33.06 199 ASP A N 1
ATOM 1562 C CA . ASP A 1 199 ? 19.066 -16.369 13.171 1.00 33.06 199 ASP A CA 1
ATOM 1563 C C . ASP A 1 199 ? 17.585 -16.681 13.446 1.00 33.06 199 ASP A C 1
ATOM 1565 O O . ASP A 1 199 ? 17.158 -17.834 13.526 1.00 33.06 199 ASP A O 1
ATOM 1569 N N . ASP A 1 200 ? 16.801 -15.613 13.631 1.00 34.34 200 ASP A N 1
ATOM 1570 C CA . ASP A 1 200 ? 15.335 -15.625 13.596 1.00 34.34 200 ASP A CA 1
ATOM 1571 C C . ASP A 1 200 ? 14.864 -15.976 12.161 1.00 34.34 200 ASP A C 1
ATOM 1573 O O . ASP A 1 200 ? 14.364 -15.123 11.424 1.00 34.34 200 ASP A O 1
ATOM 1577 N N . ASP A 1 201 ? 15.025 -17.238 11.757 1.00 34.19 201 ASP A N 1
ATOM 1578 C CA . ASP A 1 201 ? 14.377 -17.844 10.586 1.00 34.19 201 ASP A CA 1
ATOM 1579 C C . ASP A 1 201 ? 12.898 -18.127 10.919 1.00 34.19 201 ASP A C 1
ATOM 1581 O O . ASP A 1 201 ? 12.456 -19.262 11.070 1.00 34.19 201 ASP A O 1
ATOM 1585 N N . ASP A 1 202 ? 12.117 -17.055 11.051 1.00 32.69 202 ASP A N 1
ATOM 1586 C CA . ASP A 1 202 ? 10.656 -17.087 11.207 1.00 32.69 202 ASP A CA 1
ATOM 1587 C C . ASP A 1 202 ? 9.986 -16.417 9.985 1.00 32.69 202 ASP A C 1
ATOM 1589 O O . ASP A 1 202 ? 9.059 -15.613 10.101 1.00 32.69 202 ASP A O 1
ATOM 1593 N N . ASP A 1 203 ? 10.448 -16.765 8.778 1.00 32.59 203 ASP A N 1
ATOM 1594 C CA . ASP A 1 203 ? 9.818 -16.391 7.496 1.00 32.59 203 ASP A CA 1
ATOM 1595 C C . ASP A 1 203 ? 8.617 -17.297 7.131 1.00 32.59 203 ASP A C 1
ATOM 1597 O O . ASP A 1 203 ? 8.051 -17.237 6.035 1.00 32.59 203 ASP A O 1
ATOM 1601 N N . GLU A 1 204 ? 8.149 -18.126 8.069 1.00 32.28 204 GLU A N 1
ATOM 1602 C CA . GLU A 1 204 ? 7.030 -19.050 7.869 1.00 32.28 204 GLU A CA 1
ATOM 1603 C C . GLU A 1 204 ? 5.658 -18.386 8.116 1.00 32.28 204 GLU A C 1
ATOM 1605 O O . GLU A 1 204 ? 4.831 -18.856 8.899 1.00 32.28 204 GLU A O 1
ATOM 1610 N N . LEU A 1 205 ? 5.367 -17.260 7.450 1.00 29.92 205 LEU A N 1
ATOM 1611 C CA . LEU A 1 205 ? 4.020 -16.664 7.483 1.00 29.92 205 LEU A CA 1
ATOM 1612 C C . LEU A 1 205 ? 3.466 -16.137 6.155 1.00 29.92 205 LEU A C 1
ATOM 1614 O O . LEU A 1 205 ? 2.459 -15.424 6.167 1.00 29.92 205 LEU A O 1
ATOM 1618 N N . LEU A 1 206 ? 4.004 -16.580 5.018 1.00 33.81 206 LEU A N 1
ATOM 1619 C CA . LEU A 1 206 ? 3.340 -16.378 3.721 1.00 33.81 206 LEU A CA 1
ATOM 1620 C C . LEU A 1 206 ? 2.287 -17.457 3.380 1.00 33.81 206 LEU A C 1
ATOM 1622 O O . LEU A 1 206 ? 1.434 -17.221 2.533 1.00 33.81 206 LEU A O 1
ATOM 1626 N N . ASP A 1 207 ? 2.206 -18.564 4.124 1.00 30.12 207 ASP A N 1
ATOM 1627 C CA . ASP A 1 207 ? 1.425 -19.746 3.703 1.00 30.12 207 ASP A CA 1
ATOM 1628 C C . ASP A 1 207 ? 0.008 -19.872 4.307 1.00 30.12 207 ASP A C 1
ATOM 1630 O O . ASP A 1 207 ? -0.506 -20.972 4.538 1.00 30.12 207 ASP A O 1
ATOM 1634 N N . LYS A 1 208 ? -0.687 -18.759 4.582 1.00 29.22 208 LYS A N 1
ATOM 1635 C CA . LYS A 1 208 ? -2.110 -18.815 4.997 1.00 29.22 208 LYS A CA 1
ATOM 1636 C C . LYS A 1 208 ? -3.052 -17.931 4.184 1.00 29.22 208 LYS A C 1
ATOM 1638 O O . LYS A 1 208 ? -4.025 -17.415 4.728 1.00 29.22 208 LYS A O 1
ATOM 1643 N N . GLU A 1 209 ? -2.875 -17.880 2.868 1.00 33.56 209 GLU A N 1
ATOM 1644 C CA . GLU A 1 209 ? -4.023 -17.800 1.957 1.00 33.56 209 GLU A CA 1
ATOM 1645 C C . GLU A 1 209 ? -4.178 -19.130 1.209 1.00 33.56 209 GLU A C 1
ATOM 1647 O O . GLU A 1 209 ? -3.676 -19.336 0.110 1.00 33.56 209 GLU A O 1
ATOM 1652 N N . SER A 1 210 ? -4.909 -20.053 1.844 1.00 28.19 210 SER A N 1
ATOM 1653 C CA . SER A 1 210 ? -5.369 -21.323 1.270 1.00 28.19 210 SER A CA 1
ATOM 1654 C C . SER A 1 210 ? -5.744 -21.194 -0.208 1.00 28.19 210 SER A C 1
ATOM 1656 O O . SER A 1 210 ? -6.564 -20.337 -0.519 1.00 28.19 210 SER A O 1
ATOM 1658 N N . ASP A 1 211 ? -5.176 -22.037 -1.078 1.00 29.22 211 ASP A N 1
ATOM 1659 C CA . ASP A 1 211 ? -5.757 -22.765 -2.229 1.00 29.22 211 ASP A CA 1
ATOM 1660 C C . ASP A 1 211 ? -7.064 -22.263 -2.906 1.00 29.22 211 ASP A C 1
ATOM 1662 O O . ASP A 1 211 ? -7.822 -23.050 -3.466 1.00 29.22 211 ASP A O 1
ATOM 1666 N N . GLU A 1 212 ? -7.377 -20.968 -2.918 1.00 37.94 212 GLU A N 1
ATOM 1667 C CA . GLU A 1 212 ? -8.613 -20.462 -3.525 1.00 37.94 212 GLU A CA 1
ATOM 1668 C C . GLU A 1 212 ? -8.480 -20.385 -5.053 1.00 37.94 212 GLU A C 1
ATOM 1670 O O . GLU A 1 212 ? -7.529 -19.809 -5.585 1.00 37.94 212 GLU A O 1
ATOM 1675 N N . GLU A 1 213 ? -9.420 -20.991 -5.776 1.00 42.47 213 GLU A N 1
ATOM 1676 C CA . GLU A 1 213 ? -9.466 -21.016 -7.240 1.00 42.47 213 GLU A CA 1
ATOM 1677 C C . GLU A 1 213 ? -9.257 -19.621 -7.857 1.00 42.47 213 GLU A C 1
ATOM 1679 O O . GLU A 1 213 ? -9.802 -18.615 -7.399 1.00 42.47 213 GLU A O 1
ATOM 1684 N N . THR A 1 214 ? -8.468 -19.546 -8.932 1.00 50.16 214 THR A N 1
ATOM 1685 C CA . THR A 1 214 ? -8.301 -18.310 -9.703 1.00 50.16 214 THR A CA 1
ATOM 1686 C C . THR A 1 214 ? -9.652 -17.881 -10.283 1.00 50.16 214 THR A C 1
ATOM 1688 O O . THR A 1 214 ? -10.180 -18.540 -11.180 1.00 50.16 214 THR A O 1
ATOM 1691 N N . LEU A 1 215 ? -10.197 -16.767 -9.787 1.00 63.09 215 LEU A N 1
ATOM 1692 C CA . LEU A 1 215 ? -11.436 -16.166 -10.283 1.00 63.09 215 LEU A CA 1
ATOM 1693 C C . LEU A 1 215 ? -11.285 -15.839 -11.780 1.00 63.09 215 LEU A C 1
ATOM 1695 O O . LEU A 1 215 ? -10.370 -15.108 -12.168 1.00 63.09 215 LEU A O 1
ATOM 1699 N N . LYS A 1 216 ? -12.156 -16.374 -12.642 1.00 71.44 216 LYS A N 1
ATOM 1700 C CA . LYS A 1 216 ? -12.150 -16.025 -14.071 1.00 71.44 216 LYS A CA 1
ATOM 1701 C C . LYS A 1 216 ? -12.900 -14.717 -14.286 1.00 71.44 216 LYS A C 1
ATOM 1703 O O . LYS A 1 216 ? -13.859 -14.418 -13.583 1.00 71.44 216 LYS A O 1
ATOM 1708 N N . LEU A 1 217 ? -12.502 -13.955 -15.307 1.00 74.00 217 LEU A N 1
ATOM 1709 C CA . LEU A 1 217 ? -13.130 -12.669 -15.638 1.00 74.00 217 LEU A CA 1
ATOM 1710 C C . LEU A 1 217 ? -14.645 -12.791 -15.891 1.00 74.00 217 LEU A C 1
ATOM 1712 O O . LEU A 1 217 ? -15.397 -11.884 -15.553 1.00 74.00 217 LEU A O 1
ATOM 1716 N N . GLU A 1 218 ? -15.076 -13.905 -16.483 1.00 78.38 218 GLU A N 1
ATOM 1717 C CA . GLU A 1 218 ? -16.477 -14.195 -16.820 1.00 78.38 218 GLU A CA 1
ATOM 1718 C C . GLU A 1 218 ? -17.353 -14.443 -15.582 1.00 78.38 218 GLU A C 1
ATOM 1720 O O . GLU A 1 218 ? -18.557 -14.206 -15.634 1.00 78.38 218 GLU A O 1
ATOM 1725 N N . ASP A 1 219 ? -16.741 -14.854 -14.468 1.00 78.88 219 ASP A N 1
ATOM 1726 C CA . ASP A 1 219 ? -17.427 -15.182 -13.214 1.00 78.88 219 ASP A CA 1
ATOM 1727 C C . ASP A 1 219 ? -17.564 -13.959 -12.283 1.00 78.88 219 ASP A C 1
ATOM 1729 O O . ASP A 1 219 ? -18.159 -14.047 -11.208 1.00 78.88 219 ASP A O 1
ATOM 1733 N N . ILE A 1 220 ? -17.019 -12.798 -12.673 1.00 78.50 220 ILE A N 1
ATOM 1734 C CA . ILE A 1 220 ? -17.090 -11.571 -11.873 1.00 78.50 220 ILE A CA 1
ATOM 1735 C C . ILE A 1 220 ? -18.475 -10.938 -12.006 1.00 78.50 220 ILE A C 1
ATOM 1737 O O . ILE A 1 220 ? -18.768 -10.246 -12.982 1.00 78.50 220 ILE A O 1
ATOM 1741 N N . ASP A 1 221 ? -19.293 -11.079 -10.965 1.00 81.06 221 ASP A N 1
ATOM 1742 C CA . ASP A 1 221 ? -20.505 -10.279 -10.799 1.00 81.06 221 ASP A CA 1
ATOM 1743 C C . ASP A 1 221 ? -20.215 -9.025 -9.962 1.00 81.06 221 ASP A C 1
ATOM 1745 O O . ASP A 1 221 ? -20.106 -9.076 -8.737 1.00 81.06 221 ASP A O 1
ATOM 1749 N N . THR A 1 222 ? -20.116 -7.864 -10.616 1.00 76.38 222 THR A N 1
ATOM 1750 C CA . THR A 1 222 ? -19.911 -6.577 -9.927 1.00 76.38 222 THR A CA 1
ATOM 1751 C C . THR A 1 222 ? -21.127 -6.103 -9.132 1.00 76.38 222 THR A C 1
ATOM 1753 O O . THR A 1 222 ? -20.997 -5.164 -8.350 1.00 76.38 222 THR A O 1
ATOM 1756 N N . ASN A 1 223 ? -22.295 -6.727 -9.314 1.00 77.81 223 ASN A N 1
ATOM 1757 C CA . ASN A 1 223 ? -23.492 -6.485 -8.508 1.00 77.81 223 ASN A CA 1
ATOM 1758 C C . ASN A 1 223 ? -23.728 -7.596 -7.472 1.00 77.81 223 ASN A C 1
ATOM 1760 O O . ASN A 1 223 ? -24.735 -7.558 -6.759 1.00 77.81 223 ASN A O 1
ATOM 1764 N N . GLY A 1 224 ? -22.818 -8.571 -7.395 1.00 76.62 224 GLY A N 1
ATOM 1765 C CA . GLY A 1 224 ? -22.898 -9.684 -6.467 1.00 76.62 224 GLY A CA 1
ATOM 1766 C C . GLY A 1 224 ? -22.883 -9.201 -5.019 1.00 76.62 224 GLY A C 1
ATOM 1767 O O . GLY A 1 224 ? -22.160 -8.273 -4.649 1.00 76.62 224 GLY A O 1
ATOM 1768 N N . ILE A 1 225 ? -23.694 -9.839 -4.176 1.00 78.75 225 ILE A N 1
ATOM 1769 C CA . ILE A 1 225 ? -23.691 -9.566 -2.740 1.00 78.75 225 ILE A CA 1
ATOM 1770 C C . ILE A 1 225 ? -22.500 -10.298 -2.127 1.00 78.75 225 ILE A C 1
ATOM 1772 O O . ILE A 1 225 ? -22.420 -11.521 -2.188 1.00 78.75 225 ILE A O 1
ATOM 1776 N N . ILE A 1 226 ? -21.594 -9.544 -1.508 1.00 82.12 226 ILE A N 1
ATOM 1777 C CA . ILE A 1 226 ? -20.481 -10.114 -0.746 1.00 82.12 226 ILE A CA 1
ATOM 1778 C C . ILE A 1 226 ? -20.984 -10.457 0.653 1.00 82.12 226 ILE A C 1
ATOM 1780 O O . ILE A 1 226 ? -21.337 -9.548 1.419 1.00 82.12 226 ILE A O 1
ATOM 1784 N N . GLU A 1 227 ? -21.011 -11.753 0.960 1.00 76.31 227 GLU A N 1
ATOM 1785 C CA . GLU A 1 227 ? -21.310 -12.264 2.295 1.00 76.31 227 GLU A CA 1
ATOM 1786 C C . GLU A 1 227 ? -20.214 -11.853 3.283 1.00 76.31 227 GLU A C 1
ATOM 1788 O O . GLU A 1 227 ? -19.017 -11.961 3.013 1.00 76.31 227 GLU A O 1
ATOM 1793 N N . GLU A 1 228 ? -20.634 -11.359 4.444 1.00 79.06 228 GLU A N 1
ATOM 1794 C CA . GLU A 1 228 ? -19.730 -11.055 5.548 1.00 79.06 228 GLU A CA 1
ATOM 1795 C C . GLU A 1 228 ? -19.611 -12.306 6.416 1.00 79.06 228 GLU A C 1
ATOM 1797 O O . GLU A 1 228 ? -20.622 -12.854 6.859 1.00 79.06 228 GLU A O 1
ATOM 1802 N N . LYS A 1 229 ? -18.379 -12.772 6.645 1.00 76.81 229 LYS A N 1
ATOM 1803 C CA . LYS A 1 229 ? -18.131 -13.860 7.595 1.00 76.81 229 LYS A CA 1
ATOM 1804 C C . LYS A 1 229 ? -18.509 -13.405 9.007 1.00 76.81 229 LYS A C 1
ATOM 1806 O O . LYS A 1 229 ? -18.425 -12.217 9.328 1.00 76.81 229 LYS A O 1
ATOM 1811 N N . ASP A 1 230 ? -18.882 -14.361 9.856 1.00 71.69 230 ASP A N 1
ATOM 1812 C CA . ASP A 1 230 ? -19.170 -14.088 11.264 1.00 71.69 230 ASP A CA 1
ATOM 1813 C C . ASP A 1 230 ? -17.991 -13.365 11.930 1.00 71.69 230 ASP A C 1
ATOM 1815 O O . ASP A 1 230 ? -16.823 -13.729 11.749 1.00 71.69 230 ASP A O 1
ATOM 1819 N N . SER A 1 231 ? -18.295 -12.335 12.724 1.00 67.12 231 SER A N 1
ATOM 1820 C CA . SER A 1 231 ? -17.267 -11.560 13.415 1.00 67.12 231 SER A CA 1
ATOM 1821 C C . SER A 1 231 ? -16.480 -12.461 14.365 1.00 67.12 231 SER A C 1
ATOM 1823 O O . SER A 1 231 ? -17.057 -13.055 15.283 1.00 67.12 231 SER A O 1
ATOM 1825 N N . LYS A 1 232 ? -15.157 -12.524 14.184 1.00 73.38 232 LYS A N 1
ATOM 1826 C CA . LYS A 1 232 ? -14.263 -13.159 15.159 1.00 73.38 232 LYS A CA 1
ATOM 1827 C C . LYS A 1 232 ? -14.437 -12.486 16.531 1.00 73.38 232 LYS A C 1
ATOM 1829 O O . LYS A 1 232 ? -14.688 -11.279 16.580 1.00 73.38 232 LYS A O 1
ATOM 1834 N N . PRO A 1 233 ? -14.290 -13.228 17.646 1.00 78.31 233 PRO A N 1
ATOM 1835 C CA . PRO A 1 233 ? -14.291 -12.629 18.974 1.00 78.31 233 PRO A CA 1
ATOM 1836 C C . PRO A 1 233 ? -13.279 -11.483 19.063 1.00 78.31 233 PRO A C 1
ATOM 1838 O O . PRO A 1 233 ? -12.143 -11.617 18.605 1.00 78.31 233 PRO A O 1
ATOM 1841 N N . ILE A 1 234 ? -13.701 -10.363 19.650 1.00 81.62 234 ILE A N 1
ATOM 1842 C CA . ILE A 1 234 ? -12.850 -9.183 19.813 1.00 81.62 234 ILE A CA 1
ATOM 1843 C C . ILE A 1 234 ? -11.724 -9.522 20.792 1.00 81.62 234 ILE A C 1
ATOM 1845 O O . ILE A 1 234 ? -11.986 -9.876 21.941 1.00 81.62 234 ILE A O 1
ATOM 1849 N N . GLN A 1 235 ? -10.480 -9.377 20.341 1.00 88.25 235 GLN A N 1
ATOM 1850 C CA . GLN A 1 235 ? -9.287 -9.496 21.178 1.00 88.25 235 GLN A CA 1
ATOM 1851 C C . GLN A 1 235 ? -8.856 -8.097 21.629 1.00 88.25 235 GLN A C 1
ATOM 1853 O O . GLN A 1 235 ? -8.081 -7.422 20.951 1.00 88.25 235 GLN A O 1
ATOM 1858 N N . TYR A 1 236 ? -9.428 -7.621 22.737 1.00 89.12 236 TYR A N 1
ATOM 1859 C CA . TYR A 1 236 ? -9.269 -6.234 23.186 1.00 89.12 236 TYR A CA 1
ATOM 1860 C C . TYR A 1 236 ? -7.810 -5.861 23.470 1.00 89.12 236 TYR A C 1
ATOM 1862 O O . TYR A 1 236 ? -7.388 -4.763 23.114 1.00 89.12 236 TYR A O 1
ATOM 1870 N N . GLU A 1 237 ? -7.041 -6.758 24.087 1.00 92.62 237 GLU A N 1
ATOM 1871 C CA . GLU A 1 237 ? -5.638 -6.550 24.442 1.00 92.62 237 GLU A CA 1
ATOM 1872 C C . GLU A 1 237 ? -4.749 -6.407 23.202 1.00 92.62 237 GLU A C 1
ATOM 1874 O O . GLU A 1 237 ? -3.964 -5.462 23.124 1.00 92.62 237 GLU A O 1
ATOM 1879 N N . GLU A 1 238 ? -4.915 -7.290 22.213 1.00 93.00 238 GLU A N 1
ATOM 1880 C CA . GLU A 1 238 ? -4.158 -7.242 20.958 1.00 93.00 238 GLU A CA 1
ATOM 1881 C C . GLU A 1 238 ? -4.478 -5.973 20.160 1.00 93.00 238 GLU A C 1
ATOM 1883 O O . GLU A 1 238 ? -3.577 -5.261 19.712 1.00 93.00 238 GLU A O 1
ATOM 1888 N N . ILE A 1 239 ? -5.771 -5.649 20.032 1.00 91.44 239 ILE A N 1
ATOM 1889 C CA . ILE A 1 239 ? -6.224 -4.428 19.358 1.00 91.44 239 ILE A CA 1
ATOM 1890 C C . ILE A 1 239 ? -5.645 -3.200 20.060 1.00 91.44 239 ILE A C 1
ATOM 1892 O O . ILE A 1 239 ? -5.121 -2.310 19.393 1.00 91.44 239 ILE A O 1
ATOM 1896 N N . LEU A 1 240 ? -5.707 -3.144 21.393 1.00 92.81 240 LEU A N 1
ATOM 1897 C CA . LEU A 1 240 ? -5.164 -2.027 22.161 1.00 92.81 240 LEU A CA 1
ATOM 1898 C C . LEU A 1 240 ? -3.651 -1.881 21.949 1.00 92.81 240 LEU A C 1
ATOM 1900 O O . LEU A 1 240 ? -3.187 -0.766 21.718 1.00 92.81 240 LEU A O 1
ATOM 1904 N N . LEU A 1 241 ? -2.895 -2.983 21.987 1.00 94.88 241 LEU A N 1
ATOM 1905 C CA . LEU A 1 241 ? -1.451 -2.981 21.748 1.00 94.88 241 LEU A CA 1
ATOM 1906 C C . LEU A 1 241 ? -1.110 -2.433 20.357 1.00 94.88 241 LEU A C 1
ATOM 1908 O O . LEU A 1 241 ? -0.329 -1.487 20.239 1.00 94.88 241 LEU A O 1
ATOM 1912 N N . ASN A 1 242 ? -1.746 -2.975 19.315 1.00 95.31 242 ASN A N 1
ATOM 1913 C CA . ASN A 1 242 ? -1.521 -2.562 17.930 1.00 95.31 242 ASN A CA 1
ATOM 1914 C C . ASN A 1 242 ? -1.871 -1.087 17.718 1.00 95.31 242 ASN A C 1
ATOM 1916 O O . ASN A 1 242 ? -1.131 -0.360 17.059 1.00 95.31 242 ASN A O 1
ATOM 1920 N N . GLN A 1 243 ? -2.972 -0.620 18.310 1.00 94.44 243 GLN A N 1
ATOM 1921 C CA . GLN A 1 243 ? -3.414 0.768 18.183 1.00 94.44 243 GLN A CA 1
ATOM 1922 C C . GLN A 1 243 ? -2.485 1.750 18.901 1.00 94.44 243 GLN A C 1
ATOM 1924 O O . GLN A 1 243 ? -2.172 2.793 18.334 1.00 94.44 243 GLN A O 1
ATOM 1929 N N . LEU A 1 244 ? -1.977 1.407 20.090 1.00 95.06 244 LEU A N 1
ATOM 1930 C CA . LEU A 1 244 ? -0.971 2.221 20.779 1.00 95.06 244 LEU A CA 1
ATOM 1931 C C . LEU A 1 244 ? 0.308 2.355 19.945 1.00 95.06 244 LEU A C 1
ATOM 1933 O O . LEU A 1 244 ? 0.833 3.460 19.800 1.00 95.06 244 LEU A O 1
ATOM 1937 N N . MET A 1 245 ? 0.791 1.246 19.375 1.00 96.88 245 MET A N 1
ATOM 1938 C CA . MET A 1 245 ? 1.997 1.265 18.544 1.00 96.88 245 MET A CA 1
ATOM 1939 C C . MET A 1 245 ? 1.774 2.047 17.249 1.00 96.88 245 MET A C 1
ATOM 1941 O O . MET A 1 245 ? 2.610 2.879 16.898 1.00 96.88 245 MET A O 1
ATOM 1945 N N . ARG A 1 246 ? 0.628 1.860 16.582 1.00 97.19 246 ARG A N 1
ATOM 1946 C CA . ARG A 1 246 ? 0.245 2.595 15.367 1.00 97.19 246 ARG A CA 1
ATOM 1947 C C . ARG A 1 246 ? 0.121 4.099 15.615 1.00 97.19 246 ARG A C 1
ATOM 1949 O O . ARG A 1 246 ? 0.621 4.888 14.816 1.00 97.19 246 ARG A O 1
ATOM 1956 N N . ASP A 1 247 ? -0.535 4.512 16.697 1.00 96.06 247 ASP A N 1
ATOM 1957 C CA . ASP A 1 247 ? -0.733 5.930 17.009 1.00 96.06 247 ASP A CA 1
ATOM 1958 C C . ASP A 1 247 ? 0.601 6.626 17.324 1.00 96.06 247 ASP A C 1
ATOM 1960 O O . ASP A 1 247 ? 0.833 7.749 16.861 1.00 96.06 247 ASP A O 1
ATOM 1964 N N . GLU A 1 248 ? 1.514 5.954 18.038 1.00 97.31 248 GLU A N 1
ATOM 1965 C CA . GLU A 1 248 ? 2.863 6.485 18.252 1.00 97.31 248 GLU A CA 1
ATOM 1966 C C . GLU A 1 248 ? 3.649 6.558 16.938 1.00 97.31 248 GLU A C 1
ATOM 1968 O O . GLU A 1 248 ? 4.238 7.599 16.642 1.00 97.31 248 GLU A O 1
ATOM 1973 N N . PHE A 1 249 ? 3.570 5.536 16.082 1.00 98.19 249 PHE A N 1
ATOM 1974 C CA . PHE A 1 249 ? 4.202 5.567 14.763 1.00 98.19 249 PHE A CA 1
ATOM 1975 C C . PHE A 1 249 ? 3.708 6.735 13.898 1.00 98.19 249 PHE A C 1
ATOM 1977 O O . PHE A 1 249 ? 4.504 7.484 13.329 1.00 98.19 249 PHE A O 1
ATOM 1984 N N . ILE A 1 250 ? 2.391 6.970 13.863 1.00 97.75 250 ILE A N 1
ATOM 1985 C CA . ILE A 1 250 ? 1.789 8.124 13.181 1.00 97.75 250 ILE A CA 1
ATOM 1986 C C . ILE A 1 250 ? 2.365 9.439 13.722 1.00 97.75 250 ILE A C 1
ATOM 1988 O O . ILE A 1 250 ? 2.599 10.372 12.948 1.00 97.75 250 ILE A O 1
ATOM 1992 N N . ASN A 1 251 ? 2.599 9.548 15.033 1.00 97.69 251 ASN A N 1
ATOM 1993 C CA . ASN A 1 251 ? 3.212 10.735 15.629 1.00 97.69 251 ASN A CA 1
ATOM 1994 C C . ASN A 1 251 ? 4.675 10.903 15.203 1.00 97.69 251 ASN A C 1
ATOM 1996 O O . ASN A 1 251 ? 5.092 12.032 14.933 1.00 97.69 251 ASN A O 1
ATOM 2000 N N . ILE A 1 252 ? 5.442 9.815 15.110 1.00 98.00 252 ILE A N 1
ATOM 2001 C CA . ILE A 1 252 ? 6.820 9.831 14.600 1.00 98.00 252 ILE A CA 1
ATOM 2002 C C . ILE A 1 252 ? 6.852 10.292 13.142 1.00 98.00 252 ILE A C 1
ATOM 2004 O O . ILE A 1 252 ? 7.538 11.265 12.828 1.00 98.00 252 ILE A O 1
ATOM 2008 N N . LEU A 1 253 ? 6.038 9.695 12.270 1.00 97.81 253 LEU A N 1
ATOM 2009 C CA . LEU A 1 253 ? 5.942 10.099 10.866 1.00 97.81 253 LEU A CA 1
ATOM 2010 C C . LEU A 1 253 ? 5.503 11.564 10.711 1.00 97.81 253 LEU A C 1
ATOM 2012 O O . LEU A 1 253 ? 6.069 12.293 9.900 1.00 97.81 253 LEU A O 1
ATOM 2016 N N . LYS A 1 254 ? 4.548 12.046 11.522 1.00 96.88 254 LYS A N 1
ATOM 2017 C CA . LYS A 1 254 ? 4.164 13.471 11.540 1.00 96.88 254 LYS A CA 1
ATOM 2018 C C . LYS A 1 254 ? 5.335 14.377 11.912 1.00 96.88 254 LYS A C 1
ATOM 2020 O O . LYS A 1 254 ? 5.515 15.399 11.257 1.00 96.88 254 LYS A O 1
ATOM 2025 N N . LYS A 1 255 ? 6.123 14.018 12.935 1.00 96.00 255 LYS A N 1
ATOM 2026 C CA . LYS A 1 255 ? 7.325 14.778 13.321 1.00 96.00 255 LYS A CA 1
ATOM 2027 C C . LYS A 1 255 ? 8.319 14.834 12.160 1.00 96.00 255 LYS A C 1
ATOM 2029 O O . LYS A 1 255 ? 8.816 15.911 11.868 1.00 96.00 255 LYS A O 1
ATOM 2034 N N . ILE A 1 256 ? 8.550 13.710 11.476 1.00 95.12 256 ILE A N 1
ATOM 2035 C CA . ILE A 1 256 ? 9.454 13.613 10.319 1.00 95.12 256 ILE A CA 1
ATOM 2036 C C . ILE A 1 256 ? 8.981 14.510 9.169 1.00 95.12 256 ILE A C 1
ATOM 2038 O O . ILE A 1 256 ? 9.755 15.322 8.673 1.00 95.12 256 ILE A O 1
ATOM 2042 N N . VAL A 1 257 ? 7.706 14.421 8.776 1.00 92.50 257 VAL A N 1
ATOM 2043 C CA . VAL A 1 257 ? 7.130 15.243 7.693 1.00 92.50 257 VAL A CA 1
ATOM 2044 C C . VAL A 1 257 ? 7.170 16.740 8.023 1.00 92.50 257 VAL A C 1
ATOM 2046 O O . VAL A 1 257 ? 7.301 17.573 7.128 1.00 92.50 257 VAL A O 1
ATOM 2049 N N . GLN A 1 258 ? 7.051 17.096 9.305 1.00 91.75 258 GLN A N 1
ATOM 2050 C CA . GLN A 1 258 ? 7.116 18.480 9.779 1.00 91.75 258 GLN A CA 1
ATOM 2051 C C . GLN A 1 258 ? 8.547 19.015 9.915 1.00 91.75 258 GLN A C 1
ATOM 2053 O O . GLN A 1 258 ? 8.718 20.227 10.055 1.00 91.75 258 GLN A O 1
ATOM 2058 N N . THR A 1 259 ? 9.567 18.156 9.871 1.00 89.31 259 THR A N 1
ATOM 2059 C CA . THR A 1 259 ? 10.967 18.581 9.876 1.00 89.31 259 THR A CA 1
ATOM 2060 C C . THR A 1 259 ? 11.298 19.270 8.553 1.00 89.31 259 THR A C 1
ATOM 2062 O O . THR A 1 259 ? 11.423 18.644 7.497 1.00 89.31 259 THR A O 1
ATOM 2065 N N . GLU A 1 260 ? 11.451 20.591 8.602 1.00 80.56 260 GLU A N 1
ATOM 2066 C CA . GLU A 1 260 ? 11.870 21.369 7.442 1.00 80.56 260 GLU A CA 1
ATOM 2067 C C . GLU A 1 260 ? 13.299 20.999 7.025 1.00 80.56 260 GLU A C 1
ATOM 2069 O O . GLU A 1 260 ? 14.154 20.705 7.854 1.00 80.56 260 GLU A O 1
ATOM 2074 N N . ASN A 1 261 ? 13.586 21.078 5.722 1.00 83.75 261 ASN A N 1
ATOM 2075 C CA . ASN A 1 261 ? 14.950 20.962 5.191 1.00 83.75 261 ASN A CA 1
ATOM 2076 C C . ASN A 1 261 ? 15.674 19.639 5.523 1.00 83.75 261 ASN A C 1
ATOM 2078 O O . ASN A 1 261 ? 16.904 19.591 5.510 1.00 83.75 261 ASN A O 1
ATOM 2082 N N . LEU A 1 262 ? 14.918 18.556 5.727 1.00 86.44 262 LEU A N 1
ATOM 2083 C CA . LEU A 1 262 ? 15.423 17.215 6.046 1.00 86.44 262 LEU A CA 1
ATOM 2084 C C . LEU A 1 262 ? 16.455 16.669 5.037 1.00 86.44 262 LEU A C 1
ATOM 2086 O O . LEU A 1 262 ? 17.306 15.864 5.400 1.00 86.44 262 LEU A O 1
ATOM 2090 N N . SER A 1 263 ? 16.416 17.131 3.783 1.00 85.12 263 SER A N 1
ATOM 2091 C CA . SER A 1 263 ? 17.380 16.778 2.730 1.00 85.12 263 SER A CA 1
ATOM 2092 C C . SER A 1 263 ? 18.543 17.766 2.565 1.00 85.12 263 SER A C 1
ATOM 2094 O O . SER A 1 263 ? 19.410 17.539 1.728 1.00 85.12 263 SER A O 1
ATOM 2096 N N . LEU A 1 264 ? 18.532 18.903 3.267 1.00 83.56 264 LEU A N 1
ATOM 2097 C CA . LEU A 1 264 ? 19.516 19.984 3.104 1.00 83.56 264 LEU A CA 1
ATOM 2098 C C . LEU A 1 264 ? 20.474 20.094 4.294 1.00 83.56 264 LEU A C 1
ATOM 2100 O O . LEU A 1 264 ? 21.621 20.492 4.103 1.00 83.56 264 LEU A O 1
ATOM 2104 N N . TYR A 1 265 ? 20.020 19.752 5.503 1.00 88.50 265 TYR A N 1
ATOM 2105 C CA . TYR A 1 265 ? 20.818 19.854 6.723 1.00 88.50 265 TYR A CA 1
ATOM 2106 C C . TYR A 1 265 ? 20.959 18.499 7.413 1.00 88.50 265 TYR A C 1
ATOM 2108 O O . TYR A 1 265 ? 19.968 17.907 7.839 1.00 88.50 265 TYR A O 1
ATOM 2116 N N . ASN A 1 266 ? 22.206 18.056 7.596 1.00 89.94 266 ASN A N 1
ATOM 2117 C CA . ASN A 1 266 ? 22.515 16.800 8.285 1.00 89.94 266 ASN A CA 1
ATOM 2118 C C . ASN A 1 266 ? 21.927 16.763 9.703 1.00 89.94 266 ASN A C 1
ATOM 2120 O O . ASN A 1 266 ? 21.442 15.726 10.126 1.00 89.94 266 ASN A O 1
ATOM 2124 N N . GLU A 1 267 ? 21.929 17.883 10.432 1.00 91.56 267 GLU A N 1
ATOM 2125 C CA . GLU A 1 267 ? 21.398 17.941 11.803 1.00 91.56 267 GLU A CA 1
ATOM 2126 C C . GLU A 1 267 ? 19.903 17.590 11.870 1.00 91.56 267 GLU A C 1
ATOM 2128 O O . GLU A 1 267 ? 19.485 16.812 12.728 1.00 91.56 267 GLU A O 1
ATOM 2133 N N . GLU A 1 268 ? 19.102 18.112 10.938 1.00 91.75 268 GLU A N 1
ATOM 2134 C CA . GLU A 1 268 ? 17.666 17.818 10.862 1.00 91.75 268 GLU A CA 1
ATOM 2135 C C . GLU A 1 268 ? 17.408 16.381 10.386 1.00 91.75 268 GLU A C 1
ATOM 2137 O O . GLU A 1 268 ? 16.493 15.715 10.874 1.00 91.75 268 GLU A O 1
ATOM 2142 N N . ASN A 1 269 ? 18.250 15.871 9.483 1.00 93.38 269 ASN A N 1
ATOM 2143 C CA . ASN A 1 269 ? 18.191 14.482 9.040 1.00 93.38 269 ASN A CA 1
ATOM 2144 C C . ASN A 1 269 ? 18.492 13.495 10.177 1.00 93.38 269 ASN A C 1
ATOM 2146 O O . ASN A 1 269 ? 17.721 12.570 10.424 1.00 93.38 269 ASN A O 1
ATOM 2150 N N . GLU A 1 270 ? 19.572 13.731 10.921 1.00 94.25 270 GLU A N 1
ATOM 2151 C CA . GLU A 1 270 ? 19.956 12.918 12.077 1.00 94.25 270 GLU A CA 1
ATOM 2152 C C . GLU A 1 270 ? 18.908 12.985 13.192 1.00 94.25 270 GLU A C 1
ATOM 2154 O O . GLU A 1 270 ? 18.639 11.990 13.864 1.00 94.25 270 GLU A O 1
ATOM 2159 N N . ARG A 1 271 ? 18.236 14.129 13.357 1.00 93.69 271 ARG A N 1
ATOM 2160 C CA . ARG A 1 271 ? 17.094 14.248 14.268 1.00 93.69 271 ARG A CA 1
ATOM 2161 C C . ARG A 1 271 ? 15.916 13.367 13.839 1.00 93.69 271 ARG A C 1
ATOM 2163 O O . ARG A 1 271 ? 15.314 12.719 14.694 1.00 93.69 271 ARG A O 1
ATOM 2170 N N . ALA A 1 272 ? 15.591 13.330 12.547 1.00 95.19 272 ALA A N 1
ATOM 2171 C CA . ALA A 1 272 ? 14.530 12.476 12.017 1.00 95.19 272 ALA A CA 1
ATOM 2172 C C . ALA A 1 272 ? 14.867 10.984 12.158 1.00 95.19 272 ALA A C 1
ATOM 2174 O O . ALA A 1 272 ? 14.041 10.223 12.664 1.00 95.19 272 ALA A O 1
ATOM 2175 N N . LYS A 1 273 ? 16.099 10.587 11.812 1.00 95.44 273 LYS A N 1
ATOM 2176 C CA . LYS A 1 273 ? 16.607 9.225 12.040 1.00 95.44 273 LYS A CA 1
ATOM 2177 C C . LYS A 1 273 ? 16.545 8.837 13.507 1.00 95.44 273 LYS A C 1
ATOM 2179 O O . LYS A 1 273 ? 16.126 7.733 13.829 1.00 95.44 273 LYS A O 1
ATOM 2184 N N . LYS A 1 274 ? 16.897 9.758 14.409 1.00 96.12 274 LYS A N 1
ATOM 2185 C CA . LYS A 1 274 ? 16.791 9.525 15.848 1.00 96.12 274 LYS A CA 1
ATOM 2186 C C . LYS A 1 274 ? 15.349 9.267 16.284 1.00 96.12 274 LYS A C 1
ATOM 2188 O O . LYS A 1 274 ? 15.130 8.337 17.043 1.00 96.12 274 LYS A O 1
ATOM 2193 N N . PHE A 1 275 ? 14.370 10.040 15.805 1.00 96.31 275 PHE A N 1
ATOM 2194 C CA . PHE A 1 275 ? 12.963 9.776 16.134 1.00 96.31 275 PHE A CA 1
ATOM 2195 C C . PHE A 1 275 ? 12.513 8.380 15.698 1.00 96.31 275 PHE A C 1
ATOM 2197 O O . PHE A 1 275 ? 11.808 7.715 16.452 1.00 96.31 275 PHE A O 1
ATOM 2204 N N . LEU A 1 276 ? 12.920 7.949 14.501 1.00 96.94 276 LEU A N 1
ATOM 2205 C CA . LEU A 1 276 ? 12.592 6.621 13.991 1.00 96.94 276 LEU A CA 1
ATOM 2206 C C . LEU A 1 276 ? 13.299 5.522 14.792 1.00 96.94 276 LEU A C 1
ATOM 2208 O O . LEU A 1 276 ? 12.659 4.555 15.191 1.00 96.94 276 LEU A O 1
ATOM 2212 N N . LYS A 1 277 ? 14.586 5.714 15.097 1.00 97.12 277 LYS A N 1
ATOM 2213 C CA . LYS A 1 277 ? 15.381 4.784 15.900 1.00 97.12 277 LYS A CA 1
ATOM 2214 C C . LYS A 1 277 ? 14.838 4.630 17.320 1.00 97.12 277 LYS A C 1
ATOM 2216 O O . LYS A 1 277 ? 14.633 3.509 17.759 1.00 97.12 277 LYS A O 1
ATOM 2221 N N . ASP A 1 278 ? 14.547 5.734 18.010 1.00 97.56 278 ASP A N 1
ATOM 2222 C CA . ASP A 1 278 ? 13.986 5.707 19.368 1.00 97.56 278 ASP A CA 1
ATOM 2223 C C . ASP A 1 278 ? 12.657 4.913 19.396 1.00 97.56 278 ASP A C 1
ATOM 2225 O O . ASP A 1 278 ? 12.357 4.219 20.368 1.00 97.56 278 ASP A O 1
ATOM 2229 N N . TYR A 1 279 ? 11.863 4.986 18.320 1.00 98.19 279 TYR A N 1
ATOM 2230 C CA . TYR A 1 279 ? 10.637 4.201 18.163 1.00 98.19 279 TYR A CA 1
ATOM 2231 C C . TYR A 1 279 ? 10.904 2.723 17.837 1.00 98.19 279 TYR A C 1
ATOM 2233 O O . TYR A 1 279 ? 10.263 1.848 18.413 1.00 98.19 279 TYR A O 1
ATOM 2241 N N . TYR A 1 280 ? 11.869 2.421 16.969 1.00 97.50 280 TYR A N 1
ATOM 2242 C CA . TYR A 1 280 ? 12.267 1.041 16.676 1.00 97.50 280 TYR A CA 1
ATOM 2243 C C . TYR A 1 280 ? 12.838 0.326 17.914 1.00 97.50 280 TYR A C 1
ATOM 2245 O O . TYR A 1 280 ? 12.495 -0.826 18.190 1.00 97.50 280 TYR A O 1
ATOM 2253 N N . ASP A 1 281 ? 13.634 1.032 18.722 1.00 96.56 281 ASP A N 1
ATOM 2254 C CA . ASP A 1 281 ? 14.159 0.543 20.001 1.00 96.56 281 ASP A CA 1
ATOM 2255 C C . ASP A 1 281 ? 13.011 0.275 20.996 1.00 96.56 281 ASP A C 1
ATOM 2257 O O . ASP A 1 281 ? 13.010 -0.743 21.696 1.00 96.56 281 ASP A O 1
ATOM 2261 N N . LEU A 1 282 ? 11.988 1.145 21.022 1.00 96.50 282 LEU A N 1
ATOM 2262 C CA . LEU A 1 282 ? 10.762 0.912 21.791 1.00 96.50 282 LEU A CA 1
ATOM 2263 C C . LEU A 1 282 ? 10.080 -0.387 21.351 1.00 96.50 282 LEU A C 1
ATOM 2265 O O . LEU A 1 282 ? 9.796 -1.213 22.216 1.00 96.50 282 LEU A O 1
ATOM 2269 N N . LEU A 1 283 ? 9.848 -0.591 20.048 1.00 95.62 283 LEU A N 1
ATOM 2270 C CA . LEU A 1 283 ? 9.227 -1.816 19.528 1.00 95.62 283 LEU A CA 1
ATOM 2271 C C . LEU A 1 283 ? 10.044 -3.059 19.891 1.00 95.62 283 LEU A C 1
ATOM 2273 O O . LEU A 1 283 ? 9.493 -4.038 20.394 1.00 95.62 283 LEU A O 1
ATOM 2277 N N . THR A 1 284 ? 11.365 -2.989 19.723 1.00 94.88 284 THR A N 1
ATOM 2278 C CA . THR A 1 284 ? 12.300 -4.065 20.074 1.00 94.88 284 THR A CA 1
ATOM 2279 C C . THR A 1 284 ? 12.185 -4.452 21.548 1.00 94.88 284 THR A C 1
ATOM 2281 O O . THR A 1 284 ? 12.145 -5.643 21.862 1.00 94.88 284 THR A O 1
ATOM 2284 N N . SER A 1 285 ? 12.037 -3.469 22.444 1.00 93.38 285 SER A N 1
ATOM 2285 C CA . SER A 1 285 ? 11.929 -3.686 23.893 1.00 93.38 285 SER A CA 1
ATOM 2286 C C . SER A 1 285 ? 10.635 -4.373 24.355 1.00 93.38 285 SER A C 1
ATOM 2288 O O . SER A 1 285 ? 10.555 -4.825 25.501 1.00 93.38 285 SER A O 1
ATOM 2290 N N . ILE A 1 286 ? 9.614 -4.470 23.495 1.00 91.31 286 ILE A N 1
ATOM 2291 C CA . ILE A 1 286 ? 8.354 -5.137 23.836 1.00 91.31 286 ILE A CA 1
ATOM 2292 C C . ILE A 1 286 ? 8.577 -6.653 23.855 1.00 91.31 286 ILE A C 1
ATOM 2294 O O . ILE A 1 286 ? 9.007 -7.250 22.864 1.00 91.31 286 ILE A O 1
ATOM 2298 N N . LYS A 1 287 ? 8.235 -7.272 24.992 1.00 91.25 287 LYS A N 1
ATOM 2299 C CA . LYS A 1 287 ? 8.434 -8.703 25.277 1.00 91.25 287 LYS A CA 1
ATOM 2300 C C . LYS A 1 287 ? 7.675 -9.634 24.319 1.00 91.25 287 LYS A C 1
ATOM 2302 O O . LYS A 1 287 ? 8.155 -10.721 24.025 1.00 91.25 287 LYS A O 1
ATOM 2307 N N . TYR A 1 288 ? 6.498 -9.213 23.856 1.00 92.81 288 TYR A N 1
ATOM 2308 C CA . TYR A 1 288 ? 5.702 -9.908 22.846 1.00 92.81 288 TYR A CA 1
ATOM 2309 C C . TYR A 1 288 ? 5.314 -8.931 21.739 1.00 92.81 288 TYR A C 1
ATOM 2311 O O . TYR A 1 288 ? 4.767 -7.860 22.014 1.00 92.81 288 TYR A O 1
ATOM 2319 N N . LYS A 1 289 ? 5.587 -9.312 20.493 1.00 93.81 289 LYS A N 1
ATOM 2320 C CA . LYS A 1 289 ? 5.270 -8.530 19.299 1.00 93.81 289 LYS A CA 1
ATOM 2321 C C . LYS A 1 289 ? 4.183 -9.267 18.533 1.00 93.81 289 LYS A C 1
ATOM 2323 O O . LYS A 1 289 ? 4.366 -10.412 18.133 1.00 93.81 289 LYS A O 1
ATOM 2328 N N . THR A 1 290 ? 3.054 -8.602 18.327 1.00 94.62 290 THR A N 1
ATOM 2329 C CA . THR A 1 290 ? 2.005 -9.104 17.434 1.00 94.62 290 THR A CA 1
ATOM 2330 C C . THR A 1 290 ? 2.537 -9.153 16.003 1.00 94.62 290 THR A C 1
ATOM 2332 O O . THR A 1 290 ? 3.510 -8.469 15.675 1.00 94.62 290 THR A O 1
ATOM 2335 N N . LYS A 1 291 ? 1.865 -9.892 15.117 1.00 93.56 291 LYS A N 1
ATOM 2336 C CA . LYS A 1 291 ? 2.261 -9.941 13.701 1.00 93.56 291 LYS A CA 1
ATOM 2337 C C . LYS A 1 291 ? 2.274 -8.556 13.045 1.00 93.56 291 LYS A C 1
ATOM 2339 O O . LYS A 1 291 ? 3.235 -8.204 12.381 1.00 93.56 291 LYS A O 1
ATOM 2344 N N . PHE A 1 292 ? 1.278 -7.719 13.354 1.00 95.69 292 PHE A N 1
ATOM 2345 C CA . PHE A 1 292 ? 1.256 -6.320 12.918 1.00 95.69 292 PHE A CA 1
ATOM 2346 C C . PHE A 1 292 ? 2.510 -5.546 13.353 1.00 95.69 292 PHE A C 1
ATOM 2348 O O . PHE A 1 292 ? 3.038 -4.759 12.576 1.00 95.69 292 PHE A O 1
ATOM 2355 N N . ILE A 1 293 ? 2.989 -5.749 14.587 1.00 96.94 293 ILE A N 1
ATOM 2356 C CA . ILE A 1 293 ? 4.198 -5.078 15.084 1.00 96.94 293 ILE A CA 1
ATOM 2357 C C . ILE A 1 293 ? 5.449 -5.609 14.380 1.00 96.94 293 ILE A C 1
ATOM 2359 O O . ILE A 1 293 ? 6.292 -4.798 14.008 1.00 96.94 293 ILE A O 1
ATOM 2363 N N . LYS A 1 294 ? 5.563 -6.930 14.178 1.00 95.56 294 LYS A N 1
ATOM 2364 C CA . LYS A 1 294 ? 6.677 -7.535 13.426 1.00 95.56 294 LYS A CA 1
ATOM 2365 C C . LYS A 1 294 ? 6.740 -6.954 12.002 1.00 95.56 294 LYS A C 1
ATOM 2367 O O . LYS A 1 294 ? 7.764 -6.407 11.607 1.00 95.56 294 LYS A O 1
ATOM 2372 N N . ASP A 1 295 ? 5.608 -6.913 11.306 1.00 94.31 295 ASP A N 1
ATOM 2373 C CA . ASP A 1 295 ? 5.517 -6.395 9.934 1.00 94.31 295 ASP A CA 1
ATOM 2374 C C . ASP A 1 295 ? 5.722 -4.875 9.850 1.00 94.31 295 ASP A C 1
ATOM 2376 O O . ASP A 1 295 ? 6.294 -4.362 8.889 1.00 94.31 295 ASP A O 1
ATOM 2380 N N . LEU A 1 296 ? 5.324 -4.132 10.887 1.00 97.44 296 LEU A N 1
ATOM 2381 C CA . LEU A 1 296 ? 5.652 -2.713 11.008 1.00 97.44 296 LEU A CA 1
ATOM 2382 C C . LEU A 1 296 ? 7.157 -2.486 11.182 1.00 97.44 296 LEU A C 1
ATOM 2384 O O . LEU A 1 296 ? 7.687 -1.526 10.628 1.00 97.44 296 LEU A O 1
ATOM 2388 N N . MET A 1 297 ? 7.854 -3.348 11.927 1.00 97.12 297 MET A N 1
ATOM 2389 C CA . MET A 1 297 ? 9.313 -3.278 12.047 1.00 97.12 297 MET A CA 1
ATOM 2390 C C . MET A 1 297 ? 9.989 -3.534 10.693 1.00 97.12 297 MET A C 1
ATOM 2392 O O . MET A 1 297 ? 10.875 -2.761 10.336 1.00 97.12 297 MET A O 1
ATOM 2396 N N . ILE A 1 298 ? 9.505 -4.508 9.910 1.00 92.56 298 ILE A N 1
ATOM 2397 C CA . ILE A 1 298 ? 9.982 -4.796 8.542 1.00 92.56 298 ILE A CA 1
ATOM 2398 C C . ILE A 1 298 ? 9.822 -3.579 7.618 1.00 92.56 298 ILE A C 1
ATOM 2400 O O . ILE A 1 298 ? 10.738 -3.242 6.865 1.00 92.56 298 ILE A O 1
ATOM 2404 N N . ASP A 1 299 ? 8.682 -2.886 7.672 1.00 94.31 299 ASP A N 1
ATOM 2405 C CA . ASP A 1 299 ? 8.468 -1.668 6.879 1.00 94.31 299 ASP A CA 1
ATOM 2406 C C . ASP A 1 299 ? 9.392 -0.518 7.323 1.00 94.31 299 ASP A C 1
ATOM 2408 O O . ASP A 1 299 ? 9.778 0.330 6.505 1.00 94.31 299 ASP A O 1
ATOM 2412 N N . ILE A 1 300 ? 9.746 -0.478 8.615 1.00 97.19 300 ILE A N 1
ATOM 2413 C CA . ILE A 1 300 ? 10.595 0.562 9.196 1.00 97.19 300 ILE A CA 1
ATOM 2414 C C . ILE A 1 300 ? 12.046 0.412 8.759 1.00 97.19 300 ILE A C 1
ATOM 2416 O O . ILE A 1 300 ? 12.581 1.337 8.146 1.00 97.19 300 ILE A O 1
ATOM 2420 N N . ASP A 1 301 ? 12.660 -0.722 9.081 1.00 94.12 301 ASP A N 1
ATOM 2421 C CA . ASP A 1 301 ? 14.063 -1.008 8.808 1.00 94.12 301 ASP A CA 1
ATOM 2422 C C . ASP A 1 301 ? 14.242 -2.506 8.560 1.00 94.12 301 ASP A C 1
ATOM 2424 O O . ASP A 1 301 ? 13.816 -3.341 9.356 1.00 94.12 301 ASP A O 1
ATOM 2428 N N . ASN A 1 302 ? 14.849 -2.838 7.426 1.00 87.88 302 ASN A N 1
ATOM 2429 C CA . ASN A 1 302 ? 15.117 -4.208 7.026 1.00 87.88 302 ASN A CA 1
ATOM 2430 C C . ASN A 1 302 ? 16.273 -4.213 6.006 1.00 87.88 302 ASN A C 1
ATOM 2432 O O . ASN A 1 302 ? 16.305 -3.339 5.123 1.00 87.88 302 ASN A O 1
ATOM 2436 N N . PRO A 1 303 ? 17.225 -5.162 6.109 1.00 73.06 303 PRO A N 1
ATOM 2437 C CA . PRO A 1 303 ? 18.345 -5.262 5.177 1.00 73.06 303 PRO A CA 1
ATOM 2438 C C . PRO A 1 303 ? 17.913 -5.551 3.731 1.00 73.06 303 PRO A C 1
ATOM 2440 O O . PRO A 1 303 ? 18.616 -5.136 2.807 1.00 73.06 303 PRO A O 1
ATOM 2443 N N . ASP A 1 304 ? 16.761 -6.194 3.512 1.00 70.88 304 ASP A N 1
ATOM 2444 C CA . ASP A 1 304 ? 16.228 -6.452 2.175 1.00 70.88 304 ASP A CA 1
ATOM 2445 C C . ASP A 1 304 ? 15.975 -5.119 1.433 1.00 70.88 304 ASP A C 1
ATOM 2447 O O . ASP A 1 304 ? 15.291 -4.223 1.953 1.00 70.88 304 ASP A O 1
ATOM 2451 N N . PRO A 1 305 ? 16.496 -4.930 0.203 1.00 64.75 305 PRO A N 1
ATOM 2452 C CA . PRO A 1 305 ? 16.216 -3.750 -0.617 1.00 64.75 305 PRO A CA 1
ATOM 2453 C C . PRO A 1 305 ? 14.713 -3.469 -0.820 1.00 64.75 305 PRO A C 1
ATOM 2455 O O . PRO A 1 305 ? 14.325 -2.294 -0.889 1.00 64.75 305 PRO A O 1
ATOM 2458 N N . ASN A 1 306 ? 13.868 -4.501 -0.848 1.00 63.69 306 ASN A N 1
ATOM 2459 C CA . ASN A 1 306 ? 12.420 -4.418 -1.011 1.00 63.69 306 ASN A CA 1
ATOM 2460 C C . ASN A 1 306 ? 11.684 -3.967 0.256 1.00 63.69 306 ASN A C 1
ATOM 2462 O O . ASN A 1 306 ? 10.638 -3.329 0.125 1.00 63.69 306 ASN A O 1
ATOM 2466 N N . HIS A 1 307 ? 12.254 -4.162 1.444 1.00 78.75 307 HIS A N 1
ATOM 2467 C CA . HIS A 1 307 ? 11.664 -3.761 2.728 1.00 78.75 307 HIS A CA 1
ATOM 2468 C C . HIS A 1 307 ? 12.380 -2.541 3.340 1.00 78.75 307 HIS A C 1
ATOM 2470 O O . HIS A 1 307 ? 13.159 -1.873 2.656 1.00 78.75 307 HIS A O 1
ATOM 2476 N N . GLY A 1 308 ? 12.054 -2.146 4.575 1.00 85.69 308 GLY A N 1
ATOM 2477 C CA . GLY A 1 308 ? 12.718 -1.037 5.278 1.00 85.69 308 GLY A CA 1
ATOM 2478 C C . GLY A 1 308 ? 12.561 0.332 4.608 1.00 85.69 308 GLY A C 1
ATOM 2479 O O . GLY A 1 308 ? 13.461 1.176 4.657 1.00 85.69 308 GLY A O 1
ATOM 2480 N N . GLN A 1 309 ? 11.455 0.552 3.892 1.00 89.25 309 GLN A N 1
ATOM 2481 C CA . GLN A 1 309 ? 11.302 1.737 3.049 1.00 89.25 309 GLN A CA 1
ATOM 2482 C C . GLN A 1 309 ? 11.155 3.028 3.857 1.00 89.25 309 GLN A C 1
ATOM 2484 O O . GLN A 1 309 ? 11.477 4.096 3.342 1.00 89.25 309 GLN A O 1
ATOM 2489 N N . VAL A 1 310 ? 10.715 2.968 5.119 1.00 97.12 310 VAL A N 1
ATOM 2490 C CA . VAL A 1 310 ? 10.570 4.168 5.961 1.00 97.12 310 VAL A CA 1
ATOM 2491 C C . VAL A 1 310 ? 11.932 4.758 6.326 1.00 97.12 310 VAL A C 1
ATOM 2493 O O . VAL A 1 310 ? 12.122 5.963 6.153 1.00 97.12 310 VAL A O 1
ATOM 2496 N N . GLU A 1 311 ? 12.888 3.946 6.792 1.00 96.25 311 GLU A N 1
ATOM 2497 C CA . GLU A 1 311 ? 14.243 4.421 7.093 1.00 96.25 311 GLU A CA 1
ATOM 2498 C C . GLU A 1 311 ? 14.935 4.918 5.818 1.00 96.25 311 GLU A C 1
ATOM 2500 O O . GLU A 1 311 ? 15.435 6.047 5.790 1.00 96.25 311 GLU A O 1
ATOM 2505 N N . LYS A 1 312 ? 14.861 4.152 4.721 1.00 92.62 312 LYS A N 1
ATOM 2506 C CA . LYS A 1 312 ? 15.441 4.548 3.427 1.00 92.62 312 LYS A CA 1
ATOM 2507 C C . LYS A 1 312 ? 14.867 5.878 2.942 1.00 92.62 312 LYS A C 1
ATOM 2509 O O . LYS A 1 312 ? 15.620 6.761 2.532 1.00 92.62 312 LYS A O 1
ATOM 2514 N N . ALA A 1 313 ? 13.552 6.065 3.042 1.00 94.69 313 ALA A N 1
ATOM 2515 C CA . ALA A 1 313 ? 12.875 7.271 2.580 1.00 94.69 313 ALA A CA 1
ATOM 2516 C C . ALA A 1 313 ? 13.353 8.543 3.284 1.00 94.69 313 ALA A C 1
ATOM 2518 O O . ALA A 1 313 ? 13.365 9.607 2.666 1.00 94.69 313 ALA A O 1
ATOM 2519 N N . ILE A 1 314 ? 13.740 8.462 4.560 1.00 95.38 314 ILE A N 1
ATOM 2520 C CA . ILE A 1 314 ? 14.207 9.629 5.316 1.00 95.38 314 ILE A CA 1
ATOM 2521 C C . ILE A 1 314 ? 15.695 9.915 5.114 1.00 95.38 314 ILE A C 1
ATOM 2523 O O . ILE A 1 314 ? 16.177 10.933 5.607 1.00 95.38 314 ILE A O 1
ATOM 2527 N N . ARG A 1 315 ? 16.449 9.083 4.388 1.00 91.06 315 ARG A N 1
ATOM 2528 C CA . ARG A 1 315 ? 17.850 9.387 4.062 1.00 91.06 315 ARG A CA 1
ATOM 2529 C C . ARG A 1 315 ? 17.936 10.574 3.104 1.00 91.06 315 ARG A C 1
ATOM 2531 O O . ARG A 1 315 ? 17.084 10.754 2.233 1.00 91.06 315 ARG A O 1
ATOM 2538 N N . MET A 1 316 ? 18.966 11.406 3.255 1.00 89.69 316 MET A N 1
ATOM 2539 C CA . MET A 1 316 ? 19.082 12.671 2.511 1.00 89.69 316 MET A CA 1
ATOM 2540 C C . MET A 1 316 ? 19.093 12.465 0.993 1.00 89.69 316 MET A C 1
ATOM 2542 O O . MET A 1 316 ? 18.497 13.256 0.260 1.00 89.69 316 MET A O 1
ATOM 2546 N N . GLU A 1 317 ? 19.742 11.396 0.538 1.00 88.75 317 GLU A N 1
ATOM 2547 C CA . GLU A 1 317 ? 19.858 10.988 -0.861 1.00 88.75 317 GLU A CA 1
ATOM 2548 C C . GLU A 1 317 ? 18.524 10.553 -1.492 1.00 88.75 317 GLU A C 1
ATOM 2550 O O . GLU A 1 317 ? 18.337 10.708 -2.700 1.00 88.75 317 GLU A O 1
ATOM 2555 N N . TYR A 1 318 ? 17.578 10.064 -0.686 1.00 89.56 318 TYR A N 1
ATOM 2556 C CA . TYR A 1 318 ? 16.307 9.508 -1.157 1.00 89.56 318 TYR A CA 1
ATOM 2557 C C . TYR A 1 318 ? 15.103 10.401 -0.863 1.00 89.56 318 TYR A C 1
ATOM 2559 O O . TYR A 1 318 ? 14.112 10.368 -1.595 1.00 89.56 318 TYR A O 1
ATOM 2567 N N . TYR A 1 319 ? 15.185 11.262 0.154 1.00 91.12 319 TYR A N 1
ATOM 2568 C CA . TYR A 1 319 ? 14.038 12.054 0.591 1.00 91.12 319 TYR A CA 1
ATOM 2569 C C . TYR A 1 319 ? 13.472 12.945 -0.520 1.00 91.12 319 TYR A C 1
ATOM 2571 O O . TYR A 1 319 ? 12.262 13.003 -0.711 1.00 91.12 319 TYR A O 1
ATOM 2579 N N . LYS A 1 320 ? 14.332 13.611 -1.303 1.00 88.06 320 LYS A N 1
ATOM 2580 C CA . LYS A 1 320 ? 13.887 14.497 -2.398 1.00 88.06 320 LYS A CA 1
ATOM 2581 C C . LYS A 1 320 ? 13.610 13.799 -3.722 1.00 88.06 320 LYS A C 1
ATOM 2583 O O . LYS A 1 320 ? 13.144 14.466 -4.639 1.00 88.06 320 LYS A O 1
ATOM 2588 N N . THR A 1 321 ? 13.902 12.507 -3.832 1.00 86.81 321 THR A N 1
ATOM 2589 C CA . THR A 1 321 ? 13.606 11.733 -5.039 1.00 86.81 321 THR A CA 1
ATOM 2590 C C . THR A 1 321 ? 12.261 11.034 -4.888 1.00 86.81 321 THR A C 1
ATOM 2592 O O . THR A 1 321 ? 11.340 11.313 -5.645 1.00 86.81 321 THR A O 1
ATOM 2595 N N . TRP A 1 322 ? 12.102 10.192 -3.873 1.00 90.19 322 TRP A N 1
ATOM 2596 C CA . TRP A 1 322 ? 10.872 9.424 -3.657 1.00 90.19 322 TRP A CA 1
ATOM 2597 C C . TRP A 1 322 ? 10.384 9.458 -2.206 1.00 90.19 322 TRP A C 1
ATOM 2599 O O . TRP A 1 322 ? 9.182 9.354 -1.954 1.00 90.19 322 TRP A O 1
ATOM 2609 N N . GLY A 1 323 ? 11.293 9.658 -1.248 1.00 93.31 323 GLY A N 1
ATOM 2610 C CA . GLY A 1 323 ? 11.006 9.490 0.173 1.00 93.31 323 GLY A CA 1
ATOM 2611 C C . GLY A 1 323 ? 9.951 10.449 0.724 1.00 93.31 323 GLY A C 1
ATOM 2612 O O . GLY A 1 323 ? 9.072 10.029 1.471 1.00 93.31 323 GLY A O 1
ATOM 2613 N N . GLU A 1 324 ? 9.955 11.719 0.305 1.00 93.88 324 GLU A N 1
ATOM 2614 C CA . GLU A 1 324 ? 8.944 12.705 0.711 1.00 93.88 324 GLU A CA 1
ATOM 2615 C C . GLU A 1 324 ? 7.538 12.288 0.255 1.00 93.88 324 GLU A C 1
ATOM 2617 O O . GLU A 1 324 ? 6.574 12.410 1.014 1.00 93.88 324 GLU A O 1
ATOM 2622 N N . CYS A 1 325 ? 7.408 11.760 -0.964 1.00 94.50 325 CYS A N 1
ATOM 2623 C CA . CYS A 1 325 ? 6.130 11.267 -1.470 1.00 94.50 325 CYS A CA 1
ATOM 2624 C C . CYS A 1 325 ? 5.695 9.997 -0.732 1.00 94.50 325 CYS A C 1
ATOM 2626 O O . CYS A 1 325 ? 4.551 9.922 -0.279 1.00 94.50 325 CYS A O 1
ATOM 2628 N N . TYR A 1 326 ? 6.612 9.042 -0.568 1.00 95.62 326 TYR A N 1
ATOM 2629 C CA . TYR A 1 326 ? 6.354 7.782 0.121 1.00 95.62 326 TYR A CA 1
ATOM 2630 C C . TYR A 1 326 ? 5.903 8.000 1.567 1.00 95.62 326 TYR A C 1
ATOM 2632 O O . TYR A 1 326 ? 4.803 7.583 1.914 1.00 95.62 326 TYR A O 1
ATOM 2640 N N . ILE A 1 327 ? 6.667 8.733 2.387 1.00 96.75 327 ILE A N 1
ATOM 2641 C CA . ILE A 1 327 ? 6.348 8.935 3.812 1.00 96.75 327 ILE A CA 1
ATOM 2642 C C . ILE A 1 327 ? 4.983 9.601 3.995 1.00 96.75 327 ILE A C 1
ATOM 2644 O O . ILE A 1 327 ? 4.220 9.214 4.878 1.00 96.75 327 ILE A O 1
ATOM 2648 N N . ASN A 1 328 ? 4.644 10.587 3.160 1.00 96.44 328 ASN A N 1
ATOM 2649 C CA . ASN A 1 328 ? 3.341 11.246 3.241 1.00 96.44 328 ASN A CA 1
ATOM 2650 C C . ASN A 1 328 ? 2.189 10.326 2.814 1.00 96.44 328 ASN A C 1
ATOM 2652 O O . ASN A 1 328 ? 1.114 10.380 3.414 1.00 96.44 328 ASN A O 1
ATOM 2656 N N . SER A 1 329 ? 2.405 9.486 1.799 1.00 96.81 329 SER A N 1
ATOM 2657 C CA . SER A 1 329 ? 1.425 8.486 1.367 1.00 96.81 329 SER A CA 1
ATOM 2658 C C . SER A 1 329 ? 1.220 7.423 2.452 1.00 96.81 329 SER A C 1
ATOM 2660 O O . SER A 1 329 ? 0.096 7.207 2.908 1.00 96.81 329 SER A O 1
ATOM 2662 N N . PHE A 1 330 ? 2.317 6.867 2.965 1.00 97.50 330 PHE A N 1
ATOM 2663 C CA . PHE A 1 330 ? 2.352 5.855 4.018 1.00 97.50 330 PHE A CA 1
ATOM 2664 C C . PHE A 1 330 ? 1.696 6.336 5.318 1.00 97.50 330 PHE A C 1
ATOM 2666 O O . PHE A 1 330 ? 0.791 5.691 5.853 1.00 97.50 330 PHE A O 1
ATOM 2673 N N . LEU A 1 331 ? 2.051 7.544 5.773 1.00 97.75 331 LEU A N 1
ATOM 2674 C CA . LEU A 1 331 ? 1.407 8.210 6.907 1.00 97.75 331 LEU A CA 1
ATOM 2675 C C . LEU A 1 331 ? -0.111 8.287 6.721 1.00 97.75 331 LEU A C 1
ATOM 2677 O O . LEU A 1 331 ? -0.872 8.029 7.658 1.00 97.75 331 LEU A O 1
A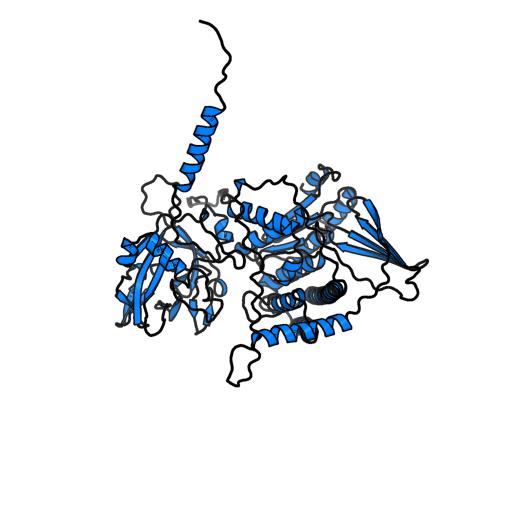TOM 2681 N N . ARG A 1 332 ? -0.569 8.660 5.523 1.00 96.94 332 ARG A N 1
ATOM 2682 C CA . ARG A 1 332 ? -1.998 8.804 5.251 1.00 96.94 332 ARG A CA 1
ATOM 2683 C C . ARG A 1 332 ? -2.721 7.456 5.264 1.00 96.94 332 ARG A C 1
ATOM 2685 O O . ARG A 1 332 ? -3.830 7.394 5.796 1.00 96.94 332 ARG A O 1
ATOM 2692 N N . PHE A 1 333 ? -2.097 6.392 4.761 1.00 96.94 333 PHE A N 1
ATOM 2693 C CA . PHE A 1 333 ? -2.645 5.035 4.829 1.00 96.94 333 PHE A CA 1
ATOM 2694 C C . PHE A 1 333 ? -2.805 4.545 6.272 1.00 96.94 333 PHE A C 1
ATOM 2696 O O . PHE A 1 333 ? -3.897 4.108 6.634 1.00 96.94 333 PHE A O 1
ATOM 2703 N N . HIS A 1 334 ? -1.803 4.732 7.138 1.00 97.25 334 HIS A N 1
ATOM 2704 C CA . HIS A 1 334 ? -1.942 4.417 8.566 1.00 97.25 334 HIS A CA 1
ATOM 2705 C C . HIS A 1 334 ? -3.030 5.254 9.250 1.00 97.25 334 HIS A C 1
ATOM 2707 O O . HIS A 1 334 ? -3.806 4.718 10.039 1.00 97.25 334 HIS A O 1
ATOM 2713 N N . GLN A 1 335 ? -3.135 6.555 8.944 1.00 95.50 335 GLN A N 1
ATOM 2714 C CA . GLN A 1 335 ? -4.172 7.424 9.518 1.00 95.50 335 GLN A CA 1
ATOM 2715 C C . GLN A 1 335 ? -5.588 6.942 9.196 1.00 95.50 335 GLN A C 1
ATOM 2717 O O . GLN A 1 335 ? -6.461 7.007 10.062 1.00 95.50 335 GLN A O 1
ATOM 2722 N N . LEU A 1 336 ? -5.826 6.472 7.971 1.00 95.00 336 LEU A N 1
ATOM 2723 C CA . LEU A 1 336 ? -7.143 6.012 7.526 1.00 95.00 336 LEU A CA 1
ATOM 2724 C C . LEU A 1 336 ? -7.347 4.496 7.664 1.00 95.00 336 LEU A C 1
ATOM 2726 O O . LEU A 1 336 ? -8.414 4.026 7.281 1.00 95.00 336 LEU A O 1
ATOM 2730 N N . GLU A 1 337 ? -6.358 3.770 8.207 1.00 95.50 337 GLU A N 1
ATOM 2731 C CA . GLU A 1 337 ? -6.271 2.296 8.193 1.00 95.50 337 GLU A CA 1
ATOM 2732 C C . GLU A 1 337 ? -6.691 1.741 6.825 1.00 95.50 337 GLU A C 1
ATOM 2734 O O . GLU A 1 337 ? -7.728 1.100 6.685 1.00 95.50 337 GLU A O 1
ATOM 2739 N N . GLN A 1 338 ? -5.921 2.079 5.790 1.00 94.12 338 GLN A N 1
ATOM 2740 C CA . GLN A 1 338 ? -6.113 1.567 4.433 1.00 94.12 338 GLN A CA 1
ATOM 2741 C C . GLN A 1 338 ? -4.931 0.717 4.017 1.00 94.12 338 GLN A C 1
ATOM 2743 O O . GLN A 1 338 ? -3.786 1.158 4.125 1.00 94.12 338 GLN A O 1
ATOM 2748 N N . CYS A 1 339 ? -5.214 -0.456 3.455 1.00 93.31 339 CYS A N 1
ATOM 2749 C CA . CYS A 1 339 ? -4.198 -1.197 2.725 1.00 93.31 339 CYS A CA 1
ATOM 2750 C C . CYS A 1 339 ? -3.877 -0.415 1.446 1.00 93.31 339 CYS A C 1
ATOM 2752 O O . CYS A 1 339 ? -4.745 -0.259 0.590 1.00 93.31 339 CYS A O 1
ATOM 2754 N N . GLY A 1 340 ? -2.685 0.175 1.352 1.00 87.94 340 GLY A N 1
ATOM 2755 C CA . GLY A 1 340 ? -2.344 1.115 0.277 1.00 87.94 340 GLY A CA 1
ATOM 2756 C C . GLY A 1 340 ? -1.711 0.467 -0.952 1.00 87.94 340 GLY A C 1
ATOM 2757 O O . GLY A 1 340 ? -1.839 0.981 -2.062 1.00 87.94 340 GLY A O 1
ATOM 2758 N N . ASN A 1 341 ? -1.014 -0.649 -0.761 1.00 83.50 341 ASN A N 1
ATOM 2759 C CA . ASN A 1 341 ? -0.242 -1.354 -1.779 1.00 83.50 341 ASN A CA 1
ATOM 2760 C C . ASN A 1 341 ? 0.045 -2.793 -1.293 1.00 83.50 341 ASN A C 1
ATOM 2762 O O . ASN A 1 341 ? -0.335 -3.144 -0.185 1.00 83.50 341 ASN A O 1
ATOM 2766 N N . PHE A 1 342 ? 0.669 -3.634 -2.120 1.00 76.19 342 PHE A N 1
ATOM 2767 C CA . PHE A 1 342 ? 1.090 -5.002 -1.766 1.00 76.19 342 PHE A CA 1
ATOM 2768 C C . PHE A 1 342 ? 2.477 -5.081 -1.099 1.00 76.19 342 PHE A C 1
ATOM 2770 O O . PHE A 1 342 ? 2.867 -6.161 -0.685 1.00 76.19 342 PHE A O 1
ATOM 2777 N N . LYS A 1 343 ? 3.246 -3.986 -1.080 1.00 75.75 343 LYS A N 1
ATOM 2778 C CA . LYS A 1 343 ? 4.669 -3.980 -0.709 1.00 75.75 343 LYS A CA 1
ATOM 2779 C C . LYS A 1 343 ? 4.881 -3.755 0.787 1.00 75.75 343 LYS A C 1
ATOM 2781 O O . LYS A 1 343 ? 5.745 -4.392 1.374 1.00 75.75 343 LYS A O 1
ATOM 2786 N N . ASP A 1 344 ? 4.100 -2.853 1.373 1.00 85.06 344 ASP A N 1
ATOM 2787 C CA . ASP A 1 344 ? 4.212 -2.513 2.784 1.00 85.06 344 ASP A CA 1
ATOM 2788 C C . ASP A 1 344 ? 3.361 -3.482 3.618 1.00 85.06 344 ASP A C 1
ATOM 2790 O O . ASP A 1 344 ? 2.134 -3.577 3.446 1.00 85.06 344 ASP A O 1
ATOM 2794 N N . GLN A 1 345 ? 4.017 -4.212 4.515 1.00 88.19 345 GLN A N 1
ATOM 2795 C CA . GLN A 1 345 ? 3.447 -5.376 5.189 1.00 88.19 345 GLN A CA 1
ATOM 2796 C C . GLN A 1 345 ? 2.459 -4.980 6.283 1.00 88.19 345 GLN A C 1
ATOM 2798 O O . GLN A 1 345 ? 1.351 -5.516 6.371 1.00 88.19 345 GLN A O 1
ATOM 2803 N N . SER A 1 346 ? 2.779 -3.942 7.055 1.00 94.81 346 SER A N 1
ATOM 2804 C CA . SER A 1 346 ? 1.895 -3.446 8.112 1.00 94.81 346 SER A CA 1
ATOM 2805 C C . SER A 1 346 ? 0.555 -2.926 7.580 1.00 94.81 346 SER A C 1
ATOM 2807 O O . SER A 1 346 ? -0.449 -2.952 8.297 1.00 94.81 346 SER A O 1
ATOM 2809 N N . LEU A 1 347 ? 0.495 -2.496 6.313 1.00 94.25 347 LEU A N 1
ATOM 2810 C CA . LEU A 1 347 ? -0.747 -2.047 5.682 1.00 94.25 347 LEU A CA 1
ATOM 2811 C C . LEU A 1 347 ? -1.695 -3.206 5.339 1.00 94.25 347 LEU A C 1
ATOM 2813 O O . LEU A 1 347 ? -2.902 -2.969 5.228 1.00 94.25 347 LEU A O 1
ATOM 2817 N N . GLN A 1 348 ? -1.198 -4.443 5.196 1.00 89.12 348 GLN A N 1
ATOM 2818 C CA . GLN A 1 348 ? -2.035 -5.595 4.830 1.00 89.12 348 GLN A CA 1
ATOM 2819 C C . GLN A 1 348 ? -3.088 -5.908 5.909 1.00 89.12 348 GLN A C 1
ATOM 2821 O O . GLN A 1 348 ? -4.194 -6.341 5.583 1.00 89.12 348 GLN A O 1
ATOM 2826 N N . TYR A 1 349 ? -2.808 -5.582 7.177 1.00 91.88 349 TYR A N 1
ATOM 2827 C CA . TYR A 1 349 ? -3.713 -5.789 8.321 1.00 91.88 349 TYR A CA 1
ATOM 2828 C C . TYR A 1 349 ? -4.968 -4.915 8.310 1.00 91.88 349 TYR A C 1
ATOM 2830 O O . TYR A 1 349 ? -5.872 -5.121 9.119 1.00 91.88 349 TYR A O 1
ATOM 2838 N N . TYR A 1 350 ? -5.040 -3.932 7.414 1.00 92.69 350 TYR A N 1
ATOM 2839 C CA . TYR A 1 350 ? -6.229 -3.101 7.253 1.00 92.69 350 TYR A CA 1
ATOM 2840 C C . TYR A 1 350 ? -7.260 -3.703 6.286 1.00 92.69 350 TYR A C 1
ATOM 2842 O O . TYR A 1 350 ? -8.361 -3.169 6.147 1.00 92.69 350 TYR A O 1
ATOM 2850 N N . GLY A 1 351 ? -6.929 -4.814 5.621 1.00 88.31 351 GLY A N 1
ATOM 2851 C CA . GLY A 1 351 ? -7.857 -5.553 4.772 1.00 88.31 351 GLY A CA 1
ATOM 2852 C C . GLY A 1 351 ? -8.849 -6.403 5.576 1.00 88.31 351 GLY A C 1
ATOM 2853 O O . GLY A 1 351 ? -8.482 -7.099 6.516 1.00 88.31 351 GLY A O 1
ATOM 2854 N N . SER A 1 352 ? -10.120 -6.384 5.172 1.00 87.81 352 SER A N 1
ATOM 2855 C CA . SER A 1 352 ? -11.151 -7.339 5.606 1.00 87.81 352 SER A CA 1
ATOM 2856 C C . SER A 1 352 ? -11.389 -8.437 4.559 1.00 87.81 352 SER A C 1
ATOM 2858 O O . SER A 1 352 ? -10.894 -8.356 3.433 1.00 87.81 352 SER A O 1
ATOM 2860 N N . ASP A 1 353 ? -12.210 -9.445 4.873 1.00 86.19 353 ASP A N 1
ATOM 2861 C CA . ASP A 1 353 ? -12.663 -10.432 3.875 1.00 86.19 353 ASP A CA 1
ATOM 2862 C C . ASP A 1 353 ? -13.403 -9.760 2.695 1.00 86.19 353 ASP A C 1
ATOM 2864 O O . ASP A 1 353 ? -13.233 -10.134 1.530 1.00 86.19 353 ASP A O 1
ATOM 2868 N N . VAL A 1 354 ? -14.183 -8.706 2.980 1.00 89.88 354 VAL A N 1
ATOM 2869 C CA . VAL A 1 354 ? -14.898 -7.921 1.959 1.00 89.88 354 VAL A CA 1
ATOM 2870 C C . VAL A 1 354 ? -13.912 -7.170 1.067 1.00 89.88 354 VAL A C 1
ATOM 2872 O O . VAL A 1 354 ? -14.028 -7.205 -0.157 1.00 89.88 354 VAL A O 1
ATOM 2875 N N . PHE A 1 355 ? -12.913 -6.521 1.672 1.00 90.88 355 PHE A N 1
ATOM 2876 C CA . PHE A 1 355 ? -11.823 -5.883 0.935 1.00 90.88 355 PHE A CA 1
ATOM 2877 C C . PHE A 1 355 ? -11.089 -6.890 0.045 1.00 90.88 355 PHE A C 1
ATOM 2879 O O . PHE A 1 355 ? -10.873 -6.616 -1.130 1.00 90.88 355 PHE A O 1
ATOM 2886 N N . SER A 1 356 ? -10.757 -8.067 0.576 1.00 87.69 356 SER A N 1
ATOM 2887 C CA . SER A 1 356 ? -10.009 -9.107 -0.141 1.00 87.69 356 SER A CA 1
ATOM 2888 C C . SER A 1 356 ? -10.785 -9.641 -1.345 1.00 87.69 356 SER A C 1
ATOM 2890 O O . SER A 1 356 ? -10.208 -9.864 -2.409 1.00 87.69 356 SER A O 1
ATOM 2892 N N . THR A 1 357 ? -12.109 -9.752 -1.223 1.00 87.19 357 THR A N 1
ATOM 2893 C CA . THR A 1 357 ? -12.997 -10.099 -2.341 1.00 87.19 357 THR A CA 1
ATOM 2894 C C . THR A 1 357 ? -12.924 -9.045 -3.449 1.00 87.19 357 THR A C 1
ATOM 2896 O O . THR A 1 357 ? -12.659 -9.378 -4.607 1.00 87.19 357 THR A O 1
ATOM 2899 N N . TYR A 1 358 ? -13.057 -7.757 -3.106 1.00 89.88 358 TYR A N 1
ATOM 2900 C CA . TYR A 1 358 ? -12.898 -6.679 -4.087 1.00 89.88 358 TYR A CA 1
ATOM 2901 C C . TYR A 1 358 ? -11.486 -6.618 -4.676 1.00 89.88 358 TYR A C 1
ATOM 2903 O O . TYR A 1 358 ? -11.350 -6.380 -5.875 1.00 89.88 358 TYR A O 1
ATOM 2911 N N . ARG A 1 359 ? -10.448 -6.897 -3.880 1.00 85.81 359 ARG A N 1
ATOM 2912 C CA . ARG A 1 359 ? -9.047 -6.945 -4.322 1.00 85.81 359 ARG A CA 1
ATOM 2913 C C . ARG A 1 359 ? -8.853 -8.013 -5.386 1.00 85.81 359 ARG A C 1
ATOM 2915 O O . ARG A 1 359 ? -8.275 -7.723 -6.432 1.00 85.81 359 ARG A O 1
ATOM 2922 N N . LYS A 1 360 ? -9.407 -9.211 -5.172 1.00 82.56 360 LYS A N 1
ATOM 2923 C CA . LYS A 1 360 ? -9.394 -10.324 -6.137 1.00 82.56 360 LYS A CA 1
ATOM 2924 C C . LYS A 1 360 ? -10.124 -9.961 -7.434 1.00 82.56 360 LYS A C 1
ATOM 2926 O O . LYS A 1 360 ? -9.568 -10.151 -8.519 1.00 82.56 360 LYS A O 1
ATOM 2931 N N . MET A 1 361 ? -11.317 -9.369 -7.342 1.00 84.88 361 MET A N 1
ATOM 2932 C CA . MET A 1 361 ? -12.073 -8.904 -8.516 1.00 84.88 361 MET A CA 1
ATOM 2933 C C . MET A 1 361 ? -11.310 -7.817 -9.288 1.00 84.88 361 MET A C 1
ATOM 2935 O O . MET A 1 361 ? -11.122 -7.930 -10.498 1.00 84.88 361 MET A O 1
ATOM 2939 N N . ALA A 1 362 ? -10.828 -6.783 -8.595 1.00 85.31 362 ALA A N 1
ATOM 2940 C CA . ALA A 1 362 ? -10.108 -5.662 -9.191 1.00 85.31 362 ALA A CA 1
ATOM 2941 C C . ALA A 1 362 ? -8.791 -6.108 -9.838 1.00 85.31 362 ALA A C 1
ATOM 2943 O O . ALA A 1 362 ? -8.493 -5.681 -10.952 1.00 85.31 362 ALA A O 1
ATOM 2944 N N . ASN A 1 363 ? -8.043 -7.008 -9.193 1.00 78.94 363 ASN A N 1
ATOM 2945 C CA . ASN A 1 363 ? -6.837 -7.603 -9.761 1.00 78.94 363 ASN A CA 1
ATOM 2946 C C . ASN A 1 363 ? -7.145 -8.381 -11.046 1.00 78.94 363 ASN A C 1
ATOM 2948 O O . ASN A 1 363 ? -6.508 -8.160 -12.075 1.00 78.94 363 ASN A O 1
ATOM 2952 N N . THR A 1 364 ? -8.176 -9.230 -11.017 1.00 77.50 364 THR A N 1
ATOM 2953 C CA . THR A 1 364 ? -8.594 -10.017 -12.187 1.00 77.50 364 THR A CA 1
ATOM 2954 C C . THR A 1 364 ? -9.009 -9.112 -13.346 1.00 77.50 364 THR A C 1
ATOM 2956 O O . THR A 1 364 ? -8.595 -9.339 -14.483 1.00 77.50 364 THR A O 1
ATOM 2959 N N . ILE A 1 365 ? -9.770 -8.047 -13.079 1.00 81.94 365 ILE A N 1
ATOM 2960 C CA . ILE A 1 365 ? -10.137 -7.052 -14.095 1.00 81.94 365 ILE A CA 1
ATOM 2961 C C . ILE A 1 365 ? -8.882 -6.371 -14.643 1.00 81.94 365 ILE A C 1
ATOM 2963 O O . ILE A 1 365 ? -8.701 -6.326 -15.858 1.00 81.94 365 ILE A O 1
ATOM 2967 N N . PHE A 1 366 ? -8.006 -5.872 -13.767 1.00 80.12 366 PHE A N 1
ATOM 2968 C CA . PHE A 1 366 ? -6.820 -5.110 -14.149 1.00 80.12 366 PHE A CA 1
ATOM 2969 C C . PHE A 1 366 ? -5.878 -5.912 -15.056 1.00 80.12 366 PHE A C 1
ATOM 2971 O O . PHE A 1 366 ? -5.478 -5.417 -16.109 1.00 80.12 366 PHE A O 1
ATOM 2978 N N . VAL A 1 367 ? -5.585 -7.169 -14.709 1.00 72.06 367 VAL A N 1
ATOM 2979 C CA . VAL A 1 367 ? -4.723 -8.060 -15.512 1.00 72.06 367 VAL A CA 1
ATOM 2980 C C . VAL A 1 367 ? -5.307 -8.311 -16.910 1.00 72.06 367 VAL A C 1
ATOM 2982 O O . VAL A 1 367 ? -4.559 -8.450 -17.880 1.00 72.06 367 VAL A O 1
ATOM 2985 N N . ASN A 1 368 ? -6.638 -8.327 -17.035 1.00 75.81 368 ASN A N 1
ATOM 2986 C CA . ASN A 1 368 ? -7.344 -8.589 -18.290 1.00 75.81 368 ASN A CA 1
ATOM 2987 C C . ASN A 1 368 ? -7.723 -7.325 -19.083 1.00 75.81 368 ASN A C 1
ATOM 2989 O O . ASN A 1 368 ? -8.278 -7.436 -20.182 1.00 75.81 368 ASN A O 1
ATOM 2993 N N . LEU A 1 369 ? -7.427 -6.124 -18.572 1.00 74.38 369 LEU A N 1
ATOM 2994 C CA . LEU A 1 369 ? -7.721 -4.882 -19.281 1.00 74.38 369 LEU A CA 1
ATOM 2995 C C . LEU A 1 369 ? -6.947 -4.819 -20.612 1.00 74.38 369 LEU A C 1
ATOM 2997 O O . LEU A 1 369 ? -5.764 -5.179 -20.685 1.00 74.38 369 LEU A O 1
ATOM 3001 N N . PRO A 1 370 ? -7.591 -4.344 -21.695 1.00 67.00 370 PRO A N 1
ATOM 3002 C CA . PRO A 1 370 ? -6.897 -4.147 -22.950 1.00 67.00 370 PRO A CA 1
ATOM 3003 C C . PRO A 1 370 ? -5.804 -3.087 -22.783 1.00 67.00 370 PRO A C 1
ATOM 3005 O O . PRO A 1 370 ? -5.929 -2.180 -21.957 1.00 67.00 370 PRO A O 1
ATOM 3008 N N . PRO A 1 371 ? -4.749 -3.157 -23.606 1.00 55.41 371 PRO A N 1
ATOM 3009 C CA . PRO A 1 371 ? -3.732 -2.124 -23.622 1.00 55.41 371 PRO A CA 1
ATOM 3010 C C . PRO A 1 371 ? -4.338 -0.717 -23.814 1.00 55.41 371 PRO A C 1
ATOM 3012 O O . PRO A 1 371 ? -5.271 -0.582 -24.616 1.00 55.41 371 PRO A O 1
ATOM 3015 N N . PRO A 1 372 ? -3.817 0.343 -23.157 1.00 55.62 372 PRO A N 1
ATOM 3016 C CA . PRO A 1 372 ? -4.224 1.714 -23.407 1.00 55.62 372 PRO A CA 1
ATOM 3017 C C . PRO A 1 372 ? -4.005 2.022 -24.883 1.00 55.62 372 PRO A C 1
ATOM 3019 O O . PRO A 1 372 ? -2.956 1.720 -25.460 1.00 55.62 372 PRO A O 1
ATOM 3022 N N . LYS A 1 373 ? -5.005 2.642 -25.500 1.00 45.22 373 LYS A N 1
ATOM 3023 C CA . LYS A 1 373 ? -4.891 3.140 -26.867 1.00 45.22 373 LYS A CA 1
ATOM 3024 C C . LYS A 1 373 ? -4.122 4.455 -26.816 1.00 45.22 373 LYS A C 1
ATOM 3026 O O . LYS A 1 373 ? -4.595 5.420 -26.225 1.00 45.22 373 LYS A O 1
ATOM 3031 N N . THR A 1 374 ? -2.941 4.499 -27.421 1.00 40.59 374 THR A N 1
ATOM 3032 C CA . THR A 1 374 ? -2.196 5.751 -27.578 1.00 40.59 374 THR A CA 1
ATOM 3033 C C . THR A 1 374 ? -2.901 6.640 -28.605 1.00 40.59 374 THR A C 1
ATOM 3035 O O . THR A 1 374 ? -3.025 6.275 -29.773 1.00 40.59 374 THR A O 1
ATOM 3038 N N . GLU A 1 375 ? -3.382 7.815 -28.191 1.00 40.00 375 GLU A N 1
ATOM 3039 C CA . GLU A 1 375 ? -3.788 8.852 -29.141 1.00 40.00 375 GLU A CA 1
ATOM 3040 C C . GLU A 1 375 ? -2.527 9.531 -29.684 1.00 40.00 375 GLU A C 1
ATOM 3042 O O . GLU A 1 375 ? -1.820 10.243 -28.968 1.00 40.00 375 GLU A O 1
ATOM 3047 N N . SER A 1 376 ? -2.220 9.309 -30.960 1.00 38.66 376 SER A N 1
ATOM 3048 C CA . SER A 1 376 ? -1.127 9.974 -31.666 1.00 38.66 376 SER A CA 1
ATOM 3049 C C . SER A 1 376 ? -1.429 11.469 -31.828 1.00 38.66 376 SER A C 1
ATOM 3051 O O . SER A 1 376 ? -1.960 11.920 -32.841 1.00 38.66 376 SER A O 1
ATOM 3053 N N . ARG A 1 377 ? -1.084 12.280 -30.821 1.00 36.16 377 ARG A N 1
ATOM 3054 C CA . ARG A 1 377 ? -1.110 13.745 -30.940 1.00 36.16 377 ARG A CA 1
ATOM 3055 C C . ARG A 1 377 ? 0.046 14.196 -31.829 1.00 36.16 377 ARG A C 1
ATOM 3057 O O . ARG A 1 377 ? 1.181 14.349 -31.384 1.00 36.16 377 ARG A O 1
ATOM 3064 N N . SER A 1 378 ? -0.249 14.420 -33.105 1.00 30.83 378 SER A N 1
ATOM 3065 C CA . SER A 1 378 ? 0.673 15.012 -34.072 1.00 30.83 378 SER A CA 1
ATOM 3066 C C . SER A 1 378 ? 0.974 16.471 -33.707 1.00 30.83 378 SER A C 1
ATOM 3068 O O . SER A 1 378 ? 0.237 17.383 -34.081 1.00 30.83 378 SER A O 1
ATOM 3070 N N . TYR A 1 379 ? 2.067 16.709 -32.979 1.00 33.34 379 TYR A N 1
ATOM 3071 C CA . TYR A 1 379 ? 2.643 18.045 -32.844 1.00 33.34 379 TYR A CA 1
ATOM 3072 C C . TYR A 1 379 ? 3.307 18.443 -34.167 1.00 33.34 379 TYR A C 1
ATOM 3074 O O . TYR A 1 379 ? 4.343 17.900 -34.546 1.00 33.34 379 TYR A O 1
ATOM 3082 N N . TYR A 1 380 ? 2.735 19.426 -34.866 1.00 31.03 380 TYR A N 1
ATOM 3083 C CA . TYR A 1 380 ? 3.399 20.091 -35.986 1.00 31.03 380 TYR A CA 1
ATOM 3084 C C . TYR A 1 380 ? 4.575 20.933 -35.456 1.00 31.03 380 TYR A C 1
ATOM 3086 O O . TYR A 1 380 ? 4.426 22.114 -35.146 1.00 31.03 380 TYR A O 1
ATOM 3094 N N . ARG A 1 381 ? 5.767 20.336 -35.360 1.00 31.92 381 ARG A N 1
ATOM 3095 C CA . ARG A 1 381 ? 7.043 21.067 -35.401 1.00 31.92 381 ARG A CA 1
ATOM 3096 C C . ARG A 1 381 ? 7.716 20.786 -36.739 1.00 31.92 381 ARG A C 1
ATOM 3098 O O . ARG A 1 381 ? 7.729 19.657 -37.215 1.00 31.92 381 ARG A O 1
ATOM 3105 N N . GLY A 1 382 ? 8.191 21.853 -37.374 1.00 35.38 382 GLY A N 1
ATOM 3106 C CA . GLY A 1 382 ? 8.618 21.863 -38.767 1.00 35.38 382 GLY A CA 1
ATOM 3107 C C . GLY A 1 382 ? 9.684 20.823 -39.126 1.00 35.38 382 GLY A C 1
ATOM 3108 O O . GLY A 1 382 ? 10.650 20.622 -38.401 1.00 35.38 382 GLY A O 1
ATOM 3109 N N . SER A 1 383 ? 9.495 20.266 -40.325 1.00 37.69 383 SER A N 1
ATOM 3110 C CA . SER A 1 383 ? 10.453 19.528 -41.154 1.00 37.69 383 SER A CA 1
ATOM 3111 C C . SER A 1 383 ? 11.030 18.229 -40.574 1.00 37.69 383 SER A C 1
ATOM 3113 O O . SER A 1 383 ? 12.197 18.155 -40.204 1.00 37.69 383 SER A O 1
ATOM 3115 N N . GLY A 1 384 ? 10.224 17.167 -40.633 1.00 31.91 384 GLY A N 1
ATOM 3116 C CA . GLY A 1 384 ? 10.669 15.776 -40.539 1.00 31.91 384 GLY A CA 1
ATOM 3117 C C . GLY A 1 384 ? 9.477 14.837 -40.368 1.00 31.91 384 GLY A C 1
ATOM 3118 O O . GLY A 1 384 ? 8.828 14.861 -39.330 1.00 31.91 384 GLY A O 1
ATOM 3119 N N . ASN A 1 385 ? 9.153 14.033 -41.386 1.00 28.25 385 ASN A N 1
ATOM 3120 C CA . ASN A 1 385 ? 8.071 13.044 -41.314 1.00 28.25 385 ASN A CA 1
ATOM 3121 C C . ASN A 1 385 ? 8.475 11.904 -40.362 1.00 28.25 385 ASN A C 1
ATOM 3123 O O . ASN A 1 385 ? 9.107 10.939 -40.786 1.00 28.25 385 ASN A O 1
ATOM 3127 N N . VAL A 1 386 ? 8.098 11.999 -39.086 1.00 29.45 386 VAL A N 1
ATOM 3128 C CA . VAL A 1 386 ? 8.182 10.889 -38.127 1.00 29.45 386 VAL A CA 1
ATOM 3129 C C . VAL A 1 386 ? 6.776 10.321 -37.954 1.00 29.45 386 VAL A C 1
ATOM 3131 O O . VAL A 1 386 ? 5.902 10.963 -37.380 1.00 29.45 386 VAL A O 1
ATOM 3134 N N . HIS A 1 387 ? 6.541 9.125 -38.498 1.00 27.14 387 HIS A N 1
ATOM 3135 C CA . HIS A 1 387 ? 5.312 8.374 -38.247 1.00 27.14 387 HIS A CA 1
ATOM 3136 C C . HIS A 1 387 ? 5.408 7.763 -36.844 1.00 27.14 387 HIS A C 1
ATOM 3138 O O . HIS A 1 387 ? 6.180 6.829 -36.636 1.00 27.14 387 HIS A O 1
ATOM 3144 N N . SER A 1 388 ? 4.649 8.281 -35.874 1.00 28.03 388 SER A N 1
ATOM 3145 C CA . SER A 1 388 ? 4.483 7.610 -34.581 1.00 28.03 388 SER A CA 1
ATOM 3146 C C . SER A 1 388 ? 3.538 6.418 -34.756 1.00 28.03 388 SER A C 1
ATOM 3148 O O . SER A 1 388 ? 2.326 6.601 -34.893 1.00 28.03 388 SER A O 1
ATOM 3150 N N . SER A 1 389 ? 4.074 5.198 -34.778 1.00 32.22 389 SER A N 1
ATOM 3151 C CA . SER A 1 389 ? 3.257 3.995 -34.626 1.00 32.22 389 SER A CA 1
ATOM 3152 C C . SER A 1 389 ? 2.681 3.974 -33.210 1.00 32.22 389 SER A C 1
ATOM 3154 O O . SER A 1 389 ? 3.424 4.067 -32.234 1.00 32.22 389 SER A O 1
ATOM 3156 N N . GLY A 1 390 ? 1.352 3.903 -33.101 1.00 30.30 390 GLY A N 1
ATOM 3157 C CA . GLY A 1 390 ? 0.670 3.758 -31.818 1.00 30.30 390 GLY A CA 1
ATOM 3158 C C . GLY A 1 390 ? 1.146 2.489 -31.111 1.00 30.30 390 GLY A C 1
ATOM 3159 O O . GLY A 1 390 ? 1.023 1.392 -31.654 1.00 30.30 390 GLY A O 1
ATOM 3160 N N . GLN A 1 391 ? 1.738 2.651 -29.930 1.00 36.62 391 GLN A N 1
ATOM 3161 C CA . GLN A 1 391 ? 2.168 1.555 -29.064 1.00 36.62 391 GLN A CA 1
ATOM 3162 C C . GLN A 1 391 ? 0.944 0.840 -28.475 1.00 36.62 391 GLN A C 1
ATOM 3164 O O . GLN A 1 391 ? 0.010 1.483 -27.990 1.00 36.62 391 GLN A O 1
ATOM 3169 N N . THR A 1 392 ? 0.974 -0.492 -28.489 1.00 32.91 392 THR A N 1
ATOM 3170 C CA . THR A 1 392 ? 0.077 -1.372 -27.728 1.00 32.91 392 THR A CA 1
ATOM 3171 C C . THR A 1 392 ? 0.762 -1.761 -26.409 1.00 32.91 392 THR A C 1
ATOM 3173 O O . THR A 1 392 ? 1.675 -2.581 -26.435 1.00 32.91 392 THR A O 1
ATOM 3176 N N . PHE A 1 393 ? 0.354 -1.200 -25.263 1.00 38.06 393 PHE A N 1
ATOM 3177 C CA . PHE A 1 393 ? 0.928 -1.531 -23.938 1.00 38.06 393 PHE A CA 1
ATOM 3178 C C . PHE A 1 393 ? 0.070 -2.535 -23.162 1.00 38.06 393 PHE A C 1
ATOM 3180 O O . PHE A 1 393 ? -0.972 -2.149 -22.665 1.00 38.06 393 PHE A O 1
ATOM 3187 N N . GLN A 1 394 ? 0.440 -3.804 -23.010 1.00 40.28 394 GLN A N 1
ATOM 3188 C CA . GLN A 1 394 ? -0.410 -4.759 -22.271 1.00 40.28 394 GLN A CA 1
ATOM 3189 C C . GLN A 1 394 ? -0.366 -4.537 -20.749 1.00 40.28 394 GLN A C 1
ATOM 3191 O O . GLN A 1 394 ? 0.708 -4.326 -20.196 1.00 40.28 394 GLN A O 1
ATOM 3196 N N . MET A 1 395 ? -1.519 -4.619 -20.071 1.00 34.41 395 MET A N 1
ATOM 3197 C CA . MET A 1 395 ? -1.633 -4.358 -18.624 1.00 34.41 395 MET A CA 1
ATOM 3198 C C . MET A 1 395 ? -0.856 -5.353 -17.757 1.00 34.41 395 MET A C 1
ATOM 3200 O O . MET A 1 395 ? -0.272 -4.967 -16.749 1.00 34.41 395 MET A O 1
ATOM 3204 N N . SER A 1 396 ? -0.732 -6.600 -18.219 1.00 37.50 396 SER A N 1
ATOM 3205 C CA . SER A 1 396 ? 0.129 -7.622 -17.615 1.00 37.50 396 SER A CA 1
ATOM 3206 C C . SER A 1 396 ? 1.598 -7.193 -17.507 1.00 37.50 396 SER A C 1
ATOM 3208 O O . SER A 1 396 ? 2.298 -7.675 -16.626 1.00 37.50 396 SER A O 1
ATOM 3210 N N . ASN A 1 397 ? 2.076 -6.268 -18.352 1.00 37.84 397 ASN A N 1
ATOM 3211 C CA . ASN A 1 397 ? 3.453 -5.767 -18.290 1.00 37.84 397 ASN A CA 1
ATOM 3212 C C . ASN A 1 397 ? 3.697 -4.838 -17.092 1.00 37.84 397 ASN A C 1
ATOM 3214 O O . ASN A 1 397 ? 4.836 -4.727 -16.659 1.00 37.84 397 ASN A O 1
ATOM 3218 N N . PHE A 1 398 ? 2.651 -4.218 -16.533 1.00 35.91 398 PHE A N 1
ATOM 3219 C CA . PHE A 1 398 ? 2.741 -3.458 -15.279 1.00 35.91 398 PHE A CA 1
ATOM 3220 C C . PHE A 1 398 ? 2.762 -4.372 -14.040 1.00 35.91 398 PHE A C 1
ATOM 3222 O O . PHE A 1 398 ? 3.003 -3.897 -12.941 1.00 35.91 398 PHE A O 1
ATOM 3229 N N . ILE A 1 399 ? 2.529 -5.677 -14.219 1.00 33.66 399 ILE A N 1
ATOM 3230 C CA . ILE A 1 399 ? 2.596 -6.716 -13.175 1.00 33.66 399 ILE A CA 1
ATOM 3231 C C . ILE A 1 399 ? 3.790 -7.666 -13.425 1.00 33.66 399 ILE A C 1
ATOM 3233 O O . ILE A 1 399 ? 4.072 -8.566 -12.639 1.00 33.66 399 ILE A O 1
ATOM 3237 N N . ASN A 1 400 ? 4.545 -7.476 -14.514 1.00 41.41 400 ASN A N 1
ATOM 3238 C CA . ASN A 1 400 ? 5.550 -8.440 -14.954 1.00 41.41 400 ASN A CA 1
ATOM 3239 C C . ASN A 1 400 ? 6.887 -8.264 -14.220 1.00 41.41 400 ASN A C 1
ATOM 3241 O O . ASN A 1 400 ? 7.830 -7.675 -14.747 1.00 41.41 400 ASN A O 1
ATOM 3245 N N . ARG A 1 401 ? 6.960 -8.813 -13.008 1.00 39.06 401 ARG A N 1
ATOM 3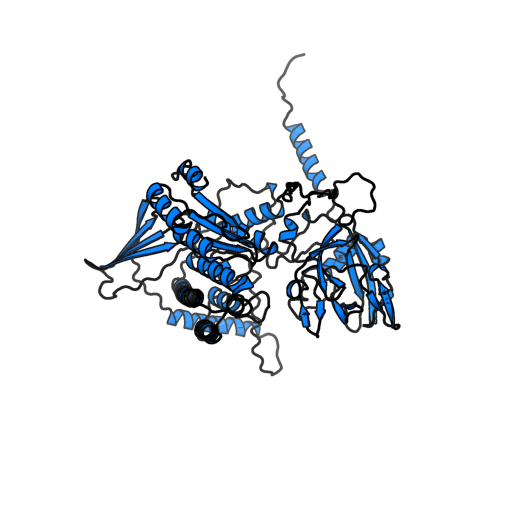246 C CA . ARG A 1 401 ? 8.186 -8.869 -12.201 1.00 39.06 401 ARG A CA 1
ATOM 3247 C C . ARG A 1 401 ? 9.115 -10.045 -12.549 1.00 39.06 401 ARG A C 1
ATOM 3249 O O . ARG A 1 401 ? 10.203 -10.118 -11.999 1.00 39.06 401 ARG A O 1
ATOM 3256 N N . HIS A 1 402 ? 8.765 -10.959 -13.466 1.00 46.78 402 HIS A N 1
ATOM 3257 C CA . HIS A 1 402 ? 9.424 -12.278 -13.468 1.00 46.78 402 HIS A CA 1
ATOM 3258 C C . HIS A 1 402 ? 9.614 -12.902 -14.856 1.00 46.78 402 HIS A C 1
ATOM 3260 O O . HIS A 1 402 ? 8.864 -13.773 -15.287 1.00 46.78 402 HIS A O 1
ATOM 3266 N N . GLY A 1 403 ? 10.676 -12.504 -15.548 1.00 50.97 403 GLY A N 1
ATOM 3267 C CA . GLY A 1 403 ? 11.146 -13.180 -16.755 1.00 50.97 403 GLY A CA 1
ATOM 3268 C C . GLY A 1 403 ? 12.511 -12.648 -17.154 1.00 50.97 403 GLY A C 1
ATOM 3269 O O . GLY A 1 403 ? 12.605 -11.779 -18.018 1.00 50.97 403 GLY A O 1
ATOM 3270 N N . GLY A 1 404 ? 13.565 -13.122 -16.491 1.00 56.94 404 GLY A N 1
ATOM 3271 C CA . GLY A 1 404 ? 14.923 -12.670 -16.765 1.00 56.94 404 GLY A CA 1
ATOM 3272 C C . GLY A 1 404 ? 15.356 -13.026 -18.190 1.00 56.94 404 GLY A C 1
ATOM 3273 O O . GLY A 1 404 ? 15.402 -14.200 -18.540 1.00 56.94 404 GLY A O 1
ATOM 3274 N N . CYS A 1 405 ? 15.743 -12.037 -19.003 1.00 77.75 405 CYS A N 1
ATOM 3275 C CA . CYS A 1 405 ? 16.334 -12.238 -20.334 1.00 77.75 405 CYS A CA 1
ATOM 3276 C C . CYS A 1 405 ? 17.490 -11.256 -20.612 1.00 77.75 405 CYS A C 1
ATOM 3278 O O . CYS A 1 405 ? 17.537 -10.173 -20.025 1.00 77.75 405 CYS A O 1
ATOM 3280 N N . PHE A 1 406 ? 18.388 -11.605 -21.537 1.00 80.31 406 PHE A N 1
ATOM 3281 C CA . PHE A 1 406 ? 19.467 -10.725 -22.019 1.00 80.31 406 PHE A CA 1
ATOM 3282 C C . PHE A 1 406 ? 19.555 -10.688 -23.552 1.00 80.31 406 PHE A C 1
ATOM 3284 O O . PHE A 1 406 ? 18.988 -11.534 -24.252 1.00 80.31 406 PHE A O 1
ATOM 3291 N N . ASN A 1 407 ? 20.219 -9.667 -24.106 1.00 82.81 407 ASN A N 1
ATOM 3292 C CA . ASN A 1 407 ? 20.301 -9.472 -25.557 1.00 82.81 407 ASN A CA 1
ATOM 3293 C C . ASN A 1 407 ? 21.292 -10.423 -26.253 1.00 82.81 407 ASN A C 1
ATOM 3295 O O . ASN A 1 407 ? 22.348 -10.765 -25.729 1.00 82.81 407 ASN A O 1
ATOM 3299 N N . GLY A 1 408 ? 20.984 -10.788 -27.501 1.00 83.19 408 GLY A N 1
ATOM 3300 C CA . GLY A 1 408 ? 21.783 -11.738 -28.288 1.00 83.19 408 GLY A CA 1
ATOM 3301 C C . GLY A 1 408 ? 23.152 -11.235 -28.748 1.00 83.19 408 GLY A C 1
ATOM 3302 O O . GLY A 1 408 ? 24.018 -12.050 -29.063 1.00 83.19 408 GLY A O 1
ATOM 3303 N N . ASP A 1 409 ? 23.347 -9.915 -28.794 1.00 86.75 409 ASP A N 1
ATOM 3304 C CA . ASP A 1 409 ? 24.612 -9.274 -29.184 1.00 86.75 409 ASP A CA 1
ATOM 3305 C C . ASP A 1 409 ? 25.590 -9.121 -28.007 1.00 86.75 409 ASP A C 1
ATOM 3307 O O . ASP A 1 409 ? 26.714 -8.654 -28.197 1.00 86.75 409 ASP A O 1
ATOM 3311 N N . ALA A 1 410 ? 25.195 -9.532 -26.798 1.00 87.88 410 ALA A N 1
ATOM 3312 C CA . ALA A 1 410 ? 26.110 -9.618 -25.672 1.00 87.88 410 ALA A CA 1
ATOM 3313 C C . ALA A 1 410 ? 27.210 -10.654 -25.957 1.00 87.88 410 ALA A C 1
ATOM 3315 O O . ALA A 1 410 ? 26.959 -11.707 -26.551 1.00 87.88 410 ALA A O 1
ATOM 3316 N N . ILE A 1 411 ? 28.440 -10.345 -25.546 1.00 91.81 411 ILE A N 1
ATOM 3317 C CA . ILE A 1 411 ? 29.614 -11.186 -25.789 1.00 91.81 411 ILE A CA 1
ATOM 3318 C C . ILE A 1 411 ? 29.923 -11.981 -24.525 1.00 91.81 411 ILE A C 1
ATOM 3320 O O . ILE A 1 411 ? 30.092 -11.397 -23.459 1.00 91.81 411 ILE A O 1
ATOM 3324 N N . VAL A 1 412 ? 30.051 -13.298 -24.659 1.00 92.19 412 VAL A N 1
ATOM 3325 C CA . VAL A 1 412 ? 30.398 -14.225 -23.574 1.00 92.19 412 VAL A CA 1
ATOM 3326 C C . VAL A 1 412 ? 31.794 -14.809 -23.768 1.00 92.19 412 VAL A C 1
ATOM 3328 O O . VAL A 1 412 ? 32.255 -14.990 -24.904 1.00 92.19 412 VAL A O 1
ATOM 3331 N N . LEU A 1 413 ? 32.469 -15.118 -22.661 1.00 87.06 413 LEU A N 1
ATOM 3332 C CA . LEU A 1 413 ? 33.798 -15.734 -22.657 1.00 87.06 413 LEU A CA 1
ATOM 3333 C C . LEU A 1 413 ? 33.696 -17.267 -22.552 1.00 87.06 413 LEU A C 1
ATOM 3335 O O . LEU A 1 413 ? 32.966 -17.802 -21.719 1.00 87.06 413 LEU A O 1
ATOM 3339 N N . LEU A 1 414 ? 34.442 -17.987 -23.394 1.00 91.38 414 LEU A N 1
ATOM 3340 C CA . LEU A 1 414 ? 34.521 -19.452 -23.391 1.00 91.38 414 LEU A CA 1
ATOM 3341 C C . LEU A 1 414 ? 35.775 -19.945 -22.654 1.00 91.38 414 LEU A C 1
ATOM 3343 O O . LEU A 1 414 ? 36.804 -19.272 -22.655 1.00 91.38 414 LEU A O 1
ATOM 3347 N N . ALA A 1 415 ? 35.741 -21.178 -22.138 1.00 89.81 415 ALA A N 1
ATOM 3348 C CA . ALA A 1 415 ? 36.870 -21.800 -21.423 1.00 89.81 415 ALA A CA 1
ATOM 3349 C C . ALA A 1 415 ? 38.167 -21.898 -22.252 1.00 89.81 415 ALA A C 1
ATOM 3351 O O . ALA A 1 415 ? 39.261 -22.009 -21.710 1.00 89.81 415 ALA A O 1
ATOM 3352 N N . ASN A 1 416 ? 38.065 -21.865 -23.584 1.00 87.00 416 ASN A N 1
ATOM 3353 C CA . ASN A 1 416 ? 39.217 -21.902 -24.490 1.00 87.00 416 ASN A CA 1
ATOM 3354 C C . ASN A 1 416 ? 39.820 -20.511 -24.782 1.00 87.00 416 ASN A C 1
ATOM 3356 O O . ASN A 1 416 ? 40.654 -20.393 -25.682 1.00 87.00 416 ASN A O 1
ATOM 3360 N N . GLY A 1 417 ? 39.371 -19.466 -24.079 1.00 83.25 417 GLY A N 1
ATOM 3361 C CA . GLY A 1 417 ? 39.824 -18.084 -24.244 1.00 83.25 417 GLY A CA 1
ATOM 3362 C C . GLY A 1 417 ? 39.252 -17.360 -25.468 1.00 83.25 417 GLY A C 1
ATOM 3363 O O . GLY A 1 417 ? 39.642 -16.225 -25.736 1.00 83.25 417 GLY A O 1
ATOM 3364 N N . LYS A 1 418 ? 38.347 -17.987 -26.234 1.00 90.38 418 LYS A N 1
ATOM 3365 C CA . LYS A 1 418 ? 37.604 -17.322 -27.317 1.00 90.38 418 LYS A CA 1
ATOM 3366 C C . LYS A 1 418 ? 36.338 -16.667 -26.778 1.00 90.38 418 LYS A C 1
ATOM 3368 O O . LYS A 1 418 ? 35.833 -17.038 -25.723 1.00 90.38 418 LYS A O 1
ATOM 3373 N N . THR A 1 419 ? 35.785 -15.747 -27.556 1.00 91.44 419 THR A N 1
ATOM 3374 C CA . THR A 1 419 ? 34.492 -15.123 -27.281 1.00 91.44 419 THR A CA 1
ATOM 3375 C C . THR A 1 419 ? 33.449 -15.525 -28.321 1.00 91.44 419 THR A C 1
ATOM 3377 O O . THR A 1 419 ? 33.786 -15.891 -29.452 1.00 91.44 419 THR A O 1
ATOM 3380 N N . LYS A 1 420 ? 32.174 -15.472 -27.933 1.00 93.19 420 LYS A N 1
ATOM 3381 C CA . LYS A 1 420 ? 31.018 -15.645 -28.824 1.00 93.19 420 LYS A CA 1
ATOM 3382 C C . LYS A 1 420 ? 29.932 -14.639 -28.473 1.00 93.19 420 LYS A C 1
ATOM 3384 O O . LYS A 1 420 ? 29.856 -14.202 -27.330 1.00 93.19 420 LYS A O 1
ATOM 3389 N N . TYR A 1 421 ? 29.078 -14.313 -29.438 1.00 92.50 421 TYR A N 1
ATOM 3390 C CA . TYR A 1 421 ? 27.804 -13.673 -29.130 1.00 92.50 421 TYR A CA 1
ATOM 3391 C C . TYR A 1 421 ? 26.855 -14.688 -28.492 1.00 92.50 421 TYR A C 1
ATOM 3393 O O . TYR A 1 421 ? 26.894 -15.868 -28.848 1.00 92.50 421 TYR A O 1
ATOM 3401 N N . VAL A 1 422 ? 25.980 -14.233 -27.597 1.00 91.62 422 VAL A N 1
ATOM 3402 C CA . VAL A 1 422 ? 24.947 -15.076 -26.972 1.00 91.62 422 VAL A CA 1
ATOM 3403 C C . VAL A 1 422 ? 24.131 -15.831 -28.023 1.00 91.62 422 VAL A C 1
ATOM 3405 O O . VAL A 1 422 ? 23.953 -17.039 -27.904 1.00 91.62 422 VAL A O 1
ATOM 3408 N N . LYS A 1 423 ? 23.706 -15.150 -29.094 1.00 90.62 423 LYS A N 1
ATOM 3409 C CA . LYS A 1 423 ? 22.927 -15.755 -30.192 1.00 90.62 423 LYS A CA 1
ATOM 3410 C C . LYS A 1 423 ? 23.659 -16.870 -30.957 1.00 90.62 423 LYS A C 1
ATOM 3412 O O . LYS A 1 423 ? 23.027 -17.645 -31.665 1.00 90.62 423 LYS A O 1
ATOM 3417 N N . ASP A 1 424 ? 24.986 -16.942 -30.834 1.00 92.25 424 ASP A N 1
ATOM 3418 C CA . ASP A 1 424 ? 25.837 -17.925 -31.516 1.00 92.25 424 ASP A CA 1
ATOM 3419 C C . ASP A 1 424 ? 26.247 -19.102 -30.604 1.00 92.25 424 ASP A C 1
ATOM 3421 O O . ASP A 1 424 ? 27.009 -19.987 -31.030 1.00 92.25 424 ASP A O 1
ATOM 3425 N N . LEU A 1 425 ? 25.774 -19.115 -29.351 1.00 93.06 425 LEU A N 1
ATOM 3426 C CA . LEU A 1 425 ? 25.971 -20.223 -28.419 1.00 93.06 425 LEU A CA 1
ATOM 3427 C C . LEU A 1 425 ? 25.197 -21.462 -28.867 1.00 93.06 425 LEU A C 1
ATOM 3429 O O . LEU A 1 425 ? 24.088 -21.386 -29.391 1.00 93.06 425 LEU A O 1
ATOM 3433 N N . LYS A 1 426 ? 25.803 -22.632 -28.670 1.00 93.06 426 LYS A N 1
ATOM 3434 C CA . LYS A 1 426 ? 25.223 -23.924 -29.043 1.00 93.06 426 LYS A CA 1
ATOM 3435 C C . LYS A 1 426 ? 25.451 -24.947 -27.949 1.00 93.06 426 LYS A C 1
ATOM 3437 O O . LYS A 1 426 ? 26.417 -24.857 -27.192 1.00 93.06 426 LYS A O 1
ATOM 3442 N N . LYS A 1 427 ? 24.599 -25.971 -27.934 1.00 95.06 427 LYS A N 1
ATOM 3443 C CA . LYS A 1 427 ? 24.770 -27.140 -27.073 1.00 95.06 427 LYS A CA 1
ATOM 3444 C C . LYS A 1 427 ? 26.202 -27.672 -27.129 1.00 95.06 427 LYS A C 1
ATOM 3446 O O . LYS A 1 427 ? 26.729 -27.927 -28.213 1.00 95.06 427 LYS A O 1
ATOM 3451 N N . GLY A 1 428 ? 26.810 -27.857 -25.963 1.00 93.56 428 GLY A N 1
ATOM 3452 C CA . GLY A 1 428 ? 28.184 -28.337 -25.826 1.00 93.56 428 GLY A CA 1
ATOM 3453 C C . GLY A 1 428 ? 29.259 -27.244 -25.823 1.00 93.56 428 GLY A C 1
ATOM 3454 O O . GLY A 1 428 ? 30.420 -27.566 -25.565 1.00 93.56 428 GLY A O 1
ATOM 3455 N N . ASP A 1 429 ? 28.918 -25.973 -26.066 1.00 93.88 429 ASP A N 1
ATOM 3456 C CA . ASP A 1 429 ? 29.850 -24.872 -25.808 1.00 93.88 429 ASP A CA 1
ATOM 3457 C C . ASP A 1 429 ? 30.187 -24.821 -24.311 1.00 93.88 429 ASP A C 1
ATOM 3459 O O . ASP A 1 429 ? 29.300 -24.880 -23.458 1.00 93.88 429 ASP A O 1
ATOM 3463 N N . ARG A 1 430 ? 31.483 -24.710 -23.997 1.00 93.88 430 ARG A N 1
ATOM 3464 C CA . ARG A 1 430 ? 31.984 -24.620 -22.622 1.00 93.88 430 ARG A CA 1
ATOM 3465 C C . ARG A 1 430 ? 32.318 -23.171 -22.280 1.00 93.88 430 ARG A C 1
ATOM 3467 O O . ARG A 1 430 ? 33.233 -22.591 -22.875 1.00 93.88 430 ARG A O 1
ATOM 3474 N N . LEU A 1 431 ? 31.582 -22.607 -21.329 1.00 93.56 431 LEU A N 1
ATOM 3475 C CA . LEU A 1 431 ? 31.745 -21.235 -20.846 1.00 93.56 431 LEU A CA 1
ATOM 3476 C C . LEU A 1 431 ? 33.007 -21.090 -19.982 1.00 93.56 431 LEU A C 1
ATOM 3478 O O . LEU A 1 431 ? 33.581 -22.088 -19.552 1.00 93.56 431 LEU A O 1
ATOM 3482 N N . ASN A 1 432 ? 33.454 -19.856 -19.730 1.00 90.62 432 ASN A N 1
ATOM 3483 C CA . ASN A 1 432 ? 34.659 -19.553 -18.940 1.00 90.62 432 ASN A CA 1
ATOM 3484 C C . ASN A 1 432 ? 34.668 -20.214 -17.550 1.00 90.62 432 ASN A C 1
ATOM 3486 O O . ASN A 1 432 ? 35.702 -20.661 -17.062 1.00 90.62 432 ASN A O 1
ATOM 3490 N N . ASN A 1 433 ? 33.494 -20.336 -16.936 1.00 88.25 433 ASN A N 1
ATOM 3491 C CA . ASN A 1 433 ? 33.309 -20.976 -15.639 1.00 88.25 433 ASN A CA 1
ATOM 3492 C C . ASN A 1 433 ? 33.278 -22.520 -15.696 1.00 88.25 433 ASN A C 1
ATOM 3494 O O . ASN A 1 433 ? 33.101 -23.150 -14.656 1.00 88.25 433 ASN A O 1
ATOM 3498 N N . ASN A 1 434 ? 33.512 -23.111 -16.874 1.00 89.94 434 ASN A N 1
ATOM 3499 C CA . ASN A 1 434 ? 33.424 -24.531 -17.236 1.00 89.94 434 ASN A CA 1
ATOM 3500 C C . ASN A 1 434 ? 32.019 -25.126 -17.370 1.00 89.94 434 ASN A C 1
ATOM 3502 O O . ASN A 1 434 ? 31.931 -26.284 -17.799 1.00 89.94 434 ASN A O 1
ATOM 3506 N N . ALA A 1 435 ? 30.960 -24.350 -17.120 1.00 91.69 435 ALA A N 1
ATOM 3507 C CA . ALA A 1 435 ? 29.590 -24.778 -17.368 1.00 91.69 435 ALA A CA 1
ATOM 3508 C C . ALA A 1 435 ? 29.374 -25.070 -18.859 1.00 91.69 435 ALA A C 1
ATOM 3510 O O . ALA A 1 435 ? 29.948 -24.412 -19.739 1.00 91.69 435 ALA A O 1
ATOM 3511 N N . ILE A 1 436 ? 28.565 -26.086 -19.148 1.00 93.81 436 ILE A N 1
ATOM 3512 C CA . ILE A 1 436 ? 28.272 -26.517 -20.514 1.00 93.81 436 ILE A CA 1
ATOM 3513 C C . ILE A 1 436 ? 26.891 -26.002 -20.895 1.00 93.81 436 ILE A C 1
ATOM 3515 O O . ILE A 1 436 ? 25.916 -26.246 -20.189 1.00 93.81 436 ILE A O 1
ATOM 3519 N N . VAL A 1 437 ? 26.788 -25.326 -22.039 1.00 94.94 437 VAL A N 1
ATOM 3520 C CA . VAL A 1 437 ? 25.489 -24.930 -22.589 1.00 94.94 437 VAL A CA 1
ATOM 3521 C C . VAL A 1 437 ? 24.702 -26.189 -22.946 1.00 94.94 437 VAL A C 1
ATOM 3523 O O . VAL A 1 437 ? 25.121 -26.964 -23.810 1.00 94.94 437 VAL A O 1
ATOM 3526 N N . GLN A 1 438 ? 23.560 -26.394 -22.295 1.00 94.38 438 GLN A N 1
ATOM 3527 C CA . GLN A 1 438 ? 22.643 -27.495 -22.582 1.00 94.38 438 GLN A CA 1
ATOM 3528 C C . GLN A 1 438 ? 21.588 -27.075 -23.601 1.00 94.38 438 GLN A C 1
ATOM 3530 O O . GLN A 1 438 ? 21.298 -27.840 -24.525 1.00 94.38 438 GLN A O 1
ATOM 3535 N N . CYS A 1 439 ? 21.047 -25.863 -23.456 1.00 95.12 439 CYS A N 1
ATOM 3536 C CA . CYS A 1 439 ? 20.063 -25.308 -24.375 1.00 95.12 439 CYS A CA 1
ATOM 3537 C C . CYS A 1 439 ? 20.152 -23.779 -24.446 1.00 95.12 439 CYS A C 1
ATOM 3539 O O . CYS A 1 439 ? 20.263 -23.121 -23.414 1.00 95.12 439 CYS A O 1
ATOM 3541 N N . LEU A 1 440 ? 20.068 -23.224 -25.657 1.00 94.94 440 LEU A N 1
ATOM 3542 C CA . LEU A 1 440 ? 19.835 -21.798 -25.897 1.00 94.94 440 LEU A CA 1
ATOM 3543 C C . LEU A 1 440 ? 18.344 -21.566 -26.156 1.00 94.94 440 LEU A C 1
ATOM 3545 O O . LEU A 1 440 ? 17.755 -22.242 -26.998 1.00 94.94 440 LEU A O 1
ATOM 3549 N N . ILE A 1 441 ? 17.738 -20.626 -25.436 1.00 93.44 441 ILE A N 1
ATOM 3550 C CA . ILE A 1 441 ? 16.341 -20.233 -25.611 1.00 93.44 441 ILE A CA 1
ATOM 3551 C C . ILE A 1 441 ? 16.346 -18.878 -26.306 1.00 93.44 441 ILE A C 1
ATOM 3553 O O . ILE A 1 441 ? 16.873 -17.913 -25.760 1.00 93.44 441 ILE A O 1
ATOM 3557 N N . GLU A 1 442 ? 15.770 -18.812 -27.501 1.00 91.50 442 GLU A N 1
ATOM 3558 C CA . GLU A 1 442 ? 15.552 -17.577 -28.249 1.00 91.50 442 GLU A CA 1
ATOM 3559 C C . GLU A 1 442 ? 14.056 -17.265 -28.288 1.00 91.50 442 GLU A C 1
ATOM 3561 O O . GLU A 1 442 ? 13.251 -18.115 -28.668 1.00 91.50 442 GLU A O 1
ATOM 3566 N N . GLN A 1 443 ? 13.674 -16.039 -27.939 1.00 84.38 443 GLN A N 1
ATOM 3567 C CA . GLN A 1 443 ? 12.274 -15.626 -27.912 1.00 84.38 443 GLN A CA 1
ATOM 3568 C C . GLN A 1 443 ? 12.045 -14.298 -28.633 1.00 84.38 443 GLN A C 1
ATOM 3570 O O . GLN A 1 443 ? 12.875 -13.391 -28.585 1.00 84.38 443 GLN A O 1
ATOM 3575 N N . THR A 1 444 ? 10.890 -14.192 -29.294 1.00 79.50 444 THR A N 1
ATOM 3576 C CA . THR A 1 444 ? 10.435 -13.007 -30.038 1.00 79.50 444 THR A CA 1
ATOM 3577 C C . THR A 1 444 ? 9.016 -12.608 -29.614 1.00 79.50 444 THR A C 1
ATOM 3579 O O . THR A 1 444 ? 8.206 -13.465 -29.254 1.00 79.50 444 THR A O 1
ATOM 3582 N N . SER A 1 445 ? 8.668 -11.316 -29.685 1.00 59.19 445 SER A N 1
ATOM 3583 C CA . SER A 1 445 ? 7.278 -10.867 -29.513 1.00 59.19 445 SER A CA 1
ATOM 3584 C C . SER A 1 445 ? 6.535 -10.954 -30.844 1.00 59.19 445 SER A C 1
ATOM 3586 O O . SER A 1 445 ? 6.509 -9.989 -31.606 1.00 59.19 445 SER A O 1
ATOM 3588 N N . SER A 1 446 ? 5.870 -12.075 -31.121 1.00 52.06 446 SER A N 1
ATOM 3589 C CA . SER A 1 446 ? 4.857 -12.105 -32.184 1.00 52.06 446 SER A CA 1
ATOM 3590 C C . SER A 1 446 ? 3.487 -11.866 -31.559 1.00 52.06 446 SER A C 1
ATOM 3592 O O . SER A 1 446 ? 2.894 -12.759 -30.960 1.00 52.06 446 SER A O 1
ATOM 3594 N N . SER A 1 447 ? 2.960 -10.648 -31.697 1.00 41.62 447 SER A N 1
ATOM 3595 C CA . SER A 1 447 ? 1.532 -10.423 -31.462 1.00 41.62 447 SER A CA 1
ATOM 3596 C C . SER A 1 447 ? 0.767 -11.269 -32.478 1.00 41.62 447 SER A C 1
ATOM 3598 O O . SER A 1 447 ? 0.916 -11.058 -33.680 1.00 41.62 447 SER A O 1
ATOM 3600 N N . SER A 1 448 ? -0.041 -12.222 -32.017 1.00 34.47 448 SER A N 1
ATOM 3601 C CA . SER A 1 448 ? -0.792 -13.193 -32.832 1.00 34.47 448 SER A CA 1
ATOM 3602 C C . SER A 1 448 ? -1.904 -12.576 -33.705 1.00 34.47 448 SER A C 1
ATOM 3604 O O . SER A 1 448 ? -2.895 -13.228 -34.010 1.00 34.47 448 SER A O 1
ATOM 3606 N N . SER A 1 449 ? -1.787 -11.309 -34.099 1.00 34.84 449 SER A N 1
ATOM 3607 C CA . SER A 1 449 ? -2.825 -10.552 -34.804 1.00 34.84 449 SER A CA 1
ATOM 3608 C C . SER A 1 449 ? -2.299 -9.777 -36.014 1.00 34.84 449 SER A C 1
ATOM 3610 O O . SER A 1 449 ? -2.829 -8.719 -36.346 1.00 34.84 449 SER A O 1
ATOM 3612 N N . SER A 1 450 ? -1.299 -10.322 -36.708 1.00 31.84 450 SER A N 1
ATOM 3613 C CA . SER A 1 450 ? -0.828 -9.774 -37.983 1.00 31.84 450 SER A CA 1
ATOM 3614 C C . SER A 1 450 ? -0.647 -10.892 -39.004 1.00 31.84 450 SER A C 1
ATOM 3616 O O . SER A 1 450 ? 0.383 -11.559 -39.050 1.00 31.84 450 SER A O 1
ATOM 3618 N N . SER A 1 451 ? -1.653 -11.080 -39.858 1.00 32.69 451 SER A N 1
ATOM 3619 C CA . SER A 1 451 ? -1.590 -11.892 -41.079 1.00 32.69 451 SER A CA 1
ATOM 3620 C C . SER A 1 451 ? -0.703 -11.224 -42.142 1.00 32.69 451 SER A C 1
ATOM 3622 O O . SER A 1 451 ? -1.146 -10.944 -43.254 1.00 32.69 451 SER A O 1
ATOM 3624 N N . SER A 1 452 ? 0.544 -10.911 -41.797 1.00 34.25 452 SER A N 1
ATOM 3625 C CA . SER A 1 452 ? 1.511 -10.265 -42.681 1.00 34.25 452 SER A CA 1
ATOM 3626 C C . SER A 1 452 ? 2.880 -10.898 -42.482 1.00 34.25 452 SER A C 1
ATOM 3628 O O . SER A 1 452 ? 3.465 -10.842 -41.405 1.00 34.25 452 SER A O 1
ATOM 3630 N N . SER A 1 453 ? 3.378 -11.503 -43.552 1.00 34.84 453 SER A N 1
ATOM 3631 C CA . SER A 1 453 ? 4.636 -12.236 -43.696 1.00 34.84 453 SER A CA 1
ATOM 3632 C C . SER A 1 453 ? 5.904 -11.365 -43.612 1.00 34.84 453 SER A C 1
ATOM 3634 O O . SER A 1 453 ? 6.868 -11.621 -44.333 1.00 34.84 453 SER A O 1
ATOM 3636 N N . ASP A 1 454 ? 5.922 -10.342 -42.756 1.00 38.94 454 ASP A N 1
ATOM 3637 C CA . ASP A 1 454 ? 7.088 -9.480 -42.555 1.00 38.94 454 ASP A CA 1
ATOM 3638 C C . ASP A 1 454 ? 7.964 -10.026 -41.423 1.00 38.94 454 ASP A C 1
ATOM 3640 O O . ASP A 1 454 ? 7.724 -9.811 -40.239 1.00 38.94 454 ASP A O 1
ATOM 3644 N N . LYS A 1 455 ? 9.032 -10.729 -41.815 1.00 40.47 455 LYS A N 1
ATOM 3645 C CA . LYS A 1 455 ? 10.046 -11.345 -40.936 1.00 40.47 455 LYS A CA 1
ATOM 3646 C C . LYS A 1 455 ? 10.965 -10.346 -40.203 1.00 40.47 455 LYS A C 1
ATOM 3648 O O . LYS A 1 455 ? 11.977 -10.760 -39.660 1.00 40.47 455 LYS A O 1
ATOM 3653 N N . ASN A 1 456 ? 10.645 -9.052 -40.209 1.00 44.31 456 ASN A N 1
ATOM 3654 C CA . ASN A 1 456 ? 11.512 -7.977 -39.703 1.00 44.31 456 ASN A CA 1
ATOM 3655 C C . ASN A 1 456 ? 10.833 -7.120 -38.619 1.00 44.31 456 ASN A C 1
ATOM 3657 O O . ASN A 1 456 ? 11.128 -5.929 -38.496 1.00 44.31 456 ASN A O 1
ATOM 3661 N N . HIS A 1 457 ? 9.905 -7.679 -37.841 1.00 51.59 457 HIS A N 1
ATOM 3662 C CA . HIS A 1 457 ? 9.320 -6.928 -36.734 1.00 51.59 457 HIS A CA 1
ATOM 3663 C C . HIS A 1 457 ? 10.294 -6.901 -35.548 1.00 51.59 457 HIS A C 1
ATOM 3665 O O . HIS A 1 457 ? 10.534 -7.920 -34.909 1.00 51.59 457 HIS A O 1
ATOM 3671 N N . LEU A 1 458 ? 10.863 -5.730 -35.244 1.00 54.41 458 LEU A N 1
ATOM 3672 C CA . LEU A 1 458 ? 11.595 -5.528 -33.991 1.00 54.41 458 LEU A CA 1
ATOM 3673 C C . LEU A 1 458 ? 10.600 -5.444 -32.828 1.00 54.41 458 LEU A C 1
ATOM 3675 O O . LEU A 1 458 ? 9.611 -4.707 -32.912 1.00 54.41 458 LEU A O 1
ATOM 3679 N N . SER A 1 459 ? 10.880 -6.183 -31.757 1.00 56.19 459 SER A N 1
ATOM 3680 C CA . SER A 1 459 ? 10.163 -6.116 -30.486 1.00 56.19 459 SER A CA 1
ATOM 3681 C C . SER A 1 459 ? 10.697 -4.926 -29.691 1.00 56.19 459 SER A C 1
ATOM 3683 O O . SER A 1 459 ? 11.910 -4.738 -29.594 1.00 56.19 459 SER A O 1
ATOM 3685 N N . LYS A 1 460 ? 9.811 -4.105 -29.123 1.00 63.19 460 LYS A N 1
ATOM 3686 C CA . LYS A 1 460 ? 10.214 -3.028 -28.212 1.00 63.19 460 LYS A CA 1
ATOM 3687 C C . LYS A 1 460 ? 10.095 -3.526 -26.775 1.00 63.19 460 LYS A C 1
ATOM 3689 O O . LYS A 1 460 ? 8.987 -3.820 -26.332 1.00 63.19 460 LYS A O 1
ATOM 3694 N N . LEU A 1 461 ? 11.224 -3.679 -26.089 1.00 67.75 461 LEU A N 1
ATOM 3695 C CA . LEU A 1 461 ? 11.294 -4.146 -24.703 1.00 67.75 461 LEU A CA 1
ATOM 3696 C C . LEU A 1 461 ? 11.941 -3.075 -23.829 1.00 67.75 461 LEU A C 1
ATOM 3698 O O . LEU A 1 461 ? 12.856 -2.388 -24.271 1.00 67.75 461 LEU A O 1
ATOM 3702 N N . TYR A 1 462 ? 11.496 -2.965 -22.581 1.00 73.12 462 TYR A N 1
ATOM 3703 C CA . TYR A 1 462 ? 12.218 -2.194 -21.574 1.00 73.12 462 TYR A CA 1
ATOM 3704 C C . TYR A 1 462 ? 13.390 -3.027 -21.063 1.00 73.12 462 TYR A C 1
ATOM 3706 O O . TYR A 1 462 ? 13.200 -4.156 -20.612 1.00 73.12 462 TYR A O 1
ATOM 3714 N N . MET A 1 463 ? 14.598 -2.483 -21.174 1.00 79.75 463 MET A N 1
ATOM 3715 C CA . MET A 1 463 ? 15.831 -3.139 -20.754 1.00 79.75 463 MET A CA 1
ATOM 3716 C C . MET A 1 463 ? 16.737 -2.150 -20.020 1.00 79.75 463 MET A C 1
ATOM 3718 O O . MET A 1 463 ? 16.740 -0.954 -20.309 1.00 79.75 463 MET A O 1
ATOM 3722 N N . CYS A 1 464 ? 17.517 -2.662 -19.081 1.00 83.19 464 CYS A N 1
ATOM 3723 C CA . CYS A 1 464 ? 18.565 -1.953 -18.366 1.00 83.19 464 CYS A CA 1
ATOM 3724 C C . CYS A 1 464 ? 19.897 -2.191 -19.087 1.00 83.19 464 CYS A C 1
ATOM 3726 O O . CYS A 1 464 ? 20.289 -3.338 -19.304 1.00 83.19 464 CYS A O 1
ATOM 3728 N N . ASP A 1 465 ? 20.581 -1.112 -19.474 1.00 90.31 465 ASP A N 1
ATOM 3729 C CA . ASP A 1 465 ? 21.930 -1.176 -20.044 1.00 90.31 465 ASP A CA 1
ATOM 3730 C C . ASP A 1 465 ? 22.958 -1.147 -18.914 1.00 90.31 465 ASP A C 1
ATOM 3732 O O . ASP A 1 465 ? 23.229 -0.093 -18.330 1.00 90.31 465 ASP A O 1
ATOM 3736 N N . ILE A 1 466 ? 23.522 -2.313 -18.604 1.00 88.50 466 ILE A N 1
ATOM 3737 C CA . ILE A 1 466 ? 24.592 -2.436 -17.623 1.00 88.50 466 ILE A CA 1
ATOM 3738 C C . ILE A 1 466 ? 25.904 -2.605 -18.384 1.00 88.50 466 ILE A C 1
ATOM 3740 O O . ILE A 1 466 ? 26.275 -3.697 -18.819 1.00 88.50 466 ILE A O 1
ATOM 3744 N N . GLN A 1 467 ? 26.607 -1.486 -18.560 1.00 87.31 467 GLN A N 1
ATOM 3745 C CA . GLN A 1 467 ? 27.931 -1.426 -19.187 1.00 87.31 467 GLN A CA 1
ATOM 3746 C C . GLN A 1 467 ? 27.987 -2.107 -20.574 1.00 87.31 467 GLN A C 1
ATOM 3748 O O . GLN A 1 467 ? 28.933 -2.838 -20.875 1.00 87.31 467 GLN A O 1
ATOM 3753 N N . GLY A 1 468 ? 26.977 -1.884 -21.420 1.00 83.75 468 GLY A N 1
ATOM 3754 C CA . GLY A 1 468 ? 26.911 -2.378 -22.798 1.00 83.75 468 GLY A CA 1
ATOM 3755 C C . GLY A 1 468 ? 26.215 -3.729 -22.978 1.00 83.75 468 GLY A C 1
ATOM 3756 O O . GLY A 1 468 ? 26.125 -4.205 -24.112 1.00 83.75 468 GLY A O 1
ATOM 3757 N N . VAL A 1 469 ? 25.720 -4.347 -21.901 1.00 88.06 469 VAL A N 1
ATOM 3758 C CA . VAL A 1 469 ? 24.875 -5.549 -21.958 1.00 88.06 469 VAL A CA 1
ATOM 3759 C C . VAL A 1 469 ? 23.467 -5.179 -21.511 1.00 88.06 469 VAL A C 1
ATOM 3761 O O . VAL A 1 469 ? 23.281 -4.526 -20.485 1.00 88.06 469 VAL A O 1
ATOM 3764 N N . LEU A 1 470 ? 22.473 -5.584 -22.300 1.00 88.62 470 LEU A N 1
ATOM 3765 C CA . LEU A 1 470 ? 21.078 -5.274 -22.032 1.00 88.62 470 LEU A CA 1
ATOM 3766 C C . LEU A 1 470 ? 20.427 -6.437 -21.295 1.00 88.62 470 LEU A C 1
ATOM 3768 O O . LEU A 1 470 ? 20.356 -7.551 -21.821 1.00 88.62 470 LEU A O 1
ATOM 3772 N N . PHE A 1 471 ? 19.877 -6.141 -20.124 1.00 85.94 471 PHE A N 1
ATOM 3773 C CA . PHE A 1 471 ? 19.126 -7.079 -19.299 1.00 85.94 471 PHE A CA 1
ATOM 3774 C C . PHE A 1 471 ? 17.683 -6.619 -19.146 1.00 85.94 471 PHE A C 1
ATOM 3776 O O . PHE A 1 471 ? 17.399 -5.424 -19.133 1.00 85.94 471 PHE A O 1
ATOM 3783 N N . THR A 1 472 ? 16.746 -7.548 -18.997 1.00 82.44 472 THR A N 1
ATOM 3784 C CA . THR A 1 472 ? 15.418 -7.185 -18.486 1.00 82.44 472 THR A CA 1
ATOM 3785 C C . THR A 1 472 ? 15.527 -6.684 -17.038 1.00 82.44 472 THR A C 1
ATOM 3787 O O . THR A 1 472 ? 16.393 -7.178 -16.313 1.00 82.44 472 THR A O 1
ATOM 3790 N N . PRO A 1 473 ? 14.638 -5.779 -16.585 1.00 76.56 473 PRO A N 1
ATOM 3791 C CA . PRO A 1 473 ? 14.739 -5.098 -15.286 1.00 76.56 473 PRO A CA 1
ATOM 3792 C C . PRO A 1 473 ? 14.977 -6.008 -14.073 1.00 76.56 473 PRO A C 1
ATOM 3794 O O . PRO A 1 473 ? 15.719 -5.627 -13.175 1.00 76.56 473 PRO A O 1
ATOM 3797 N N . TYR A 1 474 ? 14.405 -7.217 -14.086 1.00 77.06 474 TYR A N 1
ATOM 3798 C CA . TYR A 1 474 ? 14.458 -8.188 -12.987 1.00 77.06 474 TYR A CA 1
ATOM 3799 C C . TYR A 1 474 ? 15.239 -9.469 -13.336 1.00 77.06 474 TYR A C 1
ATOM 3801 O O . TYR A 1 474 ? 14.917 -10.543 -12.846 1.00 77.06 474 TYR A O 1
ATOM 3809 N N . HIS A 1 475 ? 16.232 -9.407 -14.232 1.00 85.06 475 HIS A N 1
ATOM 3810 C CA . HIS A 1 475 ? 17.142 -10.541 -14.456 1.00 85.06 475 HIS A CA 1
ATOM 3811 C C . HIS A 1 475 ? 18.275 -10.501 -13.419 1.00 85.06 475 HIS A C 1
ATOM 3813 O O . HIS A 1 475 ? 19.087 -9.589 -13.532 1.00 85.06 475 HIS A O 1
ATOM 3819 N N . PRO A 1 476 ? 18.406 -11.452 -12.475 1.00 89.06 476 PRO A N 1
ATOM 3820 C CA . PRO A 1 476 ? 19.487 -11.431 -11.486 1.00 89.06 476 PRO A CA 1
ATOM 3821 C C . PRO A 1 476 ? 20.878 -11.359 -12.119 1.00 89.06 476 PRO A C 1
ATOM 3823 O O . PRO A 1 476 ? 21.267 -12.239 -12.897 1.00 89.06 476 PRO A O 1
ATOM 3826 N N . ILE A 1 477 ? 21.640 -10.325 -11.769 1.00 92.19 477 ILE A N 1
ATOM 3827 C CA . ILE A 1 477 ? 23.019 -10.139 -12.220 1.00 92.19 477 ILE A CA 1
ATOM 3828 C C . ILE A 1 477 ? 23.979 -10.037 -11.041 1.00 92.19 477 ILE A C 1
ATOM 3830 O O . ILE A 1 477 ? 23.666 -9.442 -10.018 1.00 92.19 477 ILE A O 1
ATOM 3834 N N . LEU A 1 478 ? 25.173 -10.592 -11.210 1.00 91.94 478 LEU A N 1
ATOM 3835 C CA . LEU A 1 478 ? 26.263 -10.531 -10.248 1.00 91.94 478 LEU A CA 1
ATOM 3836 C C . LEU A 1 478 ? 27.276 -9.484 -10.713 1.00 91.94 478 LEU A C 1
ATOM 3838 O O . LEU A 1 478 ? 27.874 -9.608 -11.789 1.00 91.94 478 LEU A O 1
ATOM 3842 N N . MET A 1 479 ? 27.475 -8.461 -9.886 1.00 88.62 479 MET A N 1
ATOM 3843 C CA . MET A 1 479 ? 28.433 -7.378 -10.101 1.00 88.62 479 MET A CA 1
ATOM 3844 C C . MET A 1 479 ? 29.142 -7.080 -8.777 1.00 88.62 479 MET A C 1
ATOM 3846 O O . MET A 1 479 ? 28.504 -6.999 -7.739 1.00 88.62 479 MET A O 1
ATOM 3850 N N . ASN A 1 480 ? 30.469 -6.928 -8.791 1.00 85.31 480 ASN A N 1
ATOM 3851 C CA . ASN A 1 480 ? 31.267 -6.681 -7.576 1.00 85.31 480 ASN A CA 1
ATOM 3852 C C . ASN A 1 480 ? 31.058 -7.718 -6.447 1.00 85.31 480 ASN A C 1
ATOM 3854 O O . ASN A 1 480 ? 31.145 -7.368 -5.277 1.00 85.31 480 ASN A O 1
ATOM 3858 N N . ASN A 1 481 ? 30.830 -8.988 -6.801 1.00 85.44 481 ASN A N 1
ATOM 3859 C CA . ASN A 1 481 ? 30.513 -10.095 -5.882 1.00 85.44 481 ASN A CA 1
ATOM 3860 C C . ASN A 1 481 ? 29.166 -9.988 -5.137 1.00 85.44 481 ASN A C 1
ATOM 3862 O O . ASN A 1 481 ? 28.933 -10.788 -4.237 1.00 85.44 481 ASN A O 1
ATOM 3866 N N . GLU A 1 482 ? 28.263 -9.097 -5.550 1.00 88.38 482 GLU A N 1
ATOM 3867 C CA . GLU A 1 482 ? 26.893 -9.018 -5.029 1.00 88.38 482 GLU A CA 1
ATOM 3868 C C . GLU A 1 482 ? 25.846 -9.176 -6.144 1.00 88.38 482 GLU A C 1
ATOM 3870 O O . GLU A 1 482 ? 26.075 -8.791 -7.298 1.00 88.38 482 GLU A O 1
ATOM 3875 N N . TRP A 1 483 ? 24.707 -9.786 -5.802 1.00 87.44 483 TRP A N 1
ATOM 3876 C CA . TRP A 1 483 ? 23.585 -10.010 -6.714 1.00 87.44 483 TRP A CA 1
ATOM 3877 C C . TRP A 1 483 ? 22.604 -8.838 -6.670 1.00 87.44 483 TRP A C 1
ATOM 3879 O O . TRP A 1 483 ? 22.212 -8.395 -5.597 1.00 87.44 483 TRP A O 1
ATOM 3889 N N . TYR A 1 484 ? 22.185 -8.369 -7.842 1.00 84.19 484 TYR A N 1
ATOM 3890 C CA . TYR A 1 484 ? 21.266 -7.244 -8.006 1.00 84.19 484 TYR A CA 1
ATOM 3891 C C . TYR A 1 484 ? 20.217 -7.544 -9.072 1.00 84.19 484 TYR A C 1
ATOM 3893 O O . TYR A 1 484 ? 20.476 -8.309 -10.012 1.00 84.19 484 TYR A O 1
ATOM 3901 N N . PHE A 1 485 ? 19.082 -6.847 -9.010 1.00 82.62 485 PHE A N 1
ATOM 3902 C CA . PHE A 1 485 ? 18.265 -6.652 -10.198 1.00 82.62 485 PHE A CA 1
ATOM 3903 C C . PHE A 1 485 ? 18.772 -5.429 -10.985 1.00 82.62 485 PHE A C 1
ATOM 3905 O O . PHE A 1 485 ? 19.080 -4.390 -10.402 1.00 82.62 485 PHE A O 1
ATOM 3912 N N . PRO A 1 486 ? 18.863 -5.496 -12.326 1.00 83.38 486 PRO A N 1
ATOM 3913 C CA . PRO A 1 486 ? 19.332 -4.388 -13.154 1.00 83.38 486 PRO A CA 1
ATOM 3914 C C . PRO A 1 486 ? 18.592 -3.064 -12.921 1.00 83.38 486 PRO A C 1
ATOM 3916 O O . PRO A 1 486 ? 19.197 -2.000 -13.057 1.00 83.38 486 PRO A O 1
ATOM 3919 N N . ASN A 1 487 ? 17.310 -3.122 -12.551 1.00 80.69 487 ASN A N 1
ATOM 3920 C CA . ASN A 1 487 ? 16.499 -1.943 -12.243 1.00 80.69 487 ASN A CA 1
ATOM 3921 C C . ASN A 1 487 ? 16.917 -1.217 -10.954 1.00 80.69 487 ASN A C 1
ATOM 3923 O O . ASN A 1 487 ? 16.641 -0.028 -10.821 1.00 80.69 487 ASN A O 1
ATOM 3927 N N . ASP A 1 488 ? 17.605 -1.902 -10.039 1.00 76.19 488 ASP A N 1
ATOM 3928 C CA . ASP A 1 488 ? 18.145 -1.295 -8.817 1.00 76.19 488 ASP A CA 1
ATOM 3929 C C . ASP A 1 488 ? 19.379 -0.433 -9.121 1.00 76.19 488 ASP A C 1
ATOM 3931 O O . ASP A 1 488 ? 19.746 0.457 -8.355 1.00 76.19 488 ASP A O 1
ATOM 3935 N N . LEU A 1 489 ? 20.031 -0.694 -10.259 1.00 78.19 489 LEU A N 1
ATOM 3936 C CA . LEU A 1 489 ? 21.286 -0.061 -10.655 1.00 78.19 489 LEU A CA 1
ATOM 3937 C C . LEU A 1 489 ? 21.080 1.055 -11.682 1.00 78.19 489 LEU A C 1
ATOM 3939 O O . LEU A 1 489 ? 21.745 2.090 -11.614 1.00 78.19 489 LEU A O 1
ATOM 3943 N N . VAL A 1 490 ? 20.202 0.841 -12.668 1.00 78.88 490 VAL A N 1
ATOM 3944 C CA . VAL A 1 490 ? 19.948 1.799 -13.752 1.00 78.88 490 VAL A CA 1
ATOM 3945 C C . VAL A 1 490 ? 18.483 1.801 -14.177 1.00 78.88 490 VAL A C 1
ATOM 3947 O O . VAL A 1 490 ? 17.821 0.767 -14.232 1.00 78.88 490 VAL A O 1
ATOM 3950 N N . GLU A 1 491 ? 18.006 2.974 -14.586 1.00 70.56 491 GLU A N 1
ATOM 3951 C CA . GLU A 1 491 ? 16.671 3.139 -15.160 1.00 70.56 491 GLU A CA 1
ATOM 3952 C C . GLU A 1 491 ? 16.528 2.350 -16.474 1.00 70.56 491 GLU A C 1
ATOM 3954 O O . GLU A 1 491 ? 17.342 2.487 -17.398 1.00 70.56 491 GLU A O 1
ATOM 3959 N N . SER A 1 492 ? 15.467 1.545 -16.573 1.00 78.12 492 SER A N 1
ATOM 3960 C CA . SER A 1 492 ? 15.150 0.797 -17.792 1.00 78.12 492 SER A CA 1
ATOM 3961 C C . SER A 1 492 ? 14.709 1.716 -18.940 1.00 78.12 492 SER A C 1
ATOM 3963 O O . SER A 1 492 ? 14.001 2.706 -18.751 1.00 78.12 492 SER A O 1
ATOM 3965 N N . LYS A 1 493 ? 15.116 1.387 -20.170 1.00 74.88 493 LYS A N 1
ATOM 3966 C CA . LYS A 1 493 ? 14.790 2.150 -21.385 1.00 74.88 493 LYS A CA 1
ATOM 3967 C C . LYS A 1 493 ? 14.203 1.244 -22.451 1.00 74.88 493 LYS A C 1
ATOM 3969 O O . LYS A 1 493 ? 14.541 0.068 -22.538 1.00 74.88 493 LYS A O 1
ATOM 3974 N N . GLU A 1 494 ? 13.338 1.804 -23.289 1.00 74.75 494 GLU A N 1
ATOM 3975 C CA . GLU A 1 494 ? 12.775 1.091 -24.434 1.00 74.75 494 GLU A CA 1
ATOM 3976 C C . GLU A 1 494 ? 13.870 0.842 -25.487 1.00 74.75 494 GLU A C 1
ATOM 3978 O O . GLU A 1 494 ? 14.425 1.778 -26.067 1.00 74.75 494 GLU A O 1
ATOM 3983 N N . VAL A 1 495 ? 14.169 -0.429 -25.750 1.00 73.25 495 VAL A N 1
ATOM 3984 C CA . VAL A 1 495 ? 15.131 -0.874 -26.759 1.00 73.25 495 VAL A CA 1
ATOM 3985 C C . VAL A 1 495 ? 14.418 -1.725 -27.805 1.00 73.25 495 VAL A C 1
ATOM 3987 O O . VAL A 1 495 ? 13.584 -2.574 -27.493 1.00 73.25 495 VAL A O 1
ATOM 3990 N N . SER A 1 496 ? 14.740 -1.487 -29.078 1.00 77.12 496 SER A N 1
ATOM 3991 C CA . SER A 1 496 ? 14.253 -2.304 -30.191 1.00 77.12 496 SER A CA 1
ATOM 3992 C C . SER A 1 496 ? 15.210 -3.468 -30.435 1.00 77.12 496 SER A C 1
ATOM 3994 O O . SER A 1 496 ? 16.302 -3.262 -30.961 1.00 77.12 496 SER A O 1
ATOM 3996 N N . ILE A 1 497 ? 14.794 -4.681 -30.075 1.00 73.31 497 ILE A N 1
ATOM 3997 C CA . ILE A 1 497 ? 15.550 -5.920 -30.293 1.00 73.31 497 ILE A CA 1
ATOM 3998 C C . ILE A 1 497 ? 14.697 -6.936 -31.059 1.00 73.31 497 ILE A C 1
ATOM 4000 O O . ILE A 1 497 ? 13.477 -6.970 -30.927 1.00 73.31 497 ILE A O 1
ATOM 4004 N N . HIS A 1 498 ? 15.323 -7.752 -31.908 1.00 73.81 498 HIS A N 1
ATOM 4005 C CA . HIS A 1 498 ? 14.604 -8.794 -32.650 1.00 73.81 498 HIS A CA 1
ATOM 4006 C C . HIS A 1 498 ? 14.192 -9.938 -31.716 1.00 73.81 498 HIS A C 1
ATOM 4008 O O . HIS A 1 498 ? 13.009 -10.257 -31.614 1.00 73.81 498 HIS A O 1
ATOM 4014 N N . SER A 1 499 ? 15.176 -10.477 -30.994 1.00 80.88 499 SER A N 1
ATOM 4015 C CA . SER A 1 499 ? 15.008 -11.575 -30.047 1.00 80.88 499 SER A CA 1
ATOM 4016 C C . SER A 1 499 ? 15.751 -11.283 -28.748 1.00 80.88 499 SER A C 1
ATOM 4018 O O . SER A 1 499 ? 16.768 -10.579 -28.747 1.00 80.88 499 SER A O 1
ATOM 4020 N N . TRP A 1 500 ? 15.273 -11.870 -27.659 1.00 86.56 500 TRP A N 1
ATOM 4021 C CA . TRP A 1 500 ? 15.994 -11.968 -26.394 1.00 86.56 500 TRP A CA 1
ATOM 4022 C C . TRP A 1 500 ? 16.263 -13.429 -26.055 1.00 86.56 500 TRP A C 1
ATOM 4024 O O . TRP A 1 500 ? 15.651 -14.336 -26.625 1.00 86.56 500 TRP A O 1
ATOM 4034 N N . PHE A 1 501 ? 17.214 -13.639 -25.151 1.00 88.94 501 PHE A N 1
ATOM 4035 C CA . PHE A 1 501 ? 17.792 -14.948 -24.917 1.00 88.94 501 PHE A CA 1
ATOM 4036 C C . PHE A 1 501 ? 17.851 -15.291 -23.433 1.00 88.94 501 PHE A C 1
ATOM 4038 O O . PHE A 1 501 ? 17.974 -14.414 -22.574 1.00 88.94 501 PHE A O 1
ATOM 4045 N N . ASN A 1 502 ? 17.791 -16.592 -23.166 1.00 91.69 502 ASN A N 1
ATOM 4046 C CA . ASN A 1 502 ? 18.151 -17.205 -21.896 1.00 91.69 502 ASN A CA 1
ATOM 4047 C C . ASN A 1 502 ? 18.835 -18.561 -22.173 1.00 91.69 502 ASN A C 1
ATOM 4049 O O . ASN A 1 502 ? 18.856 -19.041 -23.311 1.00 91.69 502 ASN A O 1
ATOM 4053 N N . LEU A 1 503 ? 19.442 -19.168 -21.161 1.00 93.31 503 LEU A N 1
ATOM 4054 C CA . LEU A 1 503 ? 20.226 -20.394 -21.274 1.00 93.31 503 LEU A CA 1
ATOM 4055 C C . LEU A 1 503 ? 19.747 -21.426 -20.252 1.00 93.31 503 LEU A C 1
ATOM 4057 O O . LEU A 1 503 ? 19.245 -21.074 -19.191 1.00 93.31 503 LEU A O 1
ATOM 4061 N N . ILE A 1 504 ? 19.961 -22.698 -20.572 1.00 93.94 504 ILE A N 1
ATOM 4062 C CA . ILE A 1 504 ? 20.042 -23.783 -19.592 1.00 93.94 504 ILE A CA 1
ATOM 4063 C C . ILE A 1 504 ? 21.487 -24.258 -19.610 1.00 93.94 504 ILE A C 1
ATOM 4065 O O . ILE A 1 504 ? 22.023 -24.597 -20.677 1.00 93.94 504 ILE A O 1
ATOM 4069 N N . LEU A 1 505 ? 22.116 -24.260 -18.441 1.00 93.06 505 LEU A N 1
ATOM 4070 C CA . LEU A 1 505 ? 23.488 -24.707 -18.253 1.00 93.06 505 LEU A CA 1
ATOM 4071 C C . LEU A 1 505 ? 23.517 -26.016 -17.469 1.00 93.06 505 LEU A C 1
ATOM 4073 O O . LEU A 1 505 ? 22.652 -26.279 -16.643 1.00 93.06 505 LEU A O 1
ATOM 4077 N N . MET A 1 506 ? 24.544 -26.816 -17.727 1.00 88.00 506 MET A N 1
ATOM 4078 C CA . MET A 1 506 ? 24.816 -28.056 -17.015 1.00 88.00 506 MET A CA 1
ATOM 4079 C C . MET A 1 506 ? 26.214 -27.981 -16.401 1.00 88.00 506 MET A C 1
ATOM 4081 O O . MET A 1 506 ? 27.207 -27.793 -17.116 1.00 88.00 506 MET A O 1
ATOM 4085 N N . ASP A 1 507 ? 26.281 -28.140 -15.082 1.00 81.06 507 ASP A N 1
ATOM 4086 C CA . ASP A 1 507 ? 27.520 -28.257 -14.314 1.00 81.06 507 ASP A CA 1
ATOM 4087 C C . ASP A 1 507 ? 27.300 -29.190 -13.115 1.00 81.06 507 ASP A C 1
ATOM 4089 O O . ASP A 1 507 ? 26.913 -28.756 -12.029 1.00 81.06 507 ASP A O 1
ATOM 4093 N N . GLU A 1 508 ? 27.534 -30.487 -13.336 1.00 63.69 508 GLU A N 1
ATOM 4094 C CA . GLU A 1 508 ? 27.334 -31.543 -12.333 1.00 63.69 508 GLU A CA 1
ATOM 4095 C C . GLU A 1 508 ? 28.306 -31.446 -11.141 1.00 63.69 508 GLU A C 1
ATOM 4097 O O . GLU A 1 508 ? 28.036 -32.026 -10.094 1.00 63.69 508 GLU A O 1
ATOM 4102 N N . GLU A 1 509 ? 29.423 -30.717 -11.270 1.00 67.50 509 GLU A N 1
ATOM 4103 C CA . GLU A 1 509 ? 30.460 -30.661 -10.232 1.00 67.50 509 GLU A CA 1
ATOM 4104 C C . GLU A 1 509 ? 30.355 -29.421 -9.339 1.00 67.50 509 GLU A C 1
ATOM 4106 O O . GLU A 1 509 ? 30.517 -29.537 -8.127 1.00 67.50 509 GLU A O 1
ATOM 4111 N N . ASN A 1 510 ? 30.114 -28.231 -9.907 1.00 70.81 510 ASN A N 1
ATOM 4112 C CA . ASN A 1 510 ? 30.242 -26.971 -9.158 1.00 70.81 510 ASN A CA 1
ATOM 4113 C C . ASN A 1 510 ? 28.973 -26.104 -9.146 1.00 70.81 510 ASN A C 1
ATOM 4115 O O . ASN A 1 510 ? 29.025 -24.990 -8.621 1.00 70.81 510 ASN A O 1
ATOM 4119 N N . LYS A 1 511 ? 27.851 -26.585 -9.710 1.00 74.69 511 LYS A N 1
ATOM 4120 C CA . LYS A 1 511 ? 26.560 -25.868 -9.750 1.00 74.69 511 LYS A CA 1
ATOM 4121 C C . LYS A 1 511 ? 26.667 -24.435 -10.309 1.00 74.69 511 LYS A C 1
ATOM 4123 O O . LYS A 1 511 ? 26.008 -23.506 -9.832 1.00 74.69 511 LYS A O 1
ATOM 4128 N N . LYS A 1 512 ? 27.520 -24.217 -11.314 1.00 80.00 512 LYS A N 1
ATOM 4129 C CA . LYS A 1 512 ? 27.702 -22.894 -11.926 1.00 80.00 512 LYS A CA 1
ATOM 4130 C C . LYS A 1 512 ? 26.690 -22.667 -13.039 1.00 80.00 512 LYS A C 1
ATOM 4132 O O . LYS A 1 512 ? 26.942 -22.944 -14.208 1.00 80.00 512 LYS A O 1
ATOM 4137 N N . TYR A 1 513 ? 25.563 -22.082 -12.667 1.00 88.25 513 TYR A N 1
ATOM 4138 C CA . TYR A 1 513 ? 24.455 -21.767 -13.570 1.00 88.25 513 TYR A CA 1
ATOM 4139 C C . TYR A 1 513 ? 24.457 -20.301 -14.013 1.00 88.25 513 TYR A C 1
ATOM 4141 O O . TYR A 1 513 ? 23.410 -19.683 -14.183 1.00 88.25 513 TYR A O 1
ATOM 4149 N N . GLU A 1 514 ? 25.646 -19.736 -14.191 1.00 91.62 514 GLU A N 1
ATOM 4150 C CA . GLU A 1 514 ? 25.852 -18.319 -14.480 1.00 91.62 514 GLU A CA 1
ATOM 4151 C C . GLU A 1 514 ? 26.537 -18.165 -15.841 1.00 91.62 514 GLU A C 1
ATOM 4153 O O . GLU A 1 514 ? 27.451 -18.924 -16.176 1.00 91.62 514 GLU A O 1
ATOM 4158 N N . VAL A 1 515 ? 26.149 -17.156 -16.615 1.00 92.00 515 VAL A N 1
ATOM 4159 C CA . VAL A 1 515 ? 26.861 -16.753 -17.833 1.00 92.00 515 VAL A CA 1
ATOM 4160 C C . VAL A 1 515 ? 27.675 -15.492 -17.563 1.00 92.00 515 VAL A C 1
ATOM 4162 O O . VAL A 1 515 ? 27.145 -14.523 -17.037 1.00 92.00 515 VAL A O 1
ATOM 4165 N N . GLU A 1 516 ? 28.963 -15.505 -17.913 1.00 92.81 516 GLU A N 1
ATOM 4166 C CA . GLU A 1 516 ? 29.874 -14.363 -17.751 1.00 92.81 516 GLU A CA 1
ATOM 4167 C C . GLU A 1 516 ? 30.050 -13.610 -19.077 1.00 92.81 516 GLU A C 1
ATOM 4169 O O . GLU A 1 516 ? 30.447 -14.190 -20.098 1.00 92.81 516 GLU A O 1
ATOM 4174 N N . PHE A 1 517 ? 29.772 -12.307 -19.051 1.00 93.19 517 PHE A N 1
ATOM 4175 C CA . PHE A 1 517 ? 29.900 -11.412 -20.195 1.00 93.19 517 PHE A CA 1
ATOM 4176 C C . PHE A 1 517 ? 31.270 -10.730 -20.239 1.00 93.19 517 PHE A C 1
ATOM 4178 O O . PHE A 1 517 ? 31.985 -10.628 -19.245 1.00 93.19 517 PHE A O 1
ATOM 4185 N N . SER A 1 518 ? 31.644 -10.198 -21.404 1.00 88.25 518 SER A N 1
ATOM 4186 C CA . SER A 1 518 ? 32.946 -9.550 -21.619 1.00 88.25 518 SER A CA 1
ATOM 4187 C C . SER A 1 518 ? 33.189 -8.298 -20.770 1.00 88.25 518 SER A C 1
ATOM 4189 O O . SER A 1 518 ? 34.330 -7.857 -20.667 1.00 88.25 518 SER A O 1
ATOM 4191 N N . ASN A 1 519 ? 32.136 -7.702 -20.203 1.00 86.88 519 ASN A N 1
ATOM 4192 C CA . ASN A 1 519 ? 32.233 -6.576 -19.272 1.00 86.88 519 ASN A CA 1
ATOM 4193 C C . ASN A 1 519 ? 32.404 -7.018 -17.802 1.00 86.88 519 ASN A C 1
ATOM 4195 O O . ASN A 1 519 ? 32.441 -6.169 -16.920 1.00 86.88 519 ASN A O 1
ATOM 4199 N N . GLY A 1 520 ? 32.539 -8.323 -17.535 1.00 88.56 520 GLY A N 1
ATOM 4200 C CA . GLY A 1 520 ? 32.759 -8.883 -16.198 1.00 88.56 520 GLY A CA 1
ATOM 4201 C C . GLY A 1 520 ? 31.483 -9.118 -15.386 1.00 88.56 520 GLY A C 1
ATOM 4202 O O . GLY A 1 520 ? 31.558 -9.659 -14.285 1.00 88.56 520 GLY A O 1
ATOM 4203 N N . ILE A 1 521 ? 30.318 -8.748 -15.922 1.00 92.62 521 ILE A N 1
ATOM 4204 C CA . ILE A 1 521 ? 29.021 -9.027 -15.302 1.00 92.62 521 ILE A CA 1
ATOM 4205 C C . ILE A 1 521 ? 28.680 -10.493 -15.523 1.00 92.62 521 ILE A C 1
ATOM 4207 O O . ILE A 1 521 ? 28.932 -11.038 -16.604 1.00 92.62 521 ILE A O 1
ATOM 4211 N N . LYS A 1 522 ? 28.069 -11.125 -14.521 1.00 93.44 522 LYS A N 1
ATOM 4212 C CA . LYS A 1 522 ? 27.471 -12.449 -14.687 1.00 93.44 522 LYS A CA 1
ATOM 4213 C C . LYS A 1 522 ? 25.964 -12.376 -14.526 1.00 93.44 522 LYS A C 1
ATOM 4215 O O . LYS A 1 522 ? 25.468 -11.503 -13.826 1.00 93.44 522 LYS A O 1
ATOM 4220 N N . ALA A 1 523 ? 25.246 -13.284 -15.166 1.00 91.62 523 ALA A N 1
ATOM 4221 C CA . ALA A 1 523 ? 23.798 -13.367 -15.054 1.00 91.62 523 ALA A CA 1
ATOM 4222 C C . ALA A 1 523 ? 23.352 -14.810 -14.838 1.00 91.62 523 ALA A C 1
ATOM 4224 O O . ALA A 1 523 ? 23.985 -15.737 -15.357 1.00 91.62 523 ALA A O 1
ATOM 4225 N N . ILE A 1 524 ? 22.299 -14.994 -14.044 1.00 92.94 524 ILE A N 1
ATOM 4226 C CA . ILE A 1 524 ? 21.777 -16.323 -13.724 1.00 92.94 524 ILE A CA 1
ATOM 4227 C C . ILE A 1 524 ? 21.063 -16.944 -14.938 1.00 92.94 524 ILE A C 1
ATOM 4229 O O . ILE A 1 524 ? 20.566 -16.249 -15.821 1.00 92.94 524 ILE A O 1
ATOM 4233 N N . THR A 1 525 ? 21.022 -18.269 -15.018 1.00 93.06 525 THR A N 1
ATOM 4234 C CA . THR A 1 525 ? 20.368 -19.009 -16.115 1.00 93.06 525 THR A CA 1
ATOM 4235 C C . THR A 1 525 ? 19.196 -19.844 -15.597 1.00 93.06 525 THR A C 1
ATOM 4237 O O . THR A 1 525 ? 18.974 -19.903 -14.395 1.00 93.06 525 THR A O 1
ATOM 4240 N N . LEU A 1 526 ? 18.391 -20.445 -16.477 1.00 91.56 526 LEU A N 1
ATOM 4241 C CA . LEU A 1 526 ? 17.199 -21.209 -16.081 1.00 91.56 526 LEU A CA 1
ATOM 4242 C C . LEU A 1 526 ? 17.561 -22.555 -15.443 1.00 91.56 526 LEU A C 1
ATOM 4244 O O . LEU A 1 526 ? 18.484 -23.224 -15.904 1.00 91.56 526 LEU A O 1
ATOM 4248 N N . GLY A 1 527 ? 16.775 -22.977 -14.446 1.00 88.94 527 GLY A N 1
ATOM 4249 C CA . GLY A 1 527 ? 16.979 -24.230 -13.715 1.00 88.94 527 GLY A CA 1
ATOM 4250 C C . GLY A 1 527 ? 18.287 -24.216 -12.929 1.00 88.94 527 GLY A C 1
ATOM 4251 O O . GLY A 1 527 ? 19.103 -25.119 -13.073 1.00 88.94 527 GLY A O 1
ATOM 4252 N N . HIS A 1 528 ? 18.535 -23.139 -12.180 1.00 88.94 528 HIS A N 1
ATOM 4253 C CA . HIS A 1 528 ? 19.814 -22.912 -11.509 1.00 88.94 528 HIS A CA 1
ATOM 4254 C C . HIS A 1 528 ? 19.888 -23.445 -10.069 1.00 88.94 528 HIS A C 1
ATOM 4256 O O . HIS A 1 528 ? 20.985 -23.565 -9.532 1.00 88.94 528 HIS A O 1
ATOM 4262 N N . TYR A 1 529 ? 18.760 -23.750 -9.421 1.00 88.56 529 TYR A N 1
ATOM 4263 C CA . TYR A 1 529 ? 18.692 -24.305 -8.059 1.00 88.56 529 TYR A CA 1
ATOM 4264 C C . TYR A 1 529 ? 19.537 -23.528 -7.026 1.00 88.56 529 TYR A C 1
ATOM 4266 O O . TYR A 1 529 ? 20.225 -24.122 -6.194 1.00 88.56 529 TYR A O 1
ATOM 4274 N N . ARG A 1 530 ? 19.562 -22.195 -7.148 1.00 84.00 530 ARG A N 1
ATOM 4275 C CA . ARG A 1 530 ? 20.284 -21.286 -6.241 1.00 84.00 530 ARG A CA 1
ATOM 4276 C C . ARG A 1 530 ? 19.257 -20.660 -5.311 1.00 84.00 530 ARG A C 1
ATOM 4278 O O . ARG A 1 530 ? 18.293 -20.074 -5.797 1.00 84.00 530 ARG A O 1
ATOM 4285 N N . GLU A 1 531 ? 19.472 -20.822 -4.016 1.00 82.50 531 GLU A N 1
ATOM 4286 C CA . GLU A 1 531 ? 18.545 -20.424 -2.949 1.00 82.50 531 GLU A CA 1
ATOM 4287 C C . GLU A 1 531 ? 19.255 -19.606 -1.862 1.00 82.50 531 GLU A C 1
ATOM 4289 O O . GLU A 1 531 ? 18.649 -19.244 -0.868 1.00 82.50 531 GLU A O 1
ATOM 4294 N N . GLU A 1 532 ? 20.538 -19.277 -2.049 1.00 76.69 532 GLU A N 1
ATOM 4295 C CA . GLU A 1 532 ? 21.344 -18.599 -1.027 1.00 76.69 532 GLU A CA 1
ATOM 4296 C C . GLU A 1 532 ? 20.976 -17.125 -0.782 1.00 76.69 532 GLU A C 1
ATOM 4298 O O . GLU A 1 532 ? 21.558 -16.493 0.093 1.00 76.69 532 GLU A O 1
ATOM 4303 N N . ASN A 1 533 ? 20.099 -16.543 -1.602 1.00 78.50 533 ASN A N 1
ATOM 4304 C CA . ASN A 1 533 ? 19.522 -15.220 -1.377 1.00 78.50 533 ASN A CA 1
ATOM 4305 C C . ASN A 1 533 ? 18.226 -15.043 -2.180 1.00 78.50 533 ASN A C 1
ATOM 4307 O O . ASN A 1 533 ? 18.010 -15.706 -3.199 1.00 78.50 533 ASN A O 1
ATOM 4311 N N . GLU A 1 534 ? 17.417 -14.071 -1.768 1.00 71.19 534 GLU A N 1
ATOM 4312 C CA . GLU A 1 534 ? 16.101 -13.771 -2.348 1.00 71.19 534 GLU A CA 1
ATOM 4313 C C . GLU A 1 534 ? 16.149 -13.208 -3.783 1.00 71.19 534 GLU A C 1
ATOM 4315 O O . GLU A 1 534 ? 15.164 -13.275 -4.516 1.00 71.19 534 GLU A O 1
ATOM 4320 N N . VAL A 1 535 ? 17.300 -12.699 -4.247 1.00 77.31 535 VAL A N 1
ATOM 4321 C CA . VAL A 1 535 ? 17.466 -12.282 -5.656 1.00 77.31 535 VAL A CA 1
ATOM 4322 C C . VAL A 1 535 ? 17.513 -13.508 -6.573 1.00 77.31 535 VAL A C 1
ATOM 4324 O O . VAL A 1 535 ? 17.050 -13.459 -7.714 1.00 77.31 535 VAL A O 1
ATOM 4327 N N . LEU A 1 536 ? 18.087 -14.610 -6.088 1.00 79.06 536 LEU A N 1
ATOM 4328 C CA . LEU A 1 536 ? 18.241 -15.853 -6.839 1.00 79.06 536 LEU A CA 1
ATOM 4329 C C . LEU A 1 536 ? 17.084 -16.822 -6.619 1.00 79.06 536 LEU A C 1
ATOM 4331 O O . LEU A 1 536 ? 16.667 -17.480 -7.571 1.00 79.06 536 LEU A O 1
ATOM 4335 N N . LYS A 1 537 ? 16.556 -16.912 -5.398 1.00 81.31 537 LYS A N 1
ATOM 4336 C CA . LYS A 1 537 ? 15.465 -17.824 -5.053 1.00 81.31 537 LYS A CA 1
ATOM 4337 C C . LYS A 1 537 ? 14.248 -17.537 -5.934 1.00 81.31 537 LYS A C 1
ATOM 4339 O O . LYS A 1 537 ? 13.700 -16.438 -5.950 1.00 81.31 537 LYS A O 1
ATOM 4344 N N . HIS A 1 538 ? 13.828 -18.531 -6.717 1.00 79.12 538 HIS A N 1
ATOM 4345 C CA . HIS A 1 538 ? 12.672 -18.382 -7.597 1.00 79.12 538 HIS A CA 1
ATOM 4346 C C . HIS A 1 538 ? 11.930 -19.717 -7.774 1.00 79.12 538 HIS A C 1
ATOM 4348 O O . HIS A 1 538 ? 12.509 -20.655 -8.332 1.00 79.12 538 HIS A O 1
ATOM 4354 N N . PRO A 1 539 ? 10.624 -19.804 -7.439 1.00 82.00 539 PRO A N 1
ATOM 4355 C CA . PRO A 1 539 ? 9.885 -21.074 -7.394 1.00 82.00 539 PRO A CA 1
ATOM 4356 C C . PRO A 1 539 ? 9.753 -21.757 -8.764 1.00 82.00 539 PRO A C 1
ATOM 4358 O O . PRO A 1 539 ? 9.648 -22.977 -8.853 1.00 82.00 539 PRO A O 1
ATOM 4361 N N . TYR A 1 540 ? 9.787 -20.978 -9.850 1.00 85.88 540 TYR A N 1
ATOM 4362 C CA . TYR A 1 540 ? 9.707 -21.480 -11.228 1.00 85.88 540 TYR A CA 1
ATOM 4363 C C . TYR A 1 540 ? 11.026 -21.450 -12.020 1.00 85.88 540 TYR A C 1
ATOM 4365 O O . TYR A 1 540 ? 11.518 -22.503 -12.412 1.00 85.88 540 TYR A O 1
ATOM 4373 N N . PHE A 1 541 ? 11.620 -20.275 -12.282 1.00 85.31 541 PHE A N 1
ATOM 4374 C CA . PHE A 1 541 ? 12.838 -20.172 -13.104 1.00 85.31 541 PHE A CA 1
ATOM 4375 C C . PHE A 1 541 ? 14.075 -20.822 -12.477 1.00 85.31 541 PHE A C 1
ATOM 4377 O O . PHE A 1 541 ? 14.994 -21.172 -13.218 1.00 85.31 541 PHE A O 1
ATOM 4384 N N . GLY A 1 542 ? 14.098 -20.997 -11.153 1.00 85.94 542 GLY A N 1
ATOM 4385 C CA . GLY A 1 542 ? 15.180 -21.663 -10.435 1.00 85.94 542 GLY A CA 1
ATOM 4386 C C . GLY A 1 542 ? 15.035 -23.179 -10.322 1.00 85.94 542 GLY A C 1
ATOM 4387 O O . GLY A 1 542 ? 15.976 -23.822 -9.875 1.00 85.94 542 GLY A O 1
ATOM 4388 N N . THR A 1 543 ? 13.910 -23.769 -10.740 1.00 88.00 543 THR A N 1
ATOM 4389 C CA . THR A 1 543 ? 13.571 -25.174 -10.452 1.00 88.00 543 THR A CA 1
ATOM 4390 C C . THR A 1 543 ? 13.372 -26.011 -11.719 1.00 88.00 543 THR A C 1
ATOM 4392 O O . THR A 1 543 ? 13.431 -25.520 -12.846 1.00 88.00 543 THR A O 1
ATOM 4395 N N . ASP A 1 544 ? 13.081 -27.302 -11.550 1.00 89.94 544 ASP A N 1
ATOM 4396 C CA . ASP A 1 544 ? 12.740 -28.201 -12.660 1.00 89.94 544 ASP A CA 1
ATOM 4397 C C . ASP A 1 544 ? 11.456 -27.804 -13.399 1.00 89.94 544 ASP A C 1
ATOM 4399 O O . ASP A 1 544 ? 11.231 -28.261 -14.521 1.00 89.94 544 ASP A O 1
ATOM 4403 N N . LEU A 1 545 ? 10.608 -26.955 -12.807 1.00 89.62 545 LEU A N 1
ATOM 4404 C CA . LEU A 1 545 ? 9.341 -26.551 -13.414 1.00 89.62 545 LEU A CA 1
ATOM 4405 C C . LEU A 1 545 ? 9.562 -25.845 -14.755 1.00 89.62 545 LEU A C 1
ATOM 4407 O O . LEU A 1 545 ? 8.919 -26.199 -15.746 1.00 89.62 545 LEU A O 1
ATOM 4411 N N . VAL A 1 546 ? 10.521 -24.912 -14.823 1.00 89.12 546 VAL A N 1
ATOM 4412 C CA . VAL A 1 546 ? 10.855 -24.242 -16.087 1.00 89.12 546 VAL A CA 1
ATOM 4413 C C . VAL A 1 546 ? 11.449 -25.208 -17.113 1.00 89.12 546 VAL A C 1
ATOM 4415 O O . VAL A 1 546 ? 11.146 -25.117 -18.306 1.00 89.12 546 VAL A O 1
ATOM 4418 N N . LEU A 1 547 ? 12.270 -26.161 -16.666 1.00 92.62 547 LEU A N 1
ATOM 4419 C CA . LEU A 1 547 ? 12.904 -27.142 -17.547 1.00 92.62 547 LEU A CA 1
ATOM 4420 C C . LEU A 1 547 ? 11.864 -28.084 -18.153 1.00 92.62 547 LEU A C 1
ATOM 4422 O O . LEU A 1 547 ? 11.900 -28.346 -19.356 1.00 92.62 547 LEU A O 1
ATOM 4426 N N . LYS A 1 548 ? 10.912 -28.538 -17.333 1.00 91.62 548 LYS A N 1
ATOM 4427 C CA . LYS A 1 548 ? 9.798 -29.387 -17.745 1.00 91.62 548 LYS A CA 1
ATOM 4428 C C . LYS A 1 548 ? 8.909 -28.682 -18.763 1.00 91.62 548 LYS A C 1
ATOM 4430 O O . LYS A 1 548 ? 8.638 -29.258 -19.812 1.00 91.62 548 LYS A O 1
ATOM 4435 N N . ASP A 1 549 ? 8.529 -27.431 -18.513 1.00 91.69 549 ASP A N 1
ATOM 4436 C CA . ASP A 1 549 ? 7.705 -26.658 -19.448 1.00 91.69 549 ASP A CA 1
ATOM 4437 C C . ASP A 1 549 ? 8.412 -26.441 -20.796 1.00 91.69 549 ASP A C 1
ATOM 4439 O O . ASP A 1 549 ? 7.793 -26.583 -21.851 1.00 91.69 549 ASP A O 1
ATOM 4443 N N . LEU A 1 550 ? 9.717 -26.143 -20.789 1.00 91.12 550 LEU A N 1
ATOM 4444 C CA . LEU A 1 550 ? 10.512 -26.009 -22.016 1.00 91.12 550 LEU A CA 1
ATOM 4445 C C . LEU A 1 550 ? 10.643 -27.339 -22.773 1.00 91.12 550 LEU A C 1
ATOM 4447 O O . LEU A 1 550 ? 10.560 -27.356 -24.004 1.00 91.12 550 LEU A O 1
ATOM 4451 N N . GLN A 1 551 ? 10.824 -28.450 -22.054 1.00 92.00 551 GLN A N 1
ATOM 4452 C CA . GLN A 1 551 ? 10.897 -29.787 -22.639 1.00 92.00 551 GLN A CA 1
ATOM 4453 C C . GLN A 1 551 ? 9.552 -30.230 -23.226 1.00 92.00 551 GLN A C 1
ATOM 4455 O O . GLN A 1 551 ? 9.531 -30.826 -24.300 1.00 92.00 551 GLN A O 1
ATOM 4460 N N . GLU A 1 552 ? 8.437 -29.947 -22.551 1.00 90.12 552 GLU A N 1
ATOM 4461 C CA . GLU A 1 552 ? 7.085 -30.233 -23.043 1.00 90.12 552 GLU A CA 1
ATOM 4462 C C . GLU A 1 552 ? 6.727 -29.355 -24.248 1.00 90.12 552 GLU A C 1
ATOM 4464 O O . GLU A 1 552 ? 6.082 -29.825 -25.187 1.00 90.12 552 GLU A O 1
ATOM 4469 N N . ARG A 1 553 ? 7.184 -28.097 -24.249 1.00 88.75 553 ARG A N 1
ATOM 4470 C CA . ARG A 1 553 ? 6.955 -27.134 -25.329 1.00 88.75 553 ARG A CA 1
ATOM 4471 C C . ARG A 1 553 ? 7.610 -27.536 -26.643 1.00 88.75 553 ARG A C 1
ATOM 4473 O O . ARG A 1 553 ? 6.951 -27.518 -27.679 1.00 88.75 553 ARG A O 1
ATOM 4480 N N . ASP A 1 554 ? 8.906 -27.833 -26.613 1.00 89.56 554 ASP A N 1
ATOM 4481 C CA . ASP A 1 554 ? 9.668 -28.230 -27.798 1.00 89.56 554 ASP A CA 1
ATOM 4482 C C . ASP A 1 554 ? 10.647 -29.362 -27.450 1.00 89.56 554 ASP A C 1
ATOM 4484 O O . ASP A 1 554 ? 11.841 -29.122 -27.242 1.00 89.56 554 ASP A O 1
ATOM 4488 N N . PRO A 1 555 ? 10.171 -30.622 -27.404 1.00 89.38 555 PRO A N 1
ATOM 4489 C CA . PRO A 1 555 ? 11.010 -31.762 -27.043 1.00 89.38 555 PRO A CA 1
ATOM 4490 C C . PRO A 1 555 ? 12.215 -31.936 -27.976 1.00 89.38 555 PRO A C 1
ATOM 4492 O O . PRO A 1 555 ? 13.295 -32.356 -27.549 1.00 89.38 555 PRO A O 1
ATOM 4495 N N . ILE A 1 556 ? 12.044 -31.618 -29.266 1.00 90.62 556 ILE A N 1
ATOM 4496 C CA . ILE A 1 556 ? 13.098 -31.758 -30.273 1.00 90.62 556 ILE A CA 1
ATOM 4497 C C . ILE A 1 556 ? 14.128 -30.647 -30.080 1.00 90.62 556 ILE A C 1
ATOM 4499 O O . ILE A 1 556 ? 15.314 -30.960 -29.955 1.00 90.62 556 ILE A O 1
ATOM 4503 N N . GLY A 1 557 ? 13.695 -29.389 -29.992 1.00 91.38 557 GLY A N 1
ATOM 4504 C CA . GLY A 1 557 ? 14.561 -28.238 -29.742 1.00 91.38 557 GLY A CA 1
ATOM 4505 C C . GLY A 1 557 ? 15.329 -28.359 -28.429 1.00 91.38 557 GLY A C 1
ATOM 4506 O O . GLY A 1 557 ? 16.551 -28.205 -28.417 1.00 91.38 557 GLY A O 1
ATOM 4507 N N . TYR A 1 558 ? 14.664 -28.781 -27.348 1.00 91.38 558 TYR A N 1
ATOM 4508 C CA . TYR A 1 558 ? 15.302 -29.058 -26.058 1.00 91.38 558 TYR A CA 1
ATOM 4509 C C . TYR A 1 558 ? 16.396 -30.134 -26.190 1.00 91.38 558 TYR A C 1
ATOM 4511 O O . TYR A 1 558 ? 17.522 -29.967 -25.714 1.00 91.38 558 TYR A O 1
ATOM 4519 N N . SER A 1 559 ? 16.120 -31.228 -26.914 1.00 90.00 559 SER A N 1
ATOM 4520 C CA . SER A 1 559 ? 17.109 -32.294 -27.147 1.00 90.00 559 SER A CA 1
ATOM 4521 C C . SER A 1 559 ? 18.297 -31.840 -28.011 1.00 90.00 559 SER A C 1
ATOM 4523 O O . SER A 1 559 ? 19.439 -32.239 -27.755 1.00 90.00 559 SER A O 1
ATOM 4525 N N . GLN A 1 560 ? 18.053 -30.971 -28.995 1.00 91.62 560 GLN A N 1
ATOM 4526 C CA . GLN A 1 560 ? 19.070 -30.392 -29.879 1.00 91.62 560 GLN A CA 1
ATOM 4527 C C . GLN A 1 560 ? 19.820 -29.217 -29.225 1.00 91.62 560 GLN A C 1
ATOM 4529 O O . GLN A 1 560 ? 20.916 -28.869 -29.666 1.00 91.62 560 GLN A O 1
ATOM 4534 N N . GLY A 1 561 ? 19.273 -28.675 -28.134 1.00 92.50 561 GLY A N 1
ATOM 4535 C CA . GLY A 1 561 ? 19.804 -27.572 -27.339 1.00 92.50 561 GLY A CA 1
ATOM 4536 C C . GLY A 1 561 ? 19.608 -26.193 -27.961 1.00 92.50 561 GLY A C 1
ATOM 4537 O O . GLY A 1 561 ? 20.439 -25.305 -27.763 1.00 92.50 561 GLY A O 1
ATOM 4538 N N . TYR A 1 562 ? 18.525 -26.019 -28.713 1.00 95.69 562 TYR A N 1
ATOM 4539 C CA . TYR A 1 562 ? 18.063 -24.723 -29.191 1.00 95.69 562 TYR A CA 1
ATOM 4540 C C . TYR A 1 562 ? 16.535 -24.726 -29.266 1.00 95.69 562 TYR A C 1
ATOM 4542 O O . TYR A 1 562 ? 15.962 -25.559 -29.964 1.00 95.69 562 TYR A O 1
ATOM 4550 N N . ILE A 1 563 ? 15.891 -23.792 -28.570 1.00 93.31 563 ILE A N 1
ATOM 4551 C CA . ILE A 1 563 ? 14.437 -23.610 -28.577 1.00 93.31 563 ILE A CA 1
ATOM 4552 C C . ILE A 1 563 ? 14.140 -22.210 -29.097 1.00 93.31 563 ILE A C 1
ATOM 4554 O O . ILE A 1 563 ? 14.649 -21.227 -28.560 1.00 93.31 563 ILE A O 1
ATOM 4558 N N . PHE A 1 564 ? 13.289 -22.126 -30.117 1.00 90.94 564 PHE A N 1
ATOM 4559 C CA . PHE A 1 564 ? 12.809 -20.858 -30.655 1.00 90.94 564 PHE A CA 1
ATOM 4560 C C . PHE A 1 564 ? 11.340 -20.646 -30.298 1.00 90.94 564 PHE A C 1
ATOM 4562 O O . PHE A 1 564 ? 10.476 -21.441 -30.667 1.00 90.94 564 PHE A O 1
ATOM 4569 N N . ILE A 1 565 ? 11.052 -19.547 -29.606 1.00 85.25 565 ILE A N 1
ATOM 4570 C CA . ILE A 1 565 ? 9.723 -19.195 -29.121 1.00 85.25 565 ILE A CA 1
ATOM 4571 C C . ILE A 1 565 ? 9.219 -17.967 -29.878 1.00 85.25 565 ILE A C 1
ATOM 4573 O O . ILE A 1 565 ? 9.661 -16.839 -29.663 1.00 85.25 565 ILE A O 1
ATOM 4577 N N . ASN A 1 566 ? 8.254 -18.192 -30.763 1.00 77.19 566 ASN A N 1
ATOM 4578 C CA . ASN A 1 566 ? 7.533 -17.141 -31.485 1.00 77.19 566 ASN A CA 1
ATOM 4579 C C . ASN A 1 566 ? 6.118 -16.900 -30.937 1.00 77.19 566 ASN A C 1
ATOM 4581 O O . ASN A 1 566 ? 5.599 -15.795 -31.050 1.00 77.19 566 ASN A O 1
ATOM 4585 N N . GLU A 1 567 ? 5.502 -17.907 -30.320 1.00 66.38 567 GLU A N 1
ATOM 4586 C CA . GLU A 1 567 ? 4.146 -17.850 -29.772 1.00 66.38 567 GLU A CA 1
ATOM 4587 C C . GLU A 1 567 ? 4.174 -17.613 -28.258 1.00 66.38 567 GLU A C 1
ATOM 4589 O O . GLU A 1 567 ? 4.028 -18.530 -27.448 1.00 66.38 567 GLU A O 1
ATOM 4594 N N . PHE A 1 568 ? 4.381 -16.362 -27.857 1.00 68.94 568 PHE A N 1
ATOM 4595 C CA . PHE A 1 568 ? 4.277 -15.951 -26.460 1.00 68.94 568 PHE A CA 1
ATOM 4596 C C . PHE A 1 568 ? 2.999 -15.140 -26.258 1.00 68.94 568 PHE A C 1
ATOM 4598 O O . PHE A 1 568 ? 2.846 -14.053 -26.816 1.00 68.94 568 PHE A O 1
ATOM 4605 N N . ASN A 1 569 ? 2.066 -15.672 -25.466 1.00 64.88 569 ASN A N 1
ATOM 4606 C CA . ASN A 1 569 ? 0.851 -14.955 -25.099 1.00 64.88 569 ASN A CA 1
ATOM 4607 C C . ASN A 1 569 ? 0.897 -14.596 -23.608 1.00 64.88 569 ASN A C 1
ATOM 4609 O O . ASN A 1 569 ? 0.516 -15.422 -22.778 1.00 64.88 569 ASN A O 1
ATOM 4613 N N . PRO A 1 570 ? 1.300 -13.368 -23.255 1.00 60.88 570 PRO A N 1
ATOM 4614 C CA . PRO A 1 570 ? 1.395 -12.951 -21.859 1.00 60.88 570 PRO A CA 1
ATOM 4615 C C . PRO A 1 570 ? 0.049 -12.964 -21.117 1.00 60.88 570 PRO A C 1
ATOM 4617 O O . PRO A 1 570 ? 0.041 -13.006 -19.894 1.00 60.88 570 PRO A O 1
ATOM 4620 N N . ARG A 1 571 ? -1.099 -13.013 -21.819 1.00 54.00 571 ARG A N 1
ATOM 4621 C CA . ARG A 1 571 ? -2.426 -13.177 -21.184 1.00 54.00 571 ARG A CA 1
ATOM 4622 C C . ARG A 1 571 ? -2.622 -14.538 -20.516 1.00 54.00 571 ARG A C 1
ATOM 4624 O O . ARG A 1 571 ? -3.568 -14.713 -19.763 1.00 54.00 571 ARG A O 1
ATOM 4631 N N . LYS A 1 572 ? -1.786 -15.517 -20.861 1.00 65.38 572 LYS A N 1
ATOM 4632 C CA . LYS A 1 572 ? -1.837 -16.883 -20.333 1.00 65.38 572 LYS A CA 1
ATOM 4633 C C . LYS A 1 572 ? -0.878 -17.091 -19.153 1.00 65.38 572 LYS A C 1
ATOM 4635 O O . LYS A 1 572 ? -0.803 -18.207 -18.642 1.00 65.38 572 LYS A O 1
ATOM 4640 N N . LEU A 1 573 ? -0.144 -16.051 -18.742 1.00 67.62 573 LEU A N 1
ATOM 4641 C CA . LEU A 1 573 ? 0.752 -16.137 -17.595 1.00 67.62 573 LEU A CA 1
ATOM 4642 C C . LEU A 1 573 ? -0.049 -16.291 -16.304 1.00 67.62 573 LEU A C 1
ATOM 4644 O O . LEU A 1 573 ? -1.047 -15.608 -16.084 1.00 67.62 573 LEU A O 1
ATOM 4648 N N . GLN A 1 574 ? 0.413 -17.207 -15.471 1.00 71.19 574 GLN A N 1
ATOM 4649 C CA . GLN A 1 574 ? -0.054 -17.448 -14.122 1.00 71.19 574 GLN A CA 1
ATOM 4650 C C . GLN A 1 574 ? 1.048 -16.999 -13.179 1.00 71.19 574 GLN A C 1
ATOM 4652 O O . GLN A 1 574 ? 2.237 -17.222 -13.432 1.00 71.19 574 GLN A O 1
ATOM 4657 N N . PHE A 1 575 ? 0.627 -16.367 -12.099 1.00 66.25 575 PHE A N 1
ATOM 4658 C CA . PHE A 1 575 ? 1.512 -15.901 -11.056 1.00 66.25 575 PHE A CA 1
ATOM 4659 C C . PHE A 1 575 ? 1.129 -16.596 -9.760 1.00 66.25 575 PHE A C 1
ATOM 4661 O O . PHE A 1 575 ? -0.056 -16.813 -9.499 1.00 66.25 575 PHE A O 1
ATOM 4668 N N . ASP A 1 576 ? 2.144 -16.959 -8.994 1.00 58.94 576 ASP A N 1
ATOM 4669 C CA . ASP A 1 576 ? 1.985 -17.366 -7.611 1.00 58.94 576 ASP A CA 1
ATOM 4670 C C . ASP A 1 576 ? 1.283 -16.254 -6.810 1.00 58.94 576 ASP A C 1
ATOM 4672 O O . ASP A 1 576 ? 1.442 -15.069 -7.111 1.00 58.94 576 ASP A O 1
ATOM 4676 N N . LYS A 1 577 ? 0.451 -16.622 -5.838 1.00 45.31 577 LYS A N 1
ATOM 4677 C CA . LYS A 1 577 ? -0.447 -15.682 -5.155 1.00 45.31 577 LYS A CA 1
ATOM 4678 C C . LYS A 1 577 ? 0.287 -14.803 -4.154 1.00 45.31 577 LYS A C 1
ATOM 4680 O O . LYS A 1 577 ? -0.025 -13.615 -4.074 1.00 45.31 577 LYS A O 1
ATOM 4685 N N . ASP A 1 578 ? 1.271 -15.372 -3.469 1.00 46.25 578 ASP A N 1
ATOM 4686 C CA . ASP A 1 578 ? 1.882 -14.749 -2.295 1.00 46.25 578 ASP A CA 1
ATOM 4687 C C . ASP A 1 578 ? 3.003 -13.800 -2.720 1.00 46.25 578 ASP A C 1
ATOM 4689 O O . ASP A 1 578 ? 3.063 -12.642 -2.311 1.00 46.25 578 ASP A O 1
ATOM 4693 N N . ASN A 1 579 ? 3.808 -14.242 -3.687 1.00 48.69 579 ASN A N 1
ATOM 4694 C CA . ASN A 1 579 ? 4.959 -13.493 -4.172 1.00 48.69 579 ASN A CA 1
ATOM 4695 C C . ASN A 1 579 ? 4.830 -13.047 -5.629 1.00 48.69 579 ASN A C 1
ATOM 4697 O O . ASN A 1 579 ? 5.790 -12.556 -6.201 1.00 48.69 579 ASN A O 1
ATOM 4701 N N . GLN A 1 580 ? 3.684 -13.216 -6.293 1.00 55.22 580 GLN A N 1
ATOM 4702 C CA . GLN A 1 580 ? 3.494 -12.851 -7.709 1.00 55.22 580 GLN A CA 1
ATOM 4703 C C . GLN A 1 580 ? 4.559 -13.427 -8.667 1.00 55.22 580 GLN A C 1
ATOM 4705 O O . GLN A 1 580 ? 4.721 -12.895 -9.768 1.00 55.22 580 GLN A O 1
ATOM 4710 N N . TYR A 1 581 ? 5.307 -14.475 -8.290 1.00 60.44 581 TYR A N 1
ATOM 4711 C CA . TYR A 1 581 ? 6.306 -15.121 -9.149 1.00 60.44 581 TYR A CA 1
ATOM 4712 C C . TYR A 1 581 ? 5.627 -15.720 -10.374 1.00 60.44 581 TYR A C 1
ATOM 4714 O O . TYR A 1 581 ? 4.590 -16.362 -10.256 1.00 60.44 581 TYR A O 1
ATOM 4722 N N . CYS A 1 582 ? 6.178 -15.522 -11.574 1.00 67.94 582 CYS A N 1
ATOM 4723 C CA . CYS A 1 582 ? 5.619 -16.174 -12.759 1.00 67.94 582 CYS A CA 1
ATOM 4724 C C . CYS A 1 582 ? 5.877 -17.682 -12.671 1.00 67.94 582 CYS A C 1
ATOM 4726 O O . CYS A 1 582 ? 7.034 -18.086 -12.573 1.00 67.94 582 CYS A O 1
ATOM 4728 N N . ILE A 1 583 ? 4.820 -18.499 -12.730 1.00 80.00 583 ILE A N 1
ATOM 4729 C CA . ILE A 1 583 ? 4.900 -19.957 -12.509 1.00 80.00 583 ILE A CA 1
ATOM 4730 C C . ILE A 1 583 ? 4.664 -20.806 -13.760 1.00 80.00 583 ILE A C 1
ATOM 4732 O O . ILE A 1 583 ? 4.612 -22.030 -13.676 1.00 80.00 583 ILE A O 1
ATOM 4736 N N . ASN A 1 584 ? 4.487 -20.188 -14.929 1.00 81.88 584 ASN A N 1
ATOM 4737 C CA . ASN A 1 584 ? 4.202 -20.923 -16.166 1.00 81.88 584 ASN A CA 1
ATOM 4738 C C . ASN A 1 584 ? 4.741 -20.236 -17.435 1.00 81.88 584 ASN A C 1
ATOM 4740 O O . ASN A 1 584 ? 4.191 -20.434 -18.522 1.00 81.88 584 ASN A O 1
ATOM 4744 N N . TYR A 1 585 ? 5.791 -19.414 -17.316 1.00 81.31 585 TYR A N 1
ATOM 4745 C CA . TYR A 1 585 ? 6.266 -18.533 -18.394 1.00 81.31 585 TYR A CA 1
ATOM 4746 C C . TYR A 1 585 ? 6.470 -19.252 -19.737 1.00 81.31 585 TYR A C 1
ATOM 4748 O O . TYR A 1 585 ? 6.126 -18.719 -20.794 1.00 81.31 585 TYR A O 1
ATOM 4756 N N . TYR A 1 586 ? 7.006 -20.475 -19.704 1.00 84.62 586 TYR A N 1
ATOM 4757 C CA . TYR A 1 586 ? 7.314 -21.253 -20.903 1.00 84.62 586 TYR A CA 1
ATOM 4758 C C . TYR A 1 586 ? 6.263 -22.316 -21.252 1.00 84.62 586 TYR A C 1
ATOM 4760 O O . TYR A 1 586 ? 6.389 -22.954 -22.300 1.00 84.62 586 TYR A O 1
ATOM 4768 N N . LYS A 1 587 ? 5.192 -22.463 -20.464 1.00 83.50 587 LYS A N 1
ATOM 4769 C CA . LYS A 1 587 ? 4.170 -23.504 -20.640 1.00 83.50 587 LYS A CA 1
ATOM 4770 C C . LYS A 1 587 ? 3.355 -23.332 -21.925 1.00 83.50 587 LYS A C 1
ATOM 4772 O O . LYS A 1 587 ? 2.934 -22.230 -22.281 1.00 83.50 587 LYS A O 1
ATOM 4777 N N . VAL A 1 588 ? 3.065 -24.442 -22.608 1.00 74.44 588 VAL A N 1
ATOM 4778 C CA . VAL A 1 588 ? 2.114 -24.477 -23.732 1.00 74.44 588 VAL A CA 1
ATOM 4779 C C . VAL A 1 588 ? 0.719 -24.770 -23.190 1.00 74.44 588 VAL A C 1
ATOM 4781 O O . VAL A 1 588 ? 0.493 -25.824 -22.607 1.00 74.44 588 VAL A O 1
ATOM 4784 N N . ILE A 1 589 ? -0.233 -23.855 -23.395 1.00 60.16 589 ILE A N 1
ATOM 4785 C CA . ILE A 1 589 ? -1.644 -24.077 -23.035 1.00 60.16 589 ILE A CA 1
ATOM 4786 C C . ILE A 1 589 ? -2.422 -24.462 -24.305 1.00 60.16 589 ILE A C 1
ATOM 4788 O O . ILE A 1 589 ? -2.610 -23.576 -25.155 1.00 60.16 589 ILE A O 1
ATOM 4792 N N . PRO A 1 590 ? -2.875 -25.726 -24.451 1.00 51.34 590 PRO A N 1
ATOM 4793 C CA . PRO A 1 590 ? -3.562 -26.210 -25.648 1.00 51.34 590 PRO A CA 1
ATOM 4794 C C . PRO A 1 590 ? -4.859 -25.446 -25.937 1.00 51.34 590 PRO A C 1
ATOM 4796 O O . PRO A 1 590 ? -5.646 -25.169 -25.038 1.00 51.34 590 PRO A O 1
ATOM 4799 N N . GLU A 1 591 ? -5.139 -25.176 -27.213 1.00 44.53 591 GLU A N 1
ATOM 4800 C CA . GLU A 1 591 ? -6.401 -24.567 -27.673 1.00 44.53 591 GLU A CA 1
ATOM 4801 C C . GLU A 1 591 ? -7.621 -25.506 -27.560 1.00 44.53 591 GLU A C 1
ATOM 4803 O O . GLU A 1 591 ? -8.726 -25.144 -27.949 1.00 44.53 591 GLU A O 1
ATOM 4808 N N . THR A 1 592 ? -7.456 -26.732 -27.055 1.00 37.56 592 THR A N 1
ATOM 4809 C CA . THR A 1 592 ? -8.495 -27.772 -27.089 1.00 37.56 592 THR A CA 1
ATOM 4810 C C . THR A 1 592 ? -9.408 -27.834 -25.862 1.00 37.56 592 THR A C 1
ATOM 4812 O O . THR A 1 592 ? -10.459 -28.472 -25.947 1.00 37.56 592 THR A O 1
ATOM 4815 N N . GLU A 1 593 ? -9.095 -27.151 -24.756 1.00 36.00 593 GLU A N 1
ATOM 4816 C CA . GLU A 1 593 ? -10.001 -27.095 -23.589 1.00 36.00 593 GLU A CA 1
ATOM 4817 C C . GLU A 1 593 ? -11.300 -26.314 -23.872 1.00 36.00 593 GLU A C 1
ATOM 4819 O O . GLU A 1 593 ? -12.332 -26.575 -23.258 1.00 36.00 593 GLU A O 1
ATOM 4824 N N . THR A 1 594 ? -11.321 -25.459 -24.896 1.00 39.56 594 THR A N 1
ATOM 4825 C CA . THR A 1 594 ? -12.499 -24.681 -25.322 1.00 39.56 594 THR A CA 1
ATOM 4826 C C . THR A 1 594 ? -13.521 -25.474 -26.151 1.00 39.56 594 THR A C 1
ATOM 4828 O O . THR A 1 594 ? -14.655 -25.025 -26.333 1.00 39.56 594 THR A O 1
ATOM 4831 N N . THR A 1 595 ? -13.188 -26.668 -26.662 1.00 31.64 595 THR A N 1
ATOM 4832 C CA . THR A 1 595 ? -14.076 -27.376 -27.617 1.00 31.64 595 THR A CA 1
ATOM 4833 C C . THR A 1 595 ? -14.992 -28.423 -26.966 1.00 31.64 595 THR A C 1
ATOM 4835 O O . THR A 1 595 ? -15.972 -28.857 -27.574 1.00 31.64 595 THR A O 1
ATOM 4838 N N . ILE A 1 596 ? -14.725 -28.825 -25.719 1.00 32.91 596 ILE A N 1
ATOM 4839 C CA . ILE A 1 596 ? -15.584 -29.784 -25.000 1.00 32.91 596 ILE A CA 1
ATOM 4840 C C . ILE A 1 596 ? -16.756 -29.061 -24.316 1.00 32.91 596 ILE A C 1
ATOM 4842 O O . ILE A 1 596 ? -17.870 -29.585 -24.313 1.00 32.91 596 ILE A O 1
ATOM 4846 N N . GLN A 1 597 ? -16.574 -27.824 -23.843 1.00 34.91 597 GLN A N 1
ATOM 4847 C CA . GLN A 1 597 ? -17.681 -27.034 -23.287 1.00 34.91 597 GLN A CA 1
ATOM 4848 C C . GLN A 1 597 ? -18.684 -26.589 -24.366 1.00 34.91 597 GLN A C 1
ATOM 4850 O O . GLN A 1 597 ? -19.881 -26.820 -24.199 1.00 34.91 597 GLN A O 1
ATOM 4855 N N . SER A 1 598 ? -18.218 -26.113 -25.528 1.00 34.28 598 SER A N 1
ATOM 4856 C CA . SER A 1 598 ? -19.111 -25.660 -26.613 1.00 34.28 598 SER A CA 1
ATOM 4857 C C . SER A 1 598 ? -19.985 -26.774 -27.207 1.00 34.28 598 SER A C 1
ATOM 4859 O O . SER A 1 598 ? -21.178 -26.579 -27.425 1.00 34.28 598 SER A O 1
ATOM 4861 N N . LYS A 1 599 ? -19.459 -27.995 -27.380 1.00 30.31 599 LYS A N 1
ATOM 4862 C CA . LYS A 1 599 ? -20.261 -29.122 -27.901 1.00 30.31 599 LYS A CA 1
ATOM 4863 C C . LYS A 1 599 ? -21.272 -29.683 -26.901 1.00 30.31 599 LYS A C 1
ATOM 4865 O O . LYS A 1 599 ? -22.271 -30.271 -27.316 1.00 30.31 599 LYS A O 1
ATOM 4870 N N . THR A 1 600 ? -21.037 -29.514 -25.601 1.00 33.44 600 THR A N 1
ATOM 4871 C CA . THR A 1 600 ? -21.978 -29.972 -24.567 1.00 33.44 600 THR A CA 1
ATOM 4872 C C . THR A 1 600 ? -23.138 -28.982 -24.395 1.00 33.44 600 THR A C 1
ATOM 4874 O O . THR A 1 600 ? -24.258 -29.395 -24.088 1.00 33.44 600 THR A O 1
ATOM 4877 N N . GLU A 1 601 ? -22.906 -27.695 -24.670 1.00 40.34 601 GLU A N 1
ATOM 4878 C CA . GLU A 1 601 ? -23.948 -26.662 -24.717 1.00 40.34 601 GLU A CA 1
ATOM 4879 C C . GLU A 1 601 ? -24.779 -26.710 -26.004 1.00 40.34 601 GLU A C 1
ATOM 4881 O O . GLU A 1 601 ? -26.003 -26.595 -25.936 1.00 40.34 601 GLU A O 1
ATOM 4886 N N . ASP A 1 602 ? -24.175 -27.012 -27.157 1.00 33.75 602 ASP A N 1
ATOM 4887 C CA . ASP A 1 602 ? -24.916 -27.144 -28.420 1.00 33.75 602 ASP A CA 1
ATOM 4888 C C . ASP A 1 602 ? -25.875 -28.350 -28.427 1.00 33.75 602 ASP A C 1
ATOM 4890 O O . ASP A 1 602 ? -26.988 -28.265 -28.948 1.00 33.75 602 ASP A O 1
ATOM 4894 N N . ILE A 1 603 ? -25.514 -29.464 -27.777 1.00 34.78 603 ILE A N 1
ATOM 4895 C CA . ILE A 1 603 ? -26.411 -30.627 -27.635 1.00 34.78 603 ILE A CA 1
ATOM 4896 C C . ILE A 1 603 ? -27.531 -30.348 -26.616 1.00 34.78 603 ILE A C 1
ATOM 4898 O O . ILE A 1 603 ? -28.660 -30.805 -26.809 1.00 34.78 603 ILE A O 1
ATOM 4902 N N . LYS A 1 604 ? -27.273 -29.544 -25.572 1.00 36.41 604 LYS A N 1
ATOM 4903 C CA . LYS A 1 604 ? -28.316 -29.081 -24.637 1.00 36.41 604 LYS A CA 1
ATOM 4904 C C . LYS A 1 604 ? -29.282 -28.091 -25.301 1.00 36.41 604 LYS A C 1
ATOM 4906 O O . LYS A 1 604 ? -30.486 -28.195 -25.080 1.00 36.41 604 LYS A O 1
ATOM 4911 N N . ASN A 1 605 ? -28.797 -27.215 -26.180 1.00 35.62 605 ASN A N 1
ATOM 4912 C CA . ASN A 1 605 ? -29.622 -26.224 -26.881 1.00 35.62 605 ASN A CA 1
ATOM 4913 C C . ASN A 1 605 ? -30.474 -26.809 -28.025 1.00 35.62 605 ASN A C 1
ATOM 4915 O O . ASN A 1 605 ? -31.509 -26.237 -28.366 1.00 35.62 605 ASN A O 1
ATOM 4919 N N . ILE A 1 606 ? -30.114 -27.978 -28.571 1.00 33.50 606 ILE A N 1
ATOM 4920 C CA . ILE A 1 606 ? -30.924 -28.693 -29.579 1.00 33.50 606 ILE A CA 1
ATOM 4921 C C . ILE A 1 606 ? -32.082 -29.488 -28.940 1.00 33.50 606 ILE A C 1
ATOM 4923 O O . ILE A 1 606 ? -33.114 -29.693 -29.579 1.00 33.50 606 ILE A O 1
ATOM 4927 N N . ILE A 1 607 ? -31.961 -29.896 -27.672 1.00 35.66 607 ILE A N 1
ATOM 4928 C CA . ILE A 1 607 ? -33.003 -30.660 -26.957 1.00 35.66 607 ILE A CA 1
ATOM 4929 C C . ILE A 1 607 ? -34.081 -29.738 -26.350 1.00 35.66 607 ILE A C 1
ATOM 4931 O O . ILE A 1 607 ? -35.211 -30.173 -26.141 1.00 35.66 607 ILE A O 1
ATOM 4935 N N . VAL A 1 608 ? -33.771 -28.457 -26.119 1.00 38.44 608 VAL A N 1
ATOM 4936 C CA . VAL A 1 608 ? -34.655 -27.513 -25.406 1.00 38.44 608 VAL A CA 1
ATOM 4937 C C . VAL A 1 608 ? -35.556 -26.676 -26.337 1.00 38.44 608 VAL A C 1
ATOM 4939 O O . VAL A 1 608 ? -36.558 -26.143 -25.874 1.00 38.44 608 VAL A O 1
ATOM 4942 N N . ASN A 1 609 ? -35.287 -26.618 -27.650 1.00 34.53 609 ASN A N 1
ATOM 4943 C CA . ASN A 1 609 ? -35.930 -25.653 -28.565 1.00 34.53 609 ASN A CA 1
ATOM 4944 C C . ASN A 1 609 ? -36.763 -26.235 -29.729 1.00 34.53 609 ASN A C 1
ATOM 4946 O O . ASN A 1 609 ? -36.905 -25.577 -30.756 1.00 34.53 609 ASN A O 1
ATOM 4950 N N . ASN A 1 610 ? -37.367 -27.422 -29.600 1.00 27.98 610 ASN A N 1
ATOM 4951 C CA . ASN A 1 610 ? -38.374 -27.871 -30.576 1.00 27.98 610 ASN A CA 1
ATOM 4952 C C . ASN A 1 610 ? -39.758 -28.045 -29.940 1.00 27.98 610 ASN A C 1
ATOM 4954 O O . ASN A 1 610 ? -40.078 -29.075 -29.348 1.00 27.98 610 ASN A O 1
ATOM 4958 N N . ASP A 1 611 ? -40.575 -27.007 -30.135 1.00 31.44 611 ASP A N 1
ATOM 4959 C CA . ASP A 1 611 ? -42.018 -26.946 -29.916 1.00 31.44 611 ASP A CA 1
ATOM 4960 C C . ASP A 1 611 ? -42.752 -28.153 -30.530 1.00 31.44 611 ASP A C 1
ATOM 4962 O O . ASP A 1 611 ? -43.080 -28.190 -31.719 1.00 31.44 611 ASP A O 1
ATOM 4966 N N . PHE A 1 612 ? -43.108 -29.126 -29.694 1.00 27.97 612 PHE A N 1
ATOM 4967 C CA . PHE A 1 612 ? -44.175 -30.077 -29.996 1.00 27.97 612 PHE A CA 1
ATOM 4968 C C . PHE A 1 612 ? -45.519 -29.456 -29.609 1.00 27.97 612 PHE A C 1
ATOM 4970 O O . PHE A 1 612 ? -46.022 -29.703 -28.518 1.00 27.97 612 PHE A O 1
ATOM 4977 N N . ASN A 1 613 ? -46.096 -28.642 -30.501 1.00 26.30 613 ASN A N 1
ATOM 4978 C CA . ASN A 1 613 ? -47.553 -28.507 -30.651 1.00 26.30 613 ASN A CA 1
ATOM 4979 C C . ASN A 1 613 ? -47.948 -27.760 -31.941 1.00 26.30 613 ASN A C 1
ATOM 4981 O O . ASN A 1 613 ? -48.396 -26.615 -31.930 1.00 26.30 613 ASN A O 1
ATOM 4985 N N . LYS A 1 614 ? -47.884 -28.478 -33.068 1.00 24.61 614 LYS A N 1
ATOM 4986 C CA . LYS A 1 614 ? -48.847 -28.345 -34.172 1.00 24.61 614 LYS A CA 1
ATOM 4987 C C . LYS A 1 614 ? -49.247 -29.748 -34.630 1.00 24.61 614 LYS A C 1
ATOM 4989 O O . LYS A 1 614 ? -48.460 -30.466 -35.233 1.00 24.61 614 LYS A O 1
ATOM 4994 N N . LEU A 1 615 ? -50.466 -30.137 -34.268 1.00 23.47 615 LEU A N 1
ATOM 4995 C CA . LEU A 1 615 ? -51.157 -31.337 -34.735 1.00 23.47 615 LEU A CA 1
ATOM 4996 C C . LEU A 1 615 ? -51.637 -31.164 -36.192 1.00 23.47 615 LEU A C 1
ATOM 4998 O O . LEU A 1 615 ? -51.928 -30.045 -36.611 1.00 23.47 615 LEU A O 1
ATOM 5002 N N . VAL A 1 616 ? -51.901 -32.311 -36.833 1.00 25.56 616 VAL A N 1
ATOM 5003 C CA . VAL A 1 616 ? -52.939 -32.568 -37.857 1.00 25.56 616 VAL A CA 1
ATOM 5004 C C . VAL A 1 616 ? -52.463 -32.748 -39.320 1.00 25.56 616 VAL A C 1
ATOM 5006 O O . VAL A 1 616 ? -52.106 -31.784 -39.991 1.00 25.56 616 VAL A O 1
ATOM 5009 N N . TYR A 1 617 ? -52.656 -34.003 -39.772 1.00 28.91 617 TYR A N 1
ATOM 5010 C CA . TYR A 1 617 ? -52.570 -34.651 -41.100 1.00 28.91 617 TYR A CA 1
ATOM 5011 C C . TYR A 1 617 ? -51.202 -34.991 -41.695 1.00 28.91 617 TYR A C 1
ATOM 5013 O O . TYR A 1 617 ? -50.476 -34.080 -42.141 1.00 28.91 617 TYR A O 1
#

Organism: NCBI:txid1754192

Sequence (617 aa):
MAIDTSCTISYENYQKSIMVFTDGDSNENPPKGVYETLKDELEIISKDKFTISTFSFGNNIKPKLLIDIANLCNGIYGYCPDGTMVGTIFINYMSNLLSTITPIVQVTITQGNDNKNTTVIGPLYRGIYRNAIFNIDKKLLNETKIIVELPMTGQKFEVPLNMDSPNLQTYIDEMSELDKKSNNTDIDHNDDDDDDDDDDDDDELLDKESDEETLKLEDIDTNGIIEEKDSKPIQYEEILLNQLMRDEFINILKKIVQTENLSLYNEENERAKKFLKDYYDLLTSIKYKTKFIKDLMIDIDNPDPNHGQVEKAIRMEYYKTWGECYINSFLRFHQLEQCGNFKDQSLQYYGSDVFSTYRKMANTIFVNLPPPKTESRSYYRGSGNVHSSGQTFQMSNFINRHGGCFNGDAIVLLANGKTKYVKDLKKGDRLNNNAIVQCLIEQTSSSSSSSSSDKNHLSKLYMCDIQGVLFTPYHPILMNNEWYFPNDLVESKEVSIHSWFNLILMDEENKKYEVEFSNGIKAITLGHYREENEVLKHPYFGTDLVLKDLQERDPIGYSQGYIFINEFNPRKLQFDKDNQYCINYYKVIPETETTIQSKTEDIKNIIVNNDFNKLVY

pLDDT: mean 77.92, std 20.86, range [23.47, 98.19]

Secondary structure (DSSP, 8-state):
-HHHHHHTS-GGG---EEEEEESS--SS--TT-HHHHHHHHHHHHTT---EEEEEEESSS--THHHHHHHHHTEEEEEEESSTHHHHHHHHHHHHHHHHEEES--EEEEEETTTEEEEEE---EETTS---------GGGGGGEEEEEEETTTTEEEEEPPP-----HHHHHHHHHHHHHHHHHHTSSS--------------TTS--S-------GGG--TT---PPPPPPPP-HHHHHHHHHHHHHHHHHHHHHHH-TTTTT-HHHHHHHHHHHHHHHHHHHH-SS--HHHHHHHHHHS-SSTTS-HHHHHHSHHHIIIIIHHHHHHHHHHHHHT----SS-SGGGGG--HHHHHHHHHHHHHHHHPPPPB--------SS-----PPPB--GGGGS------EETT-EEEBTTS-EEEGGG--TT-BBTTSPEEEEEEEE----S------TT--EEEEEEEETTEEE-TT--EEETTEEE-HHHHS--EEEEES-EEEEEEE-TTT---EEEBTTS-EEE-BS----SSTTT--TTTTSHHHHHHHHHH-HHHHHHTEEEE----GGG--B-TTT--BS-TT----TTTHHHHHHHHHHHHHHH---------

Radius of gyration: 29.09 Å; chains: 1; bounding box: 93×69×82 Å

InterPro domains:
  IPR032838 VWA-Hint protein, Vwaint domain [PF14624] (291-363)
  IPR036465 von Willebrand factor A-like domain superfamily [G3DSA:3.40.50.410] (2-97)
  IPR036465 von Willebrand factor A-like domain superfamily [SSF53300] (10-84)
  IPR036844 Hint domain superfamily [SSF51294] (405-524)
  IPR039510 Vint domain [PF14623] (404-553)

Foldseek 3Di:
DLVVVLLVDDLPPDAAEAEAEDQEDDPDADPVGPLVVVVVVCVVSVVRQYAYQYEYEAFHYDCVVRLSRRVSRLHFYFYHNHLLQPLFQVLQRQLQSVQWPAQWKKKWKDFPDPDIDIDIQTTDGPQDDRDDDDDDDPVRPVRIWIKIARPSVRDIDTDDDDPDDDDLVVVLVVVLVVVVVVVVVVVPPDDDDDDDDPDPPPPPPLPPPPDDDQDALVNDDPVDDDDHDDRDPDPPNVVVVLNVLLVLVLVLLVQLLPQPPLLPDPVSLVVSLVSLVVSLVVLVPRSDADPLSVLQNQQCCDPDPLTNLQNVLSDNVNVSRCSSSVSSNVSRCSSNLGLRGLRRRSSVVSDGPSSVVSSSNSSNCQQPDWFDWDDPPDDPDDDDDDDDDTDGDHSLVSLPQEDKWWAQQFWFAFCVRDIDGLVPDFAQTQGVVRWTFLAKEKEFDDPPPDPDPDLDQWDWAWWQQDPNITIHQLFWKADPNDTDRSVVVGGTDTDGGGIIIFTAIDDPDPLPQWTATPVRMITGGFCSLDDVDPSQDAPARNHCQVVVQQCVQCVPNSNRRYHYHYDFDSSPWDADDSPRYTHRRSHDDDPPVVPVVVVVVVVVVVVPPDDPDDDDD